Protein AF-A0AAI8VQI5-F1 (afdb_monomer_lite)

Structure (mmCIF, N/CA/C/O backbone):
data_AF-A0AAI8VQI5-F1
#
_entry.id   AF-A0AAI8VQI5-F1
#
loop_
_atom_site.group_PDB
_atom_site.id
_atom_site.type_symbol
_atom_site.label_atom_id
_atom_site.label_alt_id
_atom_site.label_comp_id
_atom_site.label_asym_id
_atom_site.label_entity_id
_atom_site.label_seq_id
_atom_site.pdbx_PDB_ins_code
_atom_site.Cartn_x
_atom_site.Cartn_y
_atom_site.Cartn_z
_atom_site.occupancy
_atom_site.B_iso_or_equiv
_atom_site.auth_seq_id
_atom_site.auth_comp_id
_atom_site.auth_asym_id
_atom_site.auth_atom_id
_atom_site.pdbx_PDB_model_num
ATOM 1 N N . MET A 1 1 ? 70.914 23.899 -26.658 1.00 50.72 1 MET A N 1
ATOM 2 C CA . MET A 1 1 ? 71.013 22.546 -26.078 1.00 50.72 1 MET A CA 1
ATOM 3 C C . MET A 1 1 ? 69.863 22.313 -25.091 1.00 50.72 1 MET A C 1
ATOM 5 O O . MET A 1 1 ? 70.090 22.417 -23.893 1.00 50.72 1 MET A O 1
ATOM 9 N N . PRO A 1 2 ? 68.628 22.050 -25.552 1.00 54.97 2 PRO A N 1
ATOM 10 C CA . PRO A 1 2 ? 67.559 21.502 -24.722 1.00 54.97 2 PRO A CA 1
ATOM 11 C C . PRO A 1 2 ? 67.350 20.029 -25.106 1.00 54.97 2 PRO A C 1
ATOM 13 O O . PRO A 1 2 ? 66.537 19.732 -25.972 1.00 54.97 2 PRO A O 1
ATOM 16 N N . SER A 1 3 ? 68.174 19.109 -24.593 1.00 70.25 3 SER A N 1
ATOM 17 C CA . SER A 1 3 ? 68.098 17.706 -25.052 1.00 70.25 3 SER A CA 1
ATOM 18 C C . SER A 1 3 ? 68.218 16.632 -23.977 1.00 70.25 3 SER A C 1
ATOM 20 O O . SER A 1 3 ? 68.005 15.476 -24.297 1.00 70.25 3 SER A O 1
ATOM 22 N N . GLN A 1 4 ? 68.512 16.969 -22.718 1.00 82.75 4 GLN A N 1
ATOM 23 C CA . GLN A 1 4 ? 68.511 15.983 -21.623 1.00 82.75 4 GLN A CA 1
ATOM 24 C C . GLN A 1 4 ? 67.344 16.181 -20.659 1.00 82.75 4 GLN A C 1
ATOM 26 O O . GLN A 1 4 ? 66.671 15.216 -20.317 1.00 82.75 4 GLN A O 1
ATOM 31 N N . LEU A 1 5 ? 67.043 17.427 -20.283 1.00 83.94 5 LEU A N 1
ATOM 32 C CA . LEU A 1 5 ? 65.959 17.709 -19.340 1.00 83.94 5 LEU A CA 1
ATOM 33 C C . LEU A 1 5 ? 64.580 17.336 -19.907 1.00 83.94 5 LEU A C 1
ATOM 35 O O . LEU A 1 5 ? 63.755 16.772 -19.195 1.00 83.94 5 LEU A O 1
ATOM 39 N N . ASP A 1 6 ? 64.348 17.589 -21.197 1.00 90.06 6 ASP A N 1
ATOM 40 C CA . ASP A 1 6 ? 63.090 17.227 -21.861 1.00 90.06 6 ASP A CA 1
ATOM 41 C C . ASP A 1 6 ? 62.935 15.705 -22.007 1.00 90.06 6 ASP A C 1
ATOM 43 O O . ASP A 1 6 ? 61.828 15.177 -21.888 1.00 90.06 6 ASP A O 1
ATOM 47 N N . GLU A 1 7 ? 64.046 14.987 -22.194 1.00 92.25 7 GLU A N 1
ATOM 48 C CA . GLU A 1 7 ? 64.057 13.525 -22.265 1.00 92.25 7 GLU A CA 1
ATOM 49 C C . GLU A 1 7 ? 63.791 12.898 -20.886 1.00 92.25 7 GLU A C 1
ATOM 51 O O . GLU A 1 7 ? 63.014 11.950 -20.770 1.00 92.25 7 GLU A O 1
ATOM 56 N N . GLU A 1 8 ? 64.364 13.458 -19.818 1.00 92.56 8 GLU A N 1
ATOM 57 C CA . GLU A 1 8 ? 64.083 13.025 -18.445 1.00 92.56 8 GLU A CA 1
ATOM 58 C C . GLU A 1 8 ? 62.646 13.348 -18.018 1.00 92.56 8 GLU A C 1
ATOM 60 O O . GLU A 1 8 ? 61.982 12.508 -17.409 1.00 92.56 8 GLU A O 1
ATOM 65 N N . MET A 1 9 ? 62.110 14.511 -18.404 1.00 89.81 9 MET A N 1
ATOM 66 C CA . MET A 1 9 ? 60.705 14.850 -18.158 1.00 89.81 9 MET A CA 1
ATOM 67 C C . MET A 1 9 ? 59.737 13.928 -18.909 1.00 89.81 9 MET A C 1
ATOM 69 O O . MET A 1 9 ? 58.671 13.605 -18.381 1.00 89.81 9 MET A O 1
ATOM 73 N N . ALA A 1 10 ? 60.080 13.503 -20.128 1.00 92.56 10 ALA A N 1
ATOM 74 C CA . ALA A 1 10 ? 59.280 12.541 -20.879 1.00 92.56 10 ALA A CA 1
ATOM 75 C C . ALA A 1 10 ? 59.272 11.167 -20.190 1.00 92.56 10 ALA A C 1
ATOM 77 O O . ALA A 1 10 ? 58.196 10.613 -19.956 1.00 92.56 10 ALA A O 1
ATOM 78 N N . LYS A 1 11 ? 60.444 10.675 -19.764 1.00 93.44 11 LYS A N 1
ATOM 79 C CA . LYS A 1 11 ? 60.578 9.412 -19.014 1.00 93.44 11 LYS A CA 1
ATOM 80 C C . LYS A 1 11 ? 59.826 9.448 -17.684 1.00 93.44 11 LYS A C 1
ATOM 82 O O . LYS A 1 11 ? 59.170 8.474 -17.320 1.00 93.44 11 LYS A O 1
ATOM 87 N N . PHE A 1 12 ? 59.860 10.578 -16.978 1.00 91.88 12 PHE A N 1
ATOM 88 C CA . PHE A 1 12 ? 59.118 10.745 -15.728 1.00 91.88 12 PHE A CA 1
ATOM 89 C C . PHE A 1 12 ? 57.597 10.702 -15.946 1.00 91.88 12 PHE A C 1
ATOM 91 O O . PHE A 1 12 ? 56.888 10.000 -15.226 1.00 91.88 12 PHE A O 1
ATOM 98 N N . LYS A 1 13 ? 57.086 11.383 -16.980 1.00 90.38 13 LYS A N 1
ATOM 99 C CA . LYS A 1 13 ? 55.653 11.352 -17.324 1.00 90.38 13 LYS A CA 1
ATOM 100 C C . LYS A 1 13 ? 55.179 9.961 -17.742 1.00 90.38 13 LYS A C 1
ATOM 102 O O . LYS A 1 13 ? 54.068 9.566 -17.394 1.00 90.38 13 LYS A O 1
ATOM 107 N N . GLU A 1 14 ? 56.006 9.217 -18.470 1.00 93.88 14 GLU A N 1
ATOM 108 C CA . GLU A 1 14 ? 55.712 7.834 -18.855 1.00 93.88 14 GLU A CA 1
ATOM 109 C C . GLU A 1 14 ? 55.684 6.899 -17.634 1.00 93.88 14 GLU A C 1
ATOM 111 O O . GLU A 1 14 ? 54.768 6.084 -17.489 1.00 93.88 14 GLU A O 1
ATOM 116 N N . TYR A 1 15 ? 56.617 7.079 -16.696 1.00 93.56 15 TYR A N 1
ATOM 117 C CA . TYR A 1 15 ? 56.634 6.353 -15.426 1.00 93.56 15 TYR A CA 1
ATOM 118 C C . TYR A 1 15 ? 55.389 6.641 -14.568 1.00 93.56 15 TYR A C 1
ATOM 120 O O . TYR A 1 15 ? 54.745 5.709 -14.075 1.00 93.56 15 TYR A O 1
ATOM 128 N N . GLU A 1 16 ? 54.990 7.910 -14.430 1.00 89.81 16 GLU A N 1
ATOM 129 C CA . GLU A 1 16 ? 53.764 8.284 -13.711 1.00 89.81 16 GLU A CA 1
ATOM 130 C C . GLU A 1 16 ? 52.508 7.705 -14.374 1.00 89.81 16 GLU A C 1
ATOM 132 O O . GLU A 1 16 ? 51.620 7.192 -13.685 1.00 89.81 16 GLU A O 1
ATOM 137 N N . ALA A 1 17 ? 52.430 7.747 -15.708 1.00 89.06 17 ALA A N 1
ATOM 138 C CA . ALA A 1 17 ? 51.305 7.193 -16.455 1.00 89.06 17 ALA A CA 1
ATOM 139 C C . ALA A 1 17 ? 51.178 5.675 -16.248 1.00 89.06 17 ALA A C 1
ATOM 141 O O . ALA A 1 17 ? 50.077 5.178 -15.994 1.00 89.06 17 ALA A O 1
ATOM 142 N N . THR A 1 18 ? 52.302 4.958 -16.286 1.00 91.88 18 THR A N 1
ATOM 143 C CA . THR A 1 18 ? 52.352 3.502 -16.090 1.00 91.88 18 THR A CA 1
ATOM 144 C C . THR A 1 18 ? 51.959 3.127 -14.660 1.00 91.88 18 THR A C 1
ATOM 146 O O . THR A 1 18 ? 51.054 2.317 -14.456 1.00 91.88 18 THR A O 1
ATOM 149 N N . THR A 1 19 ? 52.522 3.814 -13.663 1.00 86.81 19 THR A N 1
ATOM 150 C CA . THR A 1 19 ? 52.197 3.607 -12.240 1.00 86.81 19 THR A CA 1
ATOM 151 C C . THR A 1 19 ? 50.710 3.854 -11.959 1.00 86.81 19 THR A C 1
ATOM 153 O O . THR A 1 19 ? 50.049 3.092 -11.247 1.00 86.81 19 THR A O 1
ATOM 156 N N . ARG A 1 20 ? 50.136 4.905 -12.556 1.00 85.94 20 ARG A N 1
ATOM 157 C CA . ARG A 1 20 ? 48.712 5.229 -12.409 1.00 85.94 20 ARG A CA 1
ATOM 158 C C . ARG A 1 20 ? 47.809 4.200 -13.093 1.00 85.94 20 ARG A C 1
ATOM 160 O O . ARG A 1 20 ? 46.728 3.902 -12.579 1.00 85.94 20 ARG A O 1
ATOM 167 N N . ALA A 1 21 ? 48.226 3.652 -14.234 1.00 89.31 21 ALA A N 1
ATOM 168 C CA . ALA A 1 21 ? 47.503 2.585 -14.919 1.00 89.31 21 ALA A CA 1
ATOM 169 C C . ALA A 1 21 ? 47.481 1.292 -14.085 1.00 89.31 21 ALA A C 1
ATOM 171 O O . ALA A 1 21 ? 46.415 0.697 -13.918 1.00 89.31 21 ALA A O 1
ATOM 172 N N . GLU A 1 22 ? 48.612 0.914 -13.485 1.00 92.62 22 GLU A N 1
ATOM 173 C CA . GLU A 1 22 ? 48.716 -0.255 -12.605 1.00 92.62 22 GLU A CA 1
ATOM 174 C C . GLU A 1 22 ? 47.846 -0.119 -11.350 1.00 92.62 22 GLU A C 1
ATOM 176 O O . GLU A 1 22 ? 47.087 -1.034 -11.021 1.00 92.62 22 GLU A O 1
ATOM 181 N N . GLN A 1 23 ? 47.867 1.040 -10.684 1.00 85.50 23 GLN A N 1
ATOM 182 C CA . GLN A 1 23 ? 46.999 1.294 -9.527 1.00 85.50 23 GLN A CA 1
ATOM 183 C C . GLN A 1 23 ? 45.511 1.202 -9.890 1.00 85.50 23 GLN A C 1
ATOM 185 O O . GLN A 1 23 ? 44.723 0.583 -9.169 1.00 85.50 23 GLN A O 1
ATOM 190 N N . ASN A 1 24 ? 45.111 1.766 -11.031 1.00 80.19 24 ASN A N 1
ATOM 191 C CA . ASN A 1 24 ? 43.730 1.679 -11.504 1.00 80.19 24 ASN A CA 1
ATOM 192 C C . ASN A 1 24 ? 43.322 0.238 -11.843 1.00 80.19 24 ASN A C 1
ATOM 194 O O . ASN A 1 24 ? 42.183 -0.156 -11.576 1.00 80.19 24 ASN A O 1
ATOM 198 N N . GLN A 1 25 ? 44.235 -0.560 -12.397 1.00 89.50 25 GLN A N 1
ATOM 199 C CA . GLN A 1 25 ? 43.993 -1.971 -12.686 1.00 89.50 25 GLN A CA 1
ATOM 200 C C . GLN A 1 25 ? 43.818 -2.784 -11.393 1.00 89.50 25 GLN A C 1
ATOM 202 O O . GLN A 1 25 ? 42.840 -3.521 -11.264 1.00 89.50 25 GLN A O 1
ATOM 207 N N . GLN A 1 26 ? 44.665 -2.561 -10.384 1.00 85.62 26 GLN A N 1
ATOM 208 C CA . GLN A 1 26 ? 44.526 -3.194 -9.066 1.00 85.62 26 GLN A CA 1
ATOM 209 C C . GLN A 1 26 ? 43.192 -2.849 -8.385 1.00 85.62 26 GLN A C 1
ATOM 211 O O . GLN A 1 26 ? 42.550 -3.721 -7.792 1.00 85.62 26 GLN A O 1
ATOM 216 N N . LEU A 1 27 ? 42.728 -1.598 -8.497 1.00 77.81 27 LEU A N 1
ATOM 217 C CA . LEU A 1 27 ? 41.421 -1.184 -7.974 1.00 77.81 27 LEU A CA 1
ATOM 218 C C . LEU A 1 27 ? 40.261 -1.890 -8.690 1.00 77.81 27 LEU A C 1
ATOM 220 O O . LEU A 1 27 ? 39.317 -2.338 -8.034 1.00 77.81 27 LEU A O 1
ATOM 224 N N . ARG A 1 28 ? 40.338 -2.043 -10.019 1.00 77.62 28 ARG A N 1
ATOM 225 C CA . ARG A 1 28 ? 39.340 -2.784 -10.810 1.00 77.62 28 ARG A CA 1
ATOM 226 C C . ARG A 1 28 ? 39.301 -4.262 -10.437 1.00 77.62 28 ARG A C 1
ATOM 228 O O . ARG A 1 28 ? 38.215 -4.819 -10.278 1.00 77.62 28 ARG A O 1
ATOM 235 N N . ASP A 1 29 ? 40.457 -4.886 -10.249 1.00 81.38 29 ASP A N 1
ATOM 236 C CA . ASP A 1 29 ? 40.540 -6.301 -9.887 1.00 81.38 29 ASP A CA 1
ATOM 237 C C . ASP A 1 29 ? 40.050 -6.551 -8.453 1.00 81.38 29 ASP A C 1
ATOM 239 O O . ASP A 1 29 ? 39.347 -7.533 -8.200 1.00 81.38 29 ASP A O 1
ATOM 243 N N . ARG A 1 30 ? 40.304 -5.620 -7.523 1.00 73.38 30 ARG A N 1
ATOM 244 C CA . ARG A 1 30 ? 39.734 -5.658 -6.167 1.00 73.38 30 ARG A CA 1
ATOM 245 C C . ARG A 1 30 ? 38.209 -5.527 -6.180 1.00 73.38 30 ARG A C 1
ATOM 247 O O . ARG A 1 30 ? 37.536 -6.290 -5.488 1.00 73.38 30 ARG A O 1
ATOM 254 N N . ALA A 1 31 ? 37.665 -4.621 -6.993 1.00 56.31 31 ALA A N 1
ATOM 255 C CA . ALA A 1 31 ? 36.221 -4.462 -7.156 1.00 56.31 31 ALA A CA 1
ATOM 256 C C . ALA A 1 31 ? 35.569 -5.718 -7.764 1.00 56.31 31 ALA A C 1
ATOM 258 O O . ALA A 1 31 ? 34.530 -6.169 -7.282 1.00 56.31 31 ALA A O 1
ATOM 259 N N . LYS A 1 32 ? 36.205 -6.344 -8.766 1.00 65.81 32 LYS A N 1
ATOM 260 C CA . LYS A 1 32 ? 35.734 -7.615 -9.345 1.00 65.81 32 LYS A CA 1
ATOM 261 C C . LYS A 1 32 ? 35.702 -8.741 -8.312 1.00 65.81 32 LYS A C 1
ATOM 263 O O . LYS A 1 32 ? 34.684 -9.418 -8.209 1.00 65.81 32 LYS A O 1
ATOM 268 N N . ARG A 1 33 ? 36.758 -8.906 -7.503 1.00 62.53 33 ARG A N 1
ATOM 269 C CA . ARG A 1 33 ? 36.794 -9.923 -6.432 1.00 62.53 33 ARG A CA 1
ATOM 270 C C . ARG A 1 33 ? 35.686 -9.708 -5.394 1.00 62.53 33 ARG A C 1
ATOM 272 O O . ARG A 1 33 ? 34.962 -10.645 -5.089 1.00 62.53 33 ARG A O 1
ATOM 279 N N . GLN A 1 34 ? 35.466 -8.466 -4.953 1.00 53.59 34 GLN A N 1
ATOM 280 C CA . GLN A 1 34 ? 34.366 -8.123 -4.034 1.00 53.59 34 GLN A CA 1
ATOM 281 C C . GLN A 1 34 ? 32.969 -8.374 -4.636 1.00 53.59 34 GLN A C 1
ATOM 283 O O . GLN A 1 34 ? 32.020 -8.698 -3.921 1.00 53.59 34 GLN A O 1
ATOM 288 N N . THR A 1 35 ? 32.829 -8.258 -5.958 1.00 42.19 35 THR A N 1
ATOM 289 C CA . THR A 1 35 ? 31.559 -8.518 -6.656 1.00 42.19 35 THR A CA 1
ATOM 290 C C . THR A 1 35 ? 31.284 -10.024 -6.781 1.00 42.19 35 THR A C 1
ATOM 292 O O . THR A 1 35 ? 30.147 -10.463 -6.617 1.00 42.19 35 THR A O 1
ATOM 295 N N . ILE A 1 36 ? 32.322 -10.835 -7.008 1.00 44.97 36 ILE A N 1
ATOM 296 C CA . ILE A 1 36 ? 32.213 -12.301 -7.084 1.00 44.97 36 ILE A CA 1
ATOM 297 C C . ILE A 1 36 ? 31.883 -12.893 -5.703 1.00 44.97 36 ILE A C 1
ATOM 299 O O . ILE A 1 36 ? 30.938 -13.676 -5.601 1.00 44.97 36 ILE A O 1
ATOM 303 N N . ASP A 1 37 ? 32.563 -12.439 -4.641 1.00 47.03 37 ASP A N 1
ATOM 304 C CA . ASP A 1 37 ? 32.281 -12.869 -3.258 1.00 47.03 37 ASP A CA 1
ATOM 305 C C . ASP A 1 37 ? 30.865 -12.494 -2.811 1.00 47.03 37 ASP A C 1
ATOM 307 O O . ASP A 1 37 ? 30.172 -13.293 -2.183 1.00 47.03 37 ASP A O 1
ATOM 311 N N . SER A 1 38 ? 30.387 -11.297 -3.169 1.00 37.16 38 SER A N 1
ATOM 312 C CA . SER A 1 38 ? 29.027 -10.892 -2.803 1.00 37.16 38 SER A CA 1
ATOM 313 C C . SER A 1 38 ? 27.965 -11.728 -3.523 1.00 37.16 38 SER A C 1
ATOM 315 O O . SER A 1 38 ? 26.986 -12.112 -2.894 1.00 37.16 38 SER A O 1
ATOM 317 N N . THR A 1 39 ? 28.174 -12.099 -4.790 1.00 38.78 39 THR A N 1
ATOM 318 C CA . THR A 1 39 ? 27.209 -12.905 -5.562 1.00 38.78 39 THR A CA 1
ATOM 319 C C . THR A 1 39 ? 27.075 -14.332 -5.015 1.00 38.78 39 THR A C 1
ATOM 321 O O . THR A 1 39 ? 25.956 -14.798 -4.805 1.00 38.78 39 THR A O 1
ATOM 324 N N . GLN A 1 40 ? 28.193 -15.004 -4.708 1.00 42.78 40 GLN A N 1
ATOM 325 C CA . GLN A 1 40 ? 28.172 -16.343 -4.093 1.00 42.78 40 GLN A CA 1
ATOM 326 C C . GLN A 1 40 ? 27.589 -16.316 -2.669 1.00 42.78 40 GLN A C 1
ATOM 328 O O . GLN A 1 40 ? 26.889 -17.241 -2.255 1.00 42.78 40 GLN A O 1
ATOM 333 N N . PHE A 1 41 ? 27.816 -15.225 -1.933 1.00 42.84 41 PHE A N 1
ATOM 334 C CA . PHE A 1 41 ? 27.251 -15.018 -0.603 1.00 42.84 41 PHE A CA 1
ATOM 335 C C . PHE A 1 41 ? 25.736 -14.754 -0.629 1.00 42.84 41 PHE A C 1
ATOM 337 O O . PHE A 1 41 ? 25.014 -15.315 0.195 1.00 42.84 41 PHE A O 1
ATOM 344 N N . PHE A 1 42 ? 25.231 -13.955 -1.578 1.00 39.66 42 PHE A N 1
ATOM 345 C CA . PHE A 1 42 ? 23.790 -13.728 -1.747 1.00 39.66 42 PHE A CA 1
ATOM 346 C C . PHE A 1 42 ? 23.056 -15.029 -2.081 1.00 39.66 42 PHE A C 1
ATOM 348 O O . PHE A 1 42 ? 22.015 -15.295 -1.491 1.00 39.66 42 PHE A O 1
ATOM 355 N N . GLU A 1 43 ? 23.627 -15.890 -2.925 1.00 44.22 43 GLU A N 1
ATOM 356 C CA . GLU A 1 43 ? 23.032 -17.195 -3.235 1.00 44.22 43 GLU A CA 1
ATOM 357 C C . GLU A 1 43 ? 22.972 -18.122 -2.001 1.00 44.22 43 GLU A C 1
ATOM 359 O O . GLU A 1 43 ? 21.985 -18.830 -1.789 1.00 44.22 43 GLU A O 1
ATOM 364 N N . GLY A 1 44 ? 23.994 -18.079 -1.137 1.00 42.19 44 GLY A N 1
ATOM 365 C CA . GLY A 1 44 ? 24.002 -18.796 0.142 1.00 42.19 44 GLY A CA 1
ATOM 366 C C . GLY A 1 44 ? 23.013 -18.230 1.170 1.00 42.19 44 GLY A C 1
ATOM 367 O O . GLY A 1 44 ? 22.349 -18.993 1.874 1.00 42.19 44 GLY A O 1
ATOM 368 N N . ALA A 1 45 ? 22.879 -16.902 1.243 1.00 40.97 45 ALA A N 1
ATOM 369 C CA . ALA A 1 45 ? 21.945 -16.222 2.138 1.00 40.97 45 ALA A CA 1
ATOM 370 C C . ALA A 1 45 ? 20.484 -16.454 1.727 1.00 40.97 45 ALA A C 1
ATOM 372 O O . ALA A 1 45 ? 19.658 -16.727 2.595 1.00 40.97 45 ALA A O 1
ATOM 373 N N . THR A 1 46 ? 20.181 -16.434 0.426 1.00 43.00 46 THR A N 1
ATOM 374 C CA . THR A 1 46 ? 18.852 -16.759 -0.111 1.00 43.00 46 THR A CA 1
ATOM 375 C C . THR A 1 46 ? 18.481 -18.213 0.181 1.00 43.00 46 THR A C 1
ATOM 377 O O . THR A 1 46 ? 17.428 -18.450 0.761 1.00 43.00 46 THR A O 1
ATOM 380 N N . LYS A 1 47 ? 19.380 -19.183 -0.055 1.00 48.28 47 LYS A N 1
ATOM 381 C CA . LYS A 1 47 ? 19.139 -20.602 0.294 1.00 48.28 47 LYS A CA 1
ATOM 382 C C . LYS A 1 47 ? 18.946 -20.830 1.798 1.00 48.28 47 LYS A C 1
ATOM 384 O O . LYS A 1 47 ? 18.201 -21.722 2.206 1.00 48.28 47 LYS A O 1
ATOM 389 N N . ALA A 1 48 ? 19.618 -20.046 2.644 1.00 42.19 48 ALA A N 1
ATOM 390 C CA . ALA A 1 48 ? 19.412 -20.090 4.089 1.00 42.19 48 ALA A CA 1
ATOM 391 C C . ALA A 1 48 ? 18.046 -19.503 4.485 1.00 42.19 48 ALA A C 1
ATOM 393 O O . ALA A 1 48 ? 17.348 -20.110 5.294 1.00 42.19 48 ALA A O 1
ATOM 394 N N . LEU A 1 49 ? 17.643 -18.375 3.888 1.00 44.81 49 LEU A N 1
ATOM 395 C CA . LEU A 1 49 ? 16.333 -17.750 4.106 1.00 44.81 49 LEU A CA 1
ATOM 396 C C . LEU A 1 49 ? 15.181 -18.657 3.638 1.00 44.81 49 LEU A C 1
ATOM 398 O O . LEU A 1 49 ? 14.205 -18.830 4.361 1.00 44.81 49 LEU A O 1
ATOM 402 N N . GLU A 1 50 ? 15.328 -19.295 2.475 1.00 49.50 50 GLU A N 1
ATOM 403 C CA . GLU A 1 50 ? 14.390 -20.288 1.934 1.00 49.50 50 GLU A CA 1
ATOM 404 C C . GLU A 1 50 ? 14.254 -21.496 2.868 1.00 49.50 50 GLU A C 1
ATOM 406 O O . GLU A 1 50 ? 13.140 -21.940 3.149 1.00 49.50 50 GLU A O 1
ATOM 411 N N . ARG A 1 51 ? 15.370 -21.985 3.433 1.00 45.47 51 ARG A N 1
ATOM 412 C CA . ARG A 1 51 ? 15.339 -23.037 4.461 1.00 45.47 51 ARG A CA 1
ATOM 413 C C . ARG A 1 51 ? 14.613 -22.576 5.722 1.00 45.47 51 ARG A C 1
ATOM 415 O O . ARG A 1 51 ? 13.760 -23.312 6.202 1.00 45.47 51 ARG A O 1
ATOM 422 N N . PHE A 1 52 ? 14.881 -21.373 6.231 1.00 43.94 52 PHE A N 1
ATOM 423 C CA . PHE A 1 52 ? 14.171 -20.831 7.399 1.00 43.94 52 PHE A CA 1
ATOM 424 C C . PHE A 1 52 ? 12.658 -20.702 7.160 1.00 43.94 52 PHE A C 1
ATOM 426 O O . PHE A 1 52 ? 11.873 -21.122 8.010 1.00 43.94 52 PHE A O 1
ATOM 433 N N . ASN A 1 53 ? 12.249 -20.221 5.983 1.00 44.62 53 ASN A N 1
ATOM 434 C CA . ASN A 1 53 ? 10.840 -20.116 5.596 1.00 44.62 53 ASN A CA 1
ATOM 435 C C . ASN A 1 53 ? 10.173 -21.491 5.410 1.00 44.62 53 ASN A C 1
ATOM 437 O O . ASN A 1 53 ? 9.002 -21.653 5.754 1.00 44.62 53 ASN A O 1
ATOM 441 N N . SER A 1 54 ? 10.911 -22.504 4.937 1.00 43.97 54 SER A N 1
ATOM 442 C CA . SER A 1 54 ? 10.398 -23.877 4.785 1.00 43.97 54 SER A CA 1
ATOM 443 C C . SER A 1 54 ? 10.066 -24.572 6.115 1.00 43.97 54 SER A C 1
ATOM 445 O O . SER A 1 54 ? 9.286 -25.522 6.124 1.00 43.97 54 SER A O 1
ATOM 447 N N . TYR A 1 55 ? 10.584 -24.070 7.244 1.00 40.44 55 TYR A N 1
ATOM 448 C CA . TYR A 1 55 ? 10.268 -24.577 8.585 1.00 40.44 55 TYR A CA 1
ATOM 449 C C . TYR A 1 55 ? 9.044 -23.910 9.235 1.00 40.44 55 TYR A C 1
ATOM 451 O O . TYR A 1 55 ? 8.733 -24.212 10.384 1.00 40.44 55 TYR A O 1
ATOM 459 N N . GLY A 1 56 ? 8.348 -22.992 8.549 1.00 31.12 56 GLY A N 1
ATOM 460 C CA . GLY A 1 56 ? 7.158 -22.321 9.098 1.00 31.12 56 GLY A CA 1
ATOM 461 C C . GLY A 1 56 ? 7.438 -21.427 10.314 1.00 31.12 56 GLY A C 1
ATOM 462 O O . GLY A 1 56 ? 6.510 -21.003 11.003 1.00 31.12 56 GLY A O 1
ATOM 463 N N . LEU A 1 57 ? 8.711 -21.127 10.584 1.00 39.41 57 LEU A N 1
ATOM 464 C CA . LEU A 1 57 ? 9.131 -20.245 11.662 1.00 39.41 57 LEU A CA 1
ATOM 465 C C . LEU A 1 57 ? 8.948 -18.798 11.198 1.00 39.41 57 LEU A C 1
ATOM 467 O O . LEU A 1 57 ? 9.751 -18.271 10.431 1.00 39.41 57 LEU A O 1
ATOM 471 N N . VAL A 1 58 ? 7.888 -18.147 11.682 1.00 45.78 58 VAL A N 1
ATOM 472 C CA . VAL A 1 58 ? 7.799 -16.679 11.713 1.00 45.78 58 VAL A CA 1
ATOM 473 C C . VAL A 1 58 ? 9.129 -16.163 12.266 1.00 45.78 58 VAL A C 1
ATOM 475 O O . VAL A 1 58 ? 9.572 -16.667 13.299 1.00 45.78 58 VAL A O 1
ATOM 478 N N . LEU A 1 59 ? 9.782 -15.216 11.575 1.00 52.84 59 LEU A N 1
ATOM 479 C CA . LEU A 1 59 ? 11.018 -14.573 12.038 1.00 52.84 59 LEU A CA 1
ATOM 480 C C . LEU A 1 59 ? 10.886 -14.257 13.534 1.00 52.84 59 LEU A C 1
ATOM 482 O O . LEU A 1 59 ? 10.118 -13.378 13.918 1.00 52.84 59 LEU A O 1
ATOM 486 N N . ASN A 1 60 ? 11.586 -15.021 14.376 1.00 63.88 60 ASN A N 1
ATOM 487 C CA . ASN A 1 60 ? 11.523 -14.852 15.822 1.00 63.88 60 ASN A CA 1
ATOM 488 C C . ASN A 1 60 ? 11.951 -13.410 16.150 1.00 63.88 60 ASN A C 1
ATOM 490 O O . ASN A 1 60 ? 12.914 -12.907 15.566 1.00 63.88 60 ASN A O 1
ATOM 494 N N . ASP A 1 61 ? 11.249 -12.755 17.074 1.00 59.28 61 ASP A N 1
ATOM 495 C CA . ASP A 1 61 ? 11.494 -11.380 17.533 1.00 59.28 61 ASP A CA 1
ATOM 496 C C . ASP A 1 61 ? 12.985 -11.119 17.849 1.00 59.28 61 ASP A C 1
ATOM 498 O O . ASP A 1 61 ? 13.511 -10.037 17.596 1.00 59.28 61 ASP A O 1
ATOM 502 N N . ALA A 1 62 ? 13.728 -12.143 18.289 1.00 64.44 62 ALA A N 1
ATOM 503 C CA . ALA A 1 62 ? 15.183 -12.085 18.449 1.00 64.44 62 ALA A CA 1
ATOM 504 C C . ALA A 1 62 ? 15.957 -11.778 17.147 1.00 64.44 62 ALA A C 1
ATOM 506 O O . ALA A 1 62 ? 16.859 -10.941 17.156 1.00 64.44 62 ALA A O 1
ATOM 507 N N . VAL A 1 63 ? 15.601 -12.410 16.024 1.00 68.50 63 VAL A N 1
ATOM 508 C CA . VAL A 1 63 ? 16.245 -12.198 14.714 1.00 68.50 63 VAL A CA 1
ATOM 509 C C . VAL A 1 63 ? 15.924 -10.805 14.181 1.00 68.50 63 VAL A C 1
ATOM 511 O O . VAL A 1 63 ? 16.808 -10.109 13.681 1.00 68.50 63 VAL A O 1
ATOM 514 N N . GLN A 1 64 ? 14.672 -10.369 14.330 1.00 62.09 64 GLN A N 1
ATOM 515 C CA . GLN A 1 64 ? 14.256 -9.041 13.891 1.00 62.09 64 GLN A CA 1
ATOM 516 C C . GLN A 1 64 ? 14.940 -7.940 14.716 1.00 62.09 64 GLN A C 1
ATOM 518 O O . GLN A 1 64 ? 15.435 -6.972 14.139 1.00 62.09 64 GLN A O 1
ATOM 523 N N . ARG A 1 65 ? 15.050 -8.112 16.043 1.00 67.94 65 ARG A N 1
ATOM 524 C CA . ARG A 1 65 ? 15.838 -7.219 16.909 1.00 67.94 65 ARG A CA 1
ATOM 525 C C . ARG A 1 65 ? 17.300 -7.162 16.480 1.00 67.94 65 ARG A C 1
ATOM 527 O O . ARG A 1 65 ? 17.820 -6.070 16.286 1.00 67.94 65 ARG A O 1
ATOM 534 N N . ALA A 1 66 ? 17.934 -8.313 16.259 1.00 69.38 66 ALA A N 1
ATOM 535 C CA . ALA A 1 66 ? 19.336 -8.377 15.856 1.00 69.38 66 ALA A CA 1
ATOM 536 C C . ALA A 1 66 ? 19.602 -7.651 14.524 1.00 69.38 66 ALA A C 1
ATOM 538 O O . ALA A 1 66 ? 20.580 -6.911 14.413 1.00 69.38 66 ALA A O 1
ATOM 539 N N . LEU A 1 67 ? 18.712 -7.806 13.534 1.00 67.19 67 LEU A N 1
ATOM 540 C CA . LEU A 1 67 ? 18.789 -7.078 12.263 1.00 67.19 67 LEU A CA 1
ATOM 541 C C . LEU A 1 67 ? 18.673 -5.567 12.477 1.00 67.19 67 LEU A C 1
ATOM 543 O O . LEU A 1 67 ? 19.541 -4.814 12.035 1.00 67.19 67 LEU A O 1
ATOM 547 N N . VAL A 1 68 ? 17.649 -5.107 13.195 1.00 70.62 68 VAL A N 1
ATOM 548 C CA . VAL A 1 68 ? 17.456 -3.670 13.450 1.00 70.62 68 VAL A CA 1
ATOM 549 C C . VAL A 1 68 ? 18.653 -3.069 14.198 1.00 70.62 68 VAL A C 1
ATOM 551 O O . VAL A 1 68 ? 19.197 -2.061 13.747 1.00 70.62 68 VAL A O 1
ATOM 554 N N . THR A 1 69 ? 19.136 -3.720 15.260 1.00 72.00 69 THR A N 1
ATOM 555 C CA . THR A 1 69 ? 20.305 -3.270 16.035 1.00 72.00 69 THR A CA 1
ATOM 556 C C . THR A 1 69 ? 21.570 -3.171 15.179 1.00 72.00 69 THR A C 1
ATOM 558 O O . THR A 1 69 ? 22.329 -2.204 15.296 1.00 72.00 69 THR A O 1
ATOM 561 N N . ALA A 1 70 ? 21.802 -4.134 14.286 1.00 70.06 70 ALA A N 1
ATOM 562 C CA . ALA A 1 70 ? 22.942 -4.111 13.375 1.00 70.06 70 ALA A CA 1
ATOM 563 C C . ALA A 1 70 ? 22.906 -2.902 12.424 1.00 70.06 70 ALA A C 1
ATOM 565 O O . ALA A 1 70 ? 23.904 -2.187 12.281 1.00 70.06 70 ALA A O 1
ATOM 566 N N . ARG A 1 71 ? 21.737 -2.622 11.835 1.00 73.94 71 ARG A N 1
ATOM 567 C CA . ARG A 1 71 ? 21.534 -1.465 10.953 1.00 73.94 71 ARG A CA 1
ATOM 568 C C . ARG A 1 71 ? 21.727 -0.143 11.686 1.00 73.94 71 ARG A C 1
ATOM 570 O O . ARG A 1 71 ? 22.419 0.732 11.169 1.00 73.94 71 ARG A O 1
ATOM 577 N N . GLU A 1 72 ? 21.147 0.006 12.875 1.00 73.62 72 GLU A N 1
ATOM 578 C CA . GLU A 1 72 ? 21.280 1.221 13.692 1.00 73.62 72 GLU A CA 1
ATOM 579 C C . GLU A 1 72 ? 22.752 1.476 14.064 1.00 73.62 72 GLU A C 1
ATOM 581 O O . GLU A 1 72 ? 23.259 2.584 13.880 1.00 73.62 72 GLU A O 1
ATOM 586 N N . THR A 1 73 ? 23.485 0.434 14.469 1.00 72.06 73 THR A N 1
ATOM 587 C CA . THR A 1 73 ? 24.925 0.510 14.790 1.00 72.06 73 THR A CA 1
ATOM 588 C C . THR A 1 73 ? 25.752 0.987 13.591 1.00 72.06 73 THR A C 1
ATOM 590 O O . THR A 1 73 ? 26.636 1.847 13.711 1.00 72.06 73 THR A O 1
ATOM 593 N N . ARG A 1 74 ? 25.449 0.480 12.392 1.00 80.12 74 ARG A N 1
ATOM 594 C CA . ARG A 1 74 ? 26.091 0.943 11.158 1.00 80.12 74 ARG A CA 1
ATOM 595 C C . ARG A 1 74 ? 25.732 2.394 10.842 1.00 80.12 74 ARG A C 1
ATOM 597 O O . ARG A 1 74 ? 26.607 3.181 10.484 1.00 80.12 74 ARG A O 1
ATOM 604 N N . GLN A 1 75 ? 24.460 2.765 10.956 1.00 70.00 75 GLN A N 1
ATOM 605 C CA . GLN A 1 75 ? 24.020 4.134 10.685 1.00 70.00 75 GLN A CA 1
ATOM 606 C C . GLN A 1 75 ? 24.727 5.134 11.608 1.00 70.00 75 GLN A C 1
ATOM 608 O O . GLN A 1 75 ? 25.276 6.120 11.112 1.00 70.00 75 GLN A O 1
ATOM 613 N N . LEU A 1 76 ? 24.826 4.824 12.904 1.00 71.44 76 LEU A N 1
ATOM 614 C CA . LEU A 1 76 ? 25.526 5.639 13.902 1.00 71.44 76 LEU A CA 1
ATOM 615 C C . LEU A 1 76 ? 27.030 5.774 13.615 1.00 71.44 76 LEU A C 1
ATOM 617 O O . LEU A 1 76 ? 27.591 6.861 13.741 1.00 71.44 76 LEU A O 1
ATOM 621 N N . SER A 1 77 ? 27.688 4.700 13.172 1.00 71.94 77 SER A N 1
ATOM 622 C CA . SER A 1 77 ? 29.125 4.724 12.848 1.00 71.94 77 SER A CA 1
ATOM 623 C C . SER A 1 77 ? 29.456 5.429 11.524 1.00 71.94 77 SER A C 1
ATOM 625 O O . SER A 1 77 ? 30.587 5.871 11.321 1.00 71.94 77 SER A O 1
ATOM 627 N N . SER A 1 78 ? 28.479 5.603 10.629 1.00 68.12 78 SER A N 1
ATOM 628 C CA . SER A 1 78 ? 28.705 6.083 9.257 1.00 68.12 78 SER A CA 1
ATOM 629 C C . SER A 1 78 ? 28.818 7.608 9.058 1.00 68.12 78 SER A C 1
ATOM 631 O O . SER A 1 78 ? 28.870 8.059 7.912 1.00 68.12 78 SER A O 1
ATOM 633 N N . LYS A 1 79 ? 28.875 8.422 10.127 1.00 58.56 79 LYS A N 1
ATOM 634 C CA . LYS A 1 79 ? 29.007 9.904 10.076 1.00 58.56 79 LYS A CA 1
ATOM 635 C C . LYS A 1 79 ? 28.150 10.579 8.977 1.00 58.56 79 LYS A C 1
ATOM 637 O O . LYS A 1 79 ? 28.613 11.477 8.275 1.00 58.56 79 LYS A O 1
ATOM 642 N N . GLY A 1 80 ? 26.900 10.138 8.816 1.00 47.47 80 GLY A N 1
ATOM 643 C CA . GLY A 1 80 ? 25.883 10.836 8.017 1.00 47.47 80 GLY A CA 1
ATOM 644 C C . GLY A 1 80 ? 25.932 10.655 6.493 1.00 47.47 80 GLY A C 1
ATOM 645 O O . GLY A 1 80 ? 25.259 11.406 5.794 1.00 47.47 80 GLY A O 1
ATOM 646 N N . LYS A 1 81 ? 26.684 9.688 5.944 1.00 48.41 81 LYS A N 1
ATOM 647 C CA . LYS A 1 81 ? 26.786 9.490 4.479 1.00 48.41 81 LYS A CA 1
ATOM 648 C C . LYS A 1 81 ? 26.383 8.094 3.993 1.00 48.41 81 LYS A C 1
ATOM 650 O O . LYS A 1 81 ? 27.123 7.509 3.214 1.00 48.41 81 LYS A O 1
ATOM 655 N N . LEU A 1 82 ? 25.237 7.527 4.383 1.00 53.91 82 LEU A N 1
ATOM 656 C CA . LEU A 1 82 ? 24.776 6.270 3.763 1.00 53.91 82 LEU A CA 1
ATOM 657 C C . LEU A 1 82 ? 23.253 6.170 3.592 1.00 53.91 82 LEU A C 1
ATOM 659 O O . LEU A 1 82 ? 22.476 6.656 4.408 1.00 53.91 82 LEU A O 1
ATOM 663 N N . ARG A 1 83 ? 22.856 5.514 2.488 1.00 52.38 83 ARG A N 1
ATOM 664 C CA . ARG A 1 83 ? 21.470 5.251 2.068 1.00 52.38 83 ARG A CA 1
ATOM 665 C C . ARG A 1 83 ? 20.748 4.313 3.043 1.00 52.38 83 ARG A C 1
ATOM 667 O O . ARG A 1 83 ? 21.365 3.450 3.665 1.00 52.38 83 ARG A O 1
ATOM 674 N N . ALA A 1 84 ? 19.424 4.453 3.102 1.00 49.56 84 ALA A N 1
ATOM 675 C CA . ALA A 1 84 ? 18.514 3.761 4.018 1.00 49.56 84 ALA A CA 1
ATOM 676 C C . ALA A 1 84 ? 18.369 2.237 3.801 1.00 49.56 84 ALA A C 1
ATOM 678 O O . ALA A 1 84 ? 17.554 1.613 4.477 1.00 49.56 84 ALA A O 1
ATOM 679 N N . THR A 1 85 ? 19.133 1.617 2.903 1.00 59.66 85 THR A N 1
ATOM 680 C CA . THR A 1 85 ? 18.996 0.196 2.554 1.00 59.66 85 THR A CA 1
ATOM 681 C C . THR A 1 85 ? 19.798 -0.714 3.486 1.00 59.66 85 THR A C 1
ATOM 683 O O . THR A 1 85 ? 20.855 -0.328 3.998 1.00 59.66 85 THR A O 1
ATOM 686 N N . TRP A 1 86 ? 19.310 -1.941 3.670 1.00 60.03 86 TRP A N 1
ATOM 687 C CA . TRP A 1 86 ? 20.048 -3.040 4.293 1.00 60.03 86 TRP A CA 1
ATOM 688 C C . TRP A 1 86 ? 21.289 -3.378 3.472 1.00 60.03 86 TRP A C 1
ATOM 690 O O . TRP A 1 86 ? 21.234 -3.402 2.242 1.00 60.03 86 TRP A O 1
ATOM 700 N N . VAL A 1 87 ? 22.411 -3.623 4.143 1.00 71.44 87 VAL A N 1
ATOM 701 C CA . VAL A 1 87 ? 23.649 -4.069 3.491 1.00 71.44 87 VAL A CA 1
ATOM 702 C C . VAL A 1 87 ? 24.087 -5.421 4.056 1.00 71.44 87 VAL A C 1
ATOM 704 O O . VAL A 1 87 ? 23.741 -5.734 5.193 1.00 71.44 87 VAL A O 1
ATOM 707 N N . PRO A 1 88 ? 24.888 -6.216 3.322 1.00 66.62 88 PRO A N 1
ATOM 708 C CA . PRO A 1 88 ? 25.390 -7.508 3.806 1.00 66.62 88 PRO A CA 1
ATOM 709 C C . PRO A 1 88 ? 26.029 -7.461 5.204 1.00 66.62 88 PRO A C 1
ATOM 711 O O . PRO A 1 88 ? 25.869 -8.392 5.988 1.00 66.62 88 PRO A O 1
ATOM 714 N N . ALA A 1 89 ? 26.684 -6.348 5.554 1.00 68.19 89 ALA A N 1
ATOM 715 C CA . ALA A 1 89 ? 27.261 -6.143 6.882 1.00 68.19 89 ALA A CA 1
ATOM 716 C C . ALA A 1 89 ? 26.213 -6.106 8.014 1.00 68.19 89 ALA A C 1
ATOM 718 O O . ALA A 1 89 ? 26.518 -6.546 9.119 1.00 68.19 89 ALA A O 1
ATOM 719 N N . ASP A 1 90 ? 24.986 -5.637 7.748 1.00 66.19 90 ASP A N 1
ATOM 720 C CA . ASP A 1 90 ? 23.899 -5.624 8.739 1.00 66.19 90 ASP A CA 1
ATOM 721 C C . ASP A 1 90 ? 23.453 -7.058 9.070 1.00 66.19 90 ASP A C 1
ATOM 723 O O . ASP A 1 90 ? 23.186 -7.387 10.222 1.00 66.19 90 ASP A O 1
ATOM 727 N N . ILE A 1 91 ? 23.425 -7.940 8.067 1.00 69.31 91 ILE A N 1
ATOM 728 C CA . ILE A 1 91 ? 23.025 -9.344 8.229 1.00 69.31 91 ILE A CA 1
ATOM 729 C C . ILE A 1 91 ? 24.088 -10.121 9.016 1.00 69.31 91 ILE A C 1
ATOM 731 O O . ILE A 1 91 ? 23.751 -10.878 9.923 1.00 69.31 91 ILE A O 1
ATOM 735 N N . GLU A 1 92 ? 25.372 -9.922 8.713 1.00 73.06 92 GLU A N 1
ATOM 736 C CA . GLU A 1 92 ? 26.466 -10.568 9.453 1.00 73.06 92 GLU A CA 1
ATOM 737 C C . GLU A 1 92 ? 26.555 -10.079 10.905 1.00 73.06 92 GLU A C 1
ATOM 739 O O . GLU A 1 92 ? 26.712 -10.883 11.828 1.00 73.06 92 GLU A O 1
ATOM 744 N N . ALA A 1 93 ? 26.366 -8.778 11.138 1.00 71.44 93 ALA A N 1
ATOM 745 C CA . ALA A 1 93 ? 26.276 -8.237 12.490 1.00 71.44 93 ALA A CA 1
ATOM 746 C C . ALA A 1 93 ? 25.057 -8.794 13.252 1.00 71.44 93 ALA A C 1
ATOM 748 O O . ALA A 1 93 ? 25.186 -9.153 14.421 1.00 71.44 93 ALA A O 1
ATOM 749 N N . ALA A 1 94 ? 23.907 -8.966 12.594 1.00 71.88 94 ALA A N 1
ATOM 750 C CA . ALA A 1 94 ? 22.731 -9.587 13.200 1.00 71.88 94 ALA A CA 1
ATOM 751 C C . ALA A 1 94 ? 22.958 -11.063 13.566 1.00 71.88 94 ALA A C 1
ATOM 753 O O . ALA A 1 94 ? 22.600 -11.488 14.663 1.00 71.88 94 ALA A O 1
ATOM 754 N N . LYS A 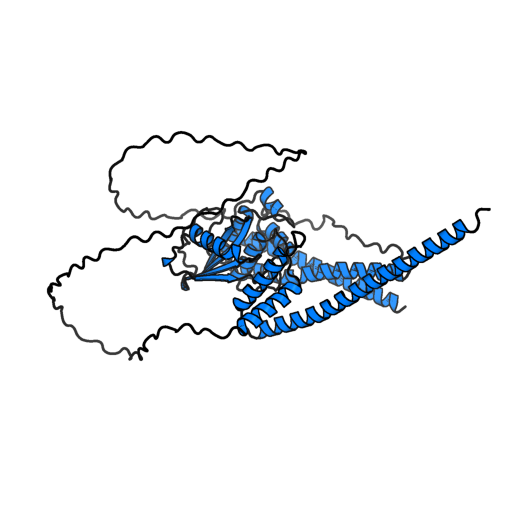1 95 ? 23.605 -11.846 12.690 1.00 74.81 95 LYS A N 1
ATOM 755 C CA . LYS A 1 95 ? 23.997 -13.234 12.996 1.00 74.81 95 LYS A CA 1
ATOM 756 C C . LYS A 1 95 ? 24.916 -13.299 14.211 1.00 74.81 95 LYS A C 1
ATOM 758 O O . LYS A 1 95 ? 24.745 -14.169 15.062 1.00 74.81 95 LYS A O 1
ATOM 763 N N . LYS A 1 96 ? 25.879 -12.377 14.306 1.00 79.38 96 LYS A N 1
ATOM 764 C CA . LYS A 1 96 ? 26.783 -12.281 15.456 1.00 79.38 96 LYS A CA 1
ATOM 765 C C . LYS A 1 96 ? 26.010 -12.005 16.749 1.00 79.38 96 LYS A C 1
ATOM 767 O O . LYS A 1 96 ? 26.178 -12.763 17.697 1.00 79.38 96 LYS A O 1
ATOM 772 N N . LEU A 1 97 ? 25.118 -11.011 16.750 1.00 73.12 97 LEU A N 1
ATOM 773 C CA . LEU A 1 97 ? 24.266 -10.681 17.901 1.00 73.12 97 LEU A CA 1
ATOM 774 C C . LEU A 1 97 ? 23.376 -11.858 18.324 1.00 73.12 97 LEU A C 1
ATOM 776 O O . LEU A 1 97 ? 23.239 -12.133 19.512 1.00 73.12 97 LEU A O 1
ATOM 780 N N . LEU A 1 98 ? 22.804 -12.587 17.362 1.00 76.88 98 LEU A N 1
ATOM 781 C CA . LEU A 1 98 ? 21.976 -13.762 17.641 1.00 76.88 98 LEU A CA 1
ATOM 782 C C . LEU A 1 98 ? 22.797 -14.899 18.270 1.00 76.88 98 LEU A C 1
ATOM 784 O O . LEU A 1 98 ? 22.374 -15.491 19.259 1.00 76.88 98 LEU A O 1
ATOM 788 N N . ASN A 1 99 ? 23.987 -15.169 17.731 1.00 76.25 99 ASN A N 1
ATOM 789 C CA . ASN A 1 99 ? 24.901 -16.177 18.267 1.00 76.25 99 ASN A CA 1
ATOM 790 C C . ASN A 1 99 ? 25.427 -15.798 19.660 1.00 76.25 99 ASN A C 1
ATOM 792 O O . ASN A 1 99 ? 25.644 -16.675 20.489 1.00 76.25 99 ASN A O 1
ATOM 796 N N . GLU A 1 100 ? 25.656 -14.511 19.925 1.00 76.19 100 GLU A N 1
ATOM 797 C CA . GLU A 1 100 ? 26.047 -14.006 21.247 1.00 76.19 100 GLU A CA 1
ATOM 798 C C . GLU A 1 100 ? 24.903 -14.149 22.256 1.00 76.19 100 GLU A C 1
ATOM 800 O O . GLU A 1 100 ? 25.125 -14.662 23.350 1.00 76.19 100 GLU A O 1
ATOM 805 N N . ALA A 1 101 ? 23.672 -13.809 21.864 1.00 70.62 101 ALA A N 1
ATOM 806 C CA . ALA A 1 101 ? 22.484 -13.988 22.697 1.00 70.62 101 ALA A CA 1
ATOM 807 C C . ALA A 1 101 ? 22.211 -15.466 23.033 1.00 70.62 101 ALA A C 1
ATOM 809 O O . ALA A 1 101 ? 21.791 -15.775 24.141 1.00 70.62 101 ALA A O 1
ATOM 810 N N . GLN A 1 102 ? 22.493 -16.387 22.106 1.00 78.62 102 GLN A N 1
ATOM 811 C CA . GLN A 1 102 ? 22.379 -17.835 22.335 1.00 78.62 102 GLN A CA 1
ATOM 812 C C . GLN A 1 102 ? 23.501 -18.411 23.212 1.00 78.62 102 GLN A C 1
ATOM 814 O O . GLN A 1 102 ? 23.331 -19.476 23.799 1.00 78.62 102 GLN A O 1
ATOM 819 N N . LYS A 1 103 ? 24.656 -17.737 23.280 1.00 75.19 103 LYS A N 1
ATOM 820 C CA . LYS A 1 103 ? 25.812 -18.146 24.095 1.00 75.19 103 LYS A CA 1
ATOM 821 C C . LYS A 1 103 ? 25.789 -17.574 25.508 1.00 75.19 103 LYS A C 1
ATOM 823 O O . LYS A 1 103 ? 26.575 -18.033 26.335 1.00 75.19 103 LYS A O 1
ATOM 828 N N . ALA A 1 104 ? 24.945 -16.580 25.783 1.00 67.06 104 ALA A N 1
ATOM 829 C CA . ALA A 1 104 ? 24.787 -16.045 27.125 1.00 67.06 104 ALA A CA 1
ATOM 830 C C . ALA A 1 104 ? 24.257 -17.167 28.047 1.00 67.06 104 ALA A C 1
ATOM 832 O O . ALA A 1 104 ? 23.183 -17.708 27.775 1.00 67.06 104 ALA A O 1
ATOM 833 N N . PRO A 1 105 ? 25.009 -17.578 29.087 1.00 49.31 105 PRO A N 1
ATOM 834 C CA . PRO A 1 105 ? 24.568 -18.627 29.997 1.00 49.31 105 PRO A CA 1
ATOM 835 C C . PRO A 1 105 ? 23.274 -18.180 30.674 1.00 49.31 105 PRO A C 1
ATOM 837 O O . PRO A 1 105 ? 23.197 -17.071 31.197 1.00 49.31 105 PRO A O 1
ATOM 840 N N . GLY A 1 106 ? 22.250 -19.032 30.609 1.00 49.38 106 GLY A N 1
ATOM 841 C CA . GLY A 1 106 ? 20.922 -18.733 31.123 1.00 49.38 106 GLY A CA 1
ATOM 842 C C . GLY A 1 106 ? 20.951 -18.393 32.610 1.00 49.38 106 GLY A C 1
ATOM 843 O O . GLY A 1 106 ? 21.045 -19.284 33.450 1.00 49.38 106 GLY A O 1
ATOM 844 N N . GLU A 1 107 ? 20.802 -17.112 32.934 1.00 39.38 107 GLU A N 1
ATOM 845 C CA . GLU A 1 107 ? 20.232 -16.705 34.212 1.00 39.38 107 GLU A CA 1
ATOM 846 C C . GLU A 1 107 ? 18.743 -17.054 34.168 1.00 39.38 107 GLU A C 1
ATOM 848 O O . GLU A 1 107 ? 17.896 -16.308 33.676 1.00 39.38 107 GLU A O 1
ATOM 853 N N . SER A 1 108 ? 18.434 -18.262 34.632 1.00 40.44 108 SER A N 1
ATOM 854 C CA . SER A 1 108 ? 17.080 -18.682 34.952 1.00 40.44 108 SER A CA 1
ATOM 855 C C . SER A 1 108 ? 16.533 -17.786 36.067 1.00 40.44 108 SER A C 1
ATOM 857 O O . SER A 1 108 ? 16.864 -17.969 37.239 1.00 40.44 108 SER A O 1
ATOM 859 N N . SER A 1 109 ? 15.685 -16.825 35.707 1.00 33.31 109 SER A N 1
ATOM 860 C CA . SER A 1 109 ? 14.715 -16.254 36.643 1.00 33.31 109 SER A CA 1
ATOM 861 C C . SER A 1 109 ? 13.759 -17.374 37.082 1.00 33.31 109 SER A C 1
ATOM 863 O O . SER A 1 109 ? 13.314 -18.136 36.222 1.00 33.31 109 SER A O 1
ATOM 865 N N . PRO A 1 110 ? 13.440 -17.522 38.379 1.00 41.25 110 PRO A N 1
ATOM 866 C CA . PRO A 1 110 ? 12.531 -18.564 38.833 1.00 41.25 110 PRO A CA 1
ATOM 867 C C . PRO A 1 110 ? 11.103 -18.229 38.387 1.00 41.25 110 PRO A C 1
ATOM 869 O O . PRO A 1 110 ? 10.553 -17.195 38.772 1.00 41.25 110 PRO A O 1
ATOM 872 N N . ASP A 1 111 ? 10.503 -19.106 37.584 1.00 34.78 111 ASP A N 1
ATOM 873 C CA . ASP A 1 111 ? 9.069 -19.065 37.310 1.00 34.78 111 ASP A CA 1
ATOM 874 C C . ASP A 1 111 ? 8.279 -19.266 38.618 1.00 34.78 111 ASP A C 1
ATOM 876 O O . ASP A 1 111 ? 8.645 -20.110 39.447 1.00 34.78 111 ASP A O 1
ATOM 880 N N . PRO A 1 112 ? 7.177 -18.525 38.834 1.00 38.34 112 PRO A N 1
ATOM 881 C CA . PRO A 1 112 ? 6.298 -18.767 39.962 1.00 38.34 112 PRO A CA 1
ATOM 882 C C . PRO A 1 112 ? 5.526 -20.071 39.734 1.00 38.34 112 PRO A C 1
ATOM 884 O O . PRO A 1 112 ? 4.798 -20.236 38.756 1.00 38.34 112 PRO A O 1
ATOM 887 N N . VAL A 1 113 ? 5.674 -20.994 40.682 1.00 35.50 113 VAL A N 1
ATOM 888 C CA . VAL A 1 113 ? 4.900 -22.234 40.779 1.00 35.50 113 VAL A CA 1
ATOM 889 C C . VAL A 1 113 ? 3.405 -21.898 40.850 1.00 35.50 113 VAL A C 1
ATOM 891 O O . VAL A 1 113 ? 2.923 -21.393 41.863 1.00 35.50 113 VAL A O 1
ATOM 894 N N . LEU A 1 114 ? 2.665 -22.201 39.783 1.00 33.69 114 LEU A N 1
ATOM 895 C CA . LEU A 1 114 ? 1.204 -22.284 39.801 1.00 33.69 114 LEU A CA 1
ATOM 896 C C . LEU A 1 114 ? 0.786 -23.718 40.171 1.00 33.69 114 LEU A C 1
ATOM 898 O O . LEU A 1 114 ? 1.318 -24.670 39.594 1.00 33.69 114 LEU A O 1
ATOM 902 N N . PRO A 1 115 ? -0.153 -23.908 41.114 1.00 32.03 115 PRO A N 1
ATOM 903 C CA . PRO A 1 115 ? -0.610 -25.233 41.494 1.00 32.03 115 PRO A CA 1
ATOM 904 C C . PRO A 1 115 ? -1.527 -25.831 40.422 1.00 32.03 115 PRO A C 1
ATOM 906 O O . PRO A 1 115 ? -2.452 -25.195 39.918 1.00 32.03 115 PRO A O 1
ATOM 909 N N . CYS A 1 116 ? -1.254 -27.096 40.121 1.00 31.08 116 CYS A N 1
ATOM 910 C CA . CYS A 1 116 ? -2.054 -27.981 39.292 1.00 31.08 116 CYS A CA 1
ATOM 911 C C . CYS A 1 116 ? -3.438 -28.189 39.937 1.00 31.08 116 CYS A C 1
ATOM 913 O O . CYS A 1 116 ? -3.523 -28.735 41.038 1.00 31.08 116 CYS A O 1
ATOM 915 N N . ILE A 1 117 ? -4.511 -27.760 39.266 1.00 31.86 117 ILE A N 1
ATOM 916 C CA . ILE A 1 117 ? -5.885 -28.159 39.593 1.00 31.86 117 ILE A CA 1
ATOM 917 C C . ILE A 1 117 ? -6.315 -29.192 38.556 1.00 31.86 117 ILE A C 1
ATOM 919 O O . ILE A 1 117 ? -6.293 -28.958 37.349 1.00 31.86 117 ILE A O 1
ATOM 923 N N . THR A 1 118 ? -6.657 -30.359 39.080 1.00 31.88 118 THR A N 1
ATOM 924 C CA . THR A 1 118 ? -7.127 -31.558 38.397 1.00 31.88 118 THR A CA 1
ATOM 925 C C . THR A 1 118 ? -8.524 -31.408 37.795 1.00 31.88 118 THR A C 1
ATOM 927 O O . THR A 1 118 ? -9.369 -30.698 38.330 1.00 31.88 118 THR A O 1
ATOM 930 N N . ALA A 1 119 ? -8.707 -32.155 36.705 1.00 33.91 119 ALA A N 1
ATOM 931 C CA . ALA A 1 119 ? -9.907 -32.583 35.985 1.00 33.91 119 ALA A CA 1
ATOM 932 C C . ALA A 1 119 ? -11.307 -32.213 36.525 1.00 33.91 119 ALA A C 1
ATOM 934 O O . ALA A 1 119 ? -11.660 -32.462 37.676 1.00 33.91 119 ALA A O 1
ATOM 935 N N . ALA A 1 120 ? -12.134 -31.739 35.591 1.00 33.75 120 ALA A N 1
ATOM 936 C CA . ALA A 1 120 ? -13.588 -31.670 35.678 1.00 33.75 120 ALA A CA 1
ATOM 937 C C . ALA A 1 120 ? -14.237 -33.072 35.671 1.00 33.75 120 ALA A C 1
ATOM 939 O O . ALA A 1 120 ? -13.719 -33.960 34.988 1.00 33.75 120 ALA A O 1
ATOM 940 N N . PRO A 1 121 ? -15.391 -33.260 36.338 1.00 44.25 121 PRO A N 1
ATOM 941 C CA . PRO A 1 121 ? -16.329 -34.327 36.021 1.00 44.25 121 PRO A CA 1
ATOM 942 C C . PRO A 1 121 ? -17.549 -33.815 35.228 1.00 44.25 121 PRO A C 1
ATOM 944 O O . PRO A 1 121 ? -17.887 -32.629 35.264 1.00 44.25 121 PRO A O 1
ATOM 947 N N . ASP A 1 122 ? -18.167 -34.756 34.515 1.00 42.12 122 ASP A N 1
ATOM 948 C CA . ASP A 1 122 ? -19.322 -34.635 33.617 1.00 42.12 122 ASP A CA 1
ATOM 949 C C . ASP A 1 122 ? -20.573 -33.951 34.212 1.00 42.12 122 ASP A C 1
ATOM 951 O O . ASP A 1 122 ? -20.788 -33.989 35.428 1.00 42.12 122 ASP A O 1
ATOM 955 N N . PRO A 1 123 ? -21.451 -33.378 33.359 1.00 46.53 123 PRO A N 1
ATOM 956 C CA . PRO A 1 123 ? -22.712 -32.786 33.772 1.00 46.53 123 PRO A CA 1
ATOM 957 C C . PRO A 1 123 ? -23.864 -33.791 33.627 1.00 46.53 123 PRO A C 1
ATOM 959 O O . PRO A 1 123 ? -24.380 -33.986 32.534 1.00 46.53 123 PRO A O 1
ATOM 962 N N . ASP A 1 124 ? -24.301 -34.380 34.735 1.00 46.91 124 ASP A N 1
ATOM 963 C CA . ASP A 1 124 ? -25.646 -34.952 34.865 1.00 46.91 124 ASP A CA 1
ATOM 964 C C . ASP A 1 124 ? -25.960 -35.122 36.356 1.00 46.91 124 ASP A C 1
ATOM 966 O O . ASP A 1 124 ? -25.472 -36.055 36.983 1.00 46.91 124 ASP A O 1
ATOM 970 N N . ASP A 1 125 ? -26.713 -34.186 36.944 1.00 39.81 125 ASP A N 1
ATOM 971 C CA . ASP A 1 125 ? -27.838 -34.519 37.834 1.00 39.81 125 ASP A CA 1
ATOM 972 C C . ASP A 1 125 ? -28.619 -33.249 38.209 1.00 39.81 125 ASP A C 1
ATOM 974 O O . ASP A 1 125 ? -28.217 -32.405 39.018 1.00 39.81 125 ASP A O 1
ATOM 978 N N . SER A 1 126 ? -29.778 -33.106 37.584 1.00 37.84 126 SER A N 1
ATOM 979 C CA . SER A 1 126 ? -30.804 -32.142 37.935 1.00 37.84 126 SER A CA 1
ATOM 980 C C . SER A 1 126 ? -31.662 -32.686 39.078 1.00 37.84 126 SER A C 1
ATOM 982 O O . SER A 1 126 ? -32.554 -33.490 38.835 1.00 37.84 126 SER A O 1
ATOM 984 N N . SER A 1 127 ? -31.459 -32.197 40.306 1.00 37.44 127 SER A N 1
ATOM 985 C CA . SER A 1 127 ? -32.530 -31.820 41.253 1.00 37.44 127 SER A CA 1
ATOM 986 C C . SER A 1 127 ? -32.003 -31.639 42.683 1.00 37.44 127 SER A C 1
ATOM 988 O O . SER A 1 127 ? -31.597 -32.593 43.334 1.00 37.44 127 SER A O 1
ATOM 990 N N . ARG A 1 128 ? -32.111 -30.419 43.231 1.00 35.47 128 ARG A N 1
ATOM 991 C CA . ARG A 1 128 ? -32.671 -30.182 44.578 1.00 35.47 128 ARG A CA 1
ATOM 992 C C . ARG A 1 128 ? -32.728 -28.699 44.932 1.00 35.47 128 ARG A C 1
ATOM 994 O O . ARG A 1 128 ? -31.728 -28.006 45.069 1.00 35.47 128 ARG A O 1
ATOM 1001 N N . VAL A 1 129 ? -33.967 -28.270 45.127 1.00 41.09 129 VAL A N 1
ATOM 1002 C CA . VAL A 1 129 ? -34.419 -27.090 45.863 1.00 41.09 129 VAL A CA 1
ATOM 1003 C C . VAL A 1 129 ? -33.915 -27.157 47.305 1.00 41.09 129 VAL A C 1
ATOM 1005 O O . VAL A 1 129 ? -34.155 -28.180 47.931 1.00 41.09 129 VAL A O 1
ATOM 1008 N N . LEU A 1 130 ? -33.322 -26.082 47.844 1.00 36.94 130 LEU A N 1
ATOM 1009 C CA . LEU A 1 130 ? -33.550 -25.587 49.215 1.00 36.94 130 LEU A CA 1
ATOM 1010 C C . LEU A 1 130 ? -33.083 -24.119 49.366 1.00 36.94 130 LEU A C 1
ATOM 1012 O O . LEU A 1 130 ? -32.093 -23.683 48.788 1.00 36.94 130 LEU A O 1
ATOM 1016 N N . SER A 1 131 ? -33.881 -23.374 50.131 1.00 37.66 131 SER A N 1
ATOM 1017 C CA . SER A 1 131 ? -33.938 -21.920 50.344 1.00 37.66 131 SER A CA 1
ATOM 1018 C C . SER A 1 131 ? -32.796 -21.333 51.218 1.00 37.66 131 SER A C 1
ATOM 1020 O O . SER A 1 131 ? -31.991 -22.085 51.765 1.00 37.66 131 SER A O 1
ATOM 1022 N N . PRO A 1 132 ? -32.704 -19.990 51.375 1.00 43.03 132 PRO A N 1
ATOM 1023 C CA . PRO A 1 132 ? -31.474 -19.302 51.765 1.00 43.03 132 PRO A CA 1
ATOM 1024 C C . PRO A 1 132 ? -31.308 -19.158 53.284 1.00 43.03 132 PRO A C 1
ATOM 1026 O O . PRO A 1 132 ? -32.232 -18.741 53.986 1.00 43.03 132 PRO A O 1
ATOM 1029 N N . GLN A 1 133 ? -30.092 -19.404 53.786 1.00 34.22 133 GLN A N 1
ATOM 1030 C CA . GLN A 1 133 ? -29.700 -19.010 55.138 1.00 34.22 133 GLN A CA 1
ATOM 1031 C C . GLN A 1 133 ? -28.837 -17.746 55.150 1.00 34.22 133 GLN A C 1
ATOM 1033 O O . GLN A 1 133 ? -27.760 -17.647 54.570 1.00 34.22 133 GLN A O 1
ATOM 1038 N N . ARG A 1 134 ? -29.388 -16.787 55.886 1.00 35.66 134 ARG A N 1
ATOM 1039 C CA . ARG A 1 134 ? -28.865 -15.511 56.357 1.00 35.66 134 ARG A CA 1
ATOM 1040 C C . ARG A 1 134 ? -27.740 -15.756 57.370 1.00 35.66 134 ARG A C 1
ATOM 1042 O O . ARG A 1 134 ? -28.019 -16.266 58.452 1.00 35.66 134 ARG A O 1
ATOM 1049 N N . ILE A 1 135 ? -26.508 -15.345 57.068 1.00 35.91 135 ILE A N 1
ATOM 1050 C CA . ILE A 1 135 ? -25.418 -15.291 58.057 1.00 35.91 135 ILE A CA 1
ATOM 1051 C C . ILE A 1 135 ? -25.134 -13.833 58.416 1.00 35.91 135 ILE A C 1
ATOM 1053 O O . ILE A 1 135 ? -24.968 -12.970 57.558 1.00 35.91 135 ILE A O 1
ATOM 1057 N N . LYS A 1 136 ? -25.166 -13.586 59.726 1.00 34.53 136 LYS A N 1
ATOM 1058 C CA . LYS A 1 136 ? -24.938 -12.310 60.397 1.00 34.53 136 LYS A CA 1
ATOM 1059 C C . LYS A 1 136 ? -23.443 -11.995 60.509 1.00 34.53 136 LYS A C 1
ATOM 1061 O O . LYS A 1 136 ? -22.623 -12.888 60.689 1.00 34.53 136 LYS A O 1
ATOM 1066 N N . SER A 1 137 ? -23.183 -10.692 60.460 1.00 36.38 137 SER A N 1
ATOM 1067 C CA . SER A 1 137 ? -22.086 -9.919 61.054 1.00 36.38 137 SER A CA 1
ATOM 1068 C C . SER A 1 137 ? -21.203 -10.628 62.090 1.00 36.38 137 SER A C 1
ATOM 1070 O O . SER A 1 137 ? -21.706 -11.136 63.093 1.00 36.38 137 SER A O 1
ATOM 1072 N N . GLY A 1 138 ? -19.888 -10.506 61.906 1.00 31.69 138 GLY A N 1
ATOM 1073 C CA . GLY A 1 138 ? -18.883 -10.729 62.939 1.00 31.69 138 GLY A CA 1
ATOM 1074 C C . GLY A 1 138 ? -17.773 -9.688 62.821 1.00 31.69 138 GLY A C 1
ATOM 1075 O O . GLY A 1 138 ? -17.107 -9.614 61.790 1.00 31.69 138 GLY A O 1
ATOM 1076 N N . ASP A 1 139 ? -17.640 -8.887 63.876 1.00 38.53 139 ASP A N 1
ATOM 1077 C CA . ASP A 1 139 ? -16.591 -7.907 64.146 1.00 38.53 139 ASP A CA 1
ATOM 1078 C C . ASP A 1 139 ? -15.183 -8.403 63.807 1.00 38.53 139 ASP A C 1
ATOM 1080 O O . ASP A 1 139 ? -14.787 -9.511 64.181 1.00 38.53 139 ASP A O 1
ATOM 1084 N N . ARG A 1 140 ? -14.373 -7.522 63.212 1.00 35.06 140 ARG A N 1
ATOM 1085 C CA . ARG A 1 140 ? -12.918 -7.604 63.338 1.00 35.06 140 ARG A CA 1
ATOM 1086 C C . ARG A 1 140 ? -12.326 -6.228 63.599 1.00 35.06 140 ARG A C 1
ATOM 1088 O O . ARG A 1 140 ? -12.331 -5.342 62.753 1.00 35.06 140 ARG A O 1
ATOM 1095 N N . THR A 1 141 ? -11.835 -6.125 64.820 1.00 36.59 141 THR A N 1
ATOM 1096 C CA . THR A 1 141 ? -11.005 -5.090 65.410 1.00 36.59 141 THR A CA 1
ATOM 1097 C C . THR A 1 141 ? -9.702 -4.881 64.636 1.00 36.59 141 THR A C 1
ATOM 1099 O O . THR A 1 141 ? -9.007 -5.830 64.269 1.00 36.59 141 THR A O 1
ATOM 1102 N N . GLU A 1 142 ? -9.371 -3.608 64.427 1.00 39.50 142 GLU A N 1
ATOM 1103 C CA . GLU A 1 142 ? -8.053 -3.128 64.014 1.00 39.50 142 GLU A CA 1
ATOM 1104 C C . GLU A 1 142 ? -6.988 -3.411 65.086 1.00 39.50 142 GLU A C 1
ATOM 1106 O O . GLU A 1 142 ? -7.290 -3.416 66.284 1.00 39.50 142 GLU A O 1
ATOM 1111 N N . PRO A 1 143 ? -5.712 -3.493 64.679 1.00 47.47 143 PRO A N 1
ATOM 1112 C CA . PRO A 1 143 ? -4.659 -2.914 65.493 1.00 47.47 143 PRO A CA 1
ATOM 1113 C C . PRO A 1 143 ? -3.887 -1.839 64.723 1.00 47.47 143 PRO A C 1
ATOM 1115 O O . PRO A 1 143 ? -3.313 -2.069 63.657 1.00 47.47 143 PRO A O 1
ATOM 1118 N N . ALA A 1 144 ? -3.843 -0.661 65.340 1.00 38.69 144 ALA A N 1
ATOM 1119 C CA . ALA A 1 144 ? -2.963 0.439 65.002 1.00 38.69 144 ALA A CA 1
ATOM 1120 C C . ALA A 1 144 ? -1.488 0.024 65.140 1.00 38.69 144 ALA A C 1
ATOM 1122 O O . ALA A 1 144 ? -1.052 -0.422 66.201 1.00 38.69 144 ALA A O 1
ATOM 1123 N N . LEU A 1 145 ? -0.701 0.245 64.086 1.00 38.28 145 LEU A N 1
ATOM 1124 C CA . LEU A 1 145 ? 0.758 0.252 64.149 1.00 38.28 145 LEU A CA 1
ATOM 1125 C C . LEU A 1 145 ? 1.275 1.600 63.649 1.00 38.28 145 LEU A C 1
ATOM 1127 O O . LEU A 1 145 ? 1.383 1.872 62.456 1.00 38.28 145 LEU A O 1
ATOM 1131 N N . THR A 1 146 ? 1.602 2.451 64.615 1.00 41.19 146 THR A N 1
ATOM 1132 C CA . THR A 1 146 ? 2.390 3.668 64.445 1.00 41.19 146 THR A CA 1
ATOM 1133 C C . THR A 1 146 ? 3.847 3.296 64.172 1.00 41.19 146 THR A C 1
ATOM 1135 O O . THR A 1 146 ? 4.556 2.856 65.075 1.00 41.19 146 THR A O 1
ATOM 1138 N N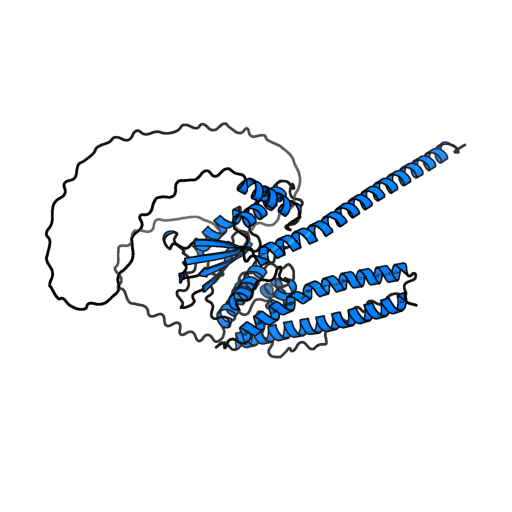 . GLY A 1 147 ? 4.310 3.499 62.939 1.00 34.94 147 GLY A N 1
ATOM 1139 C CA . GLY A 1 147 ? 5.711 3.335 62.550 1.00 34.94 147 GLY A CA 1
ATOM 1140 C C . GLY A 1 147 ? 6.212 4.567 61.804 1.00 34.94 147 GLY A C 1
ATOM 1141 O O . GLY A 1 147 ? 5.877 4.774 60.641 1.00 34.94 147 GLY A O 1
ATOM 1142 N N . LYS A 1 148 ? 7.005 5.398 62.490 1.00 36.84 148 LYS A N 1
ATOM 1143 C CA . LYS A 1 148 ? 7.709 6.564 61.936 1.00 36.84 148 LYS A CA 1
ATOM 1144 C C . LYS A 1 148 ? 8.612 6.137 60.771 1.00 36.84 148 LYS A C 1
ATOM 1146 O O . LYS A 1 148 ? 9.461 5.267 60.937 1.00 36.84 148 LYS A O 1
ATOM 1151 N N . ARG A 1 149 ? 8.459 6.789 59.617 1.00 33.44 149 ARG A N 1
ATOM 1152 C CA . ARG A 1 149 ? 9.314 6.623 58.432 1.00 33.44 149 ARG A CA 1
ATOM 1153 C C . ARG A 1 149 ? 10.427 7.684 58.465 1.00 33.44 149 ARG A C 1
ATOM 1155 O O . ARG A 1 149 ? 10.087 8.863 58.562 1.00 33.44 149 ARG A O 1
ATOM 1162 N N . PRO A 1 150 ? 11.723 7.328 58.393 1.00 40.12 150 PRO A N 1
ATOM 1163 C CA . PRO A 1 150 ? 12.783 8.312 58.215 1.00 40.12 150 PRO A CA 1
ATOM 1164 C C . PRO A 1 150 ? 12.814 8.802 56.765 1.00 40.12 150 PRO A C 1
ATOM 1166 O O . PRO A 1 150 ? 12.763 8.009 55.825 1.00 40.12 150 PRO A O 1
ATOM 1169 N N . SER A 1 151 ? 12.907 10.120 56.622 1.00 36.88 151 SER A N 1
ATOM 1170 C CA . SER A 1 151 ? 13.313 10.818 55.405 1.00 36.88 151 SER A CA 1
ATOM 1171 C C . SER A 1 151 ? 14.739 10.405 55.025 1.00 36.88 151 SER A C 1
ATOM 1173 O O . SER A 1 151 ? 15.646 10.494 55.852 1.00 36.88 151 SER A O 1
ATOM 1175 N N . LEU A 1 152 ? 14.926 9.947 53.787 1.00 36.88 152 LEU A N 1
ATOM 1176 C CA . LEU A 1 152 ? 16.229 9.782 53.149 1.00 36.88 152 LEU A CA 1
ATOM 1177 C C . LEU A 1 152 ? 16.191 10.553 51.827 1.00 36.88 152 LEU A C 1
ATOM 1179 O O . LEU A 1 152 ? 15.684 10.062 50.820 1.00 36.88 152 LEU A O 1
ATOM 1183 N N . GLU A 1 153 ? 16.704 11.779 51.861 1.00 40.03 153 GLU A N 1
ATOM 1184 C CA . GLU A 1 153 ? 17.171 12.491 50.674 1.00 40.03 153 GLU A CA 1
ATOM 1185 C C . GLU A 1 153 ? 18.497 11.872 50.201 1.00 40.03 153 GLU A C 1
ATOM 1187 O O . GLU A 1 153 ? 19.369 11.606 51.033 1.00 40.03 153 GLU A O 1
ATOM 1192 N N . PRO A 1 154 ? 18.710 11.673 48.890 1.00 45.72 154 PRO A N 1
ATOM 1193 C CA . PRO A 1 154 ? 20.044 11.477 48.347 1.00 45.72 154 PRO A CA 1
ATOM 1194 C C . PRO A 1 154 ? 20.636 12.805 47.830 1.00 45.72 154 PRO A C 1
ATOM 1196 O O . PRO A 1 154 ? 19.979 13.511 47.061 1.00 45.72 154 PRO A O 1
ATOM 1199 N N . PRO A 1 155 ? 21.896 13.126 48.181 1.00 43.53 155 PRO A N 1
ATOM 1200 C CA . PRO A 1 155 ? 22.613 14.277 47.657 1.00 43.53 155 PRO A CA 1
ATOM 1201 C C . PRO A 1 155 ? 23.344 13.883 46.371 1.00 43.53 155 PRO A C 1
ATOM 1203 O O . PRO A 1 155 ? 24.205 13.008 46.395 1.00 43.53 155 PRO A O 1
ATOM 1206 N N . TRP A 1 156 ? 23.059 14.557 45.258 1.00 40.50 156 TRP A N 1
ATOM 1207 C CA . TRP A 1 156 ? 23.975 14.574 44.117 1.00 40.50 156 TRP A CA 1
ATOM 1208 C C . TRP A 1 156 ? 24.106 15.994 43.579 1.00 40.50 156 TRP A C 1
ATOM 1210 O O . TRP A 1 156 ? 23.169 16.595 43.063 1.00 40.50 156 TRP A O 1
ATOM 1220 N N . THR A 1 157 ? 25.309 16.517 43.772 1.00 35.78 157 THR A N 1
ATOM 1221 C CA . THR A 1 157 ? 25.859 17.753 43.235 1.00 35.78 157 THR A CA 1
ATOM 1222 C C . THR A 1 157 ? 26.217 17.577 41.758 1.00 35.78 157 THR A C 1
ATOM 1224 O O . THR A 1 157 ? 26.890 16.621 41.374 1.00 35.78 157 THR A O 1
ATOM 1227 N N . GLU A 1 158 ? 25.792 18.524 40.923 1.00 37.31 158 GLU A N 1
ATOM 1228 C CA . GLU A 1 158 ? 26.221 18.648 39.527 1.00 37.31 158 GLU A CA 1
ATOM 1229 C C . GLU A 1 158 ? 27.686 19.126 39.436 1.00 37.31 158 GLU A C 1
ATOM 1231 O O . GLU A 1 158 ? 28.059 20.082 40.125 1.00 37.31 158 GLU A O 1
ATOM 1236 N N . PRO A 1 159 ? 28.527 18.566 38.545 1.00 40.31 159 PRO A N 1
ATOM 1237 C CA . PRO A 1 159 ? 29.761 19.214 38.127 1.00 40.31 159 PRO A CA 1
ATOM 1238 C C . PRO A 1 159 ? 29.509 20.095 36.897 1.00 40.31 159 PRO A C 1
ATOM 1240 O O . PRO A 1 159 ? 29.066 19.636 35.844 1.00 40.31 159 PRO A O 1
ATOM 1243 N N . GLY A 1 160 ? 29.838 21.378 37.045 1.00 35.50 160 GLY A N 1
ATOM 1244 C CA . GLY A 1 160 ? 29.624 22.418 36.048 1.00 35.50 160 GLY A CA 1
ATOM 1245 C C . GLY A 1 160 ? 30.327 22.194 34.706 1.00 35.50 160 GLY A C 1
ATOM 1246 O O . GLY A 1 160 ? 31.516 21.881 34.628 1.00 35.50 160 GLY A O 1
ATOM 1247 N N . ALA A 1 161 ? 29.589 22.474 33.632 1.00 33.78 161 ALA A N 1
ATOM 1248 C CA . ALA A 1 161 ? 30.124 22.598 32.286 1.00 33.78 161 ALA A CA 1
ATOM 1249 C C . ALA A 1 161 ? 30.490 24.063 31.990 1.00 33.78 161 ALA A C 1
ATOM 1251 O O . ALA A 1 161 ? 29.651 24.965 31.974 1.00 33.78 161 ALA A O 1
ATOM 1252 N N . LYS A 1 162 ? 31.786 24.286 31.752 1.00 36.53 162 LYS A N 1
ATOM 1253 C CA . LYS A 1 162 ? 32.376 25.557 31.321 1.00 36.53 162 LYS A CA 1
ATOM 1254 C C . LYS A 1 162 ? 31.831 25.964 29.946 1.00 36.53 162 LYS A C 1
ATOM 1256 O O . LYS A 1 162 ? 31.961 25.223 28.976 1.00 36.53 162 LYS A O 1
ATOM 1261 N N . ARG A 1 163 ? 31.299 27.187 29.850 1.00 32.53 163 ARG A N 1
ATOM 1262 C CA . ARG A 1 163 ? 31.043 27.885 28.580 1.00 32.53 163 ARG A CA 1
ATOM 1263 C C . ARG A 1 163 ? 32.375 28.190 27.886 1.00 32.53 163 ARG A C 1
ATOM 1265 O O . ARG A 1 163 ? 33.113 29.055 28.352 1.00 32.53 163 ARG A O 1
ATOM 1272 N N . MET A 1 164 ? 32.654 27.540 26.758 1.00 32.34 164 MET A N 1
ATOM 1273 C CA . MET A 1 164 ? 33.582 28.078 25.758 1.00 32.34 164 MET A CA 1
ATOM 1274 C C . MET A 1 164 ? 32.798 28.972 24.796 1.00 32.34 164 MET A C 1
ATOM 1276 O O . MET A 1 164 ? 31.878 28.515 24.122 1.00 32.34 164 MET A O 1
ATOM 1280 N N . ARG A 1 165 ? 33.163 30.258 24.764 1.00 33.56 165 ARG A N 1
ATOM 1281 C CA . ARG A 1 165 ? 32.841 31.173 23.664 1.00 33.56 165 ARG A CA 1
ATOM 1282 C C . ARG A 1 165 ? 33.664 30.763 22.447 1.00 33.56 165 ARG A C 1
ATOM 1284 O O . ARG A 1 165 ? 34.872 30.580 22.571 1.00 33.56 165 ARG A O 1
ATOM 1291 N N . VAL A 1 166 ? 33.016 30.681 21.293 1.00 40.00 166 VAL A N 1
ATOM 1292 C CA . VAL A 1 166 ? 33.676 30.724 19.989 1.00 40.00 166 VAL A CA 1
ATOM 1293 C C . VAL A 1 166 ? 32.998 31.843 19.210 1.00 40.00 166 VAL A C 1
ATOM 1295 O O . VAL A 1 166 ? 31.814 31.753 18.893 1.00 40.00 166 VAL A O 1
ATOM 1298 N N . ASP A 1 167 ? 33.753 32.912 18.977 1.00 39.09 167 ASP A N 1
ATOM 1299 C CA . ASP A 1 167 ? 33.436 33.956 18.010 1.00 39.09 167 ASP A CA 1
ATOM 1300 C C . ASP A 1 167 ? 33.756 33.431 16.601 1.00 39.09 167 ASP A C 1
ATOM 1302 O O . ASP A 1 167 ? 34.783 32.779 16.405 1.00 39.09 167 ASP A O 1
ATOM 1306 N N . GLY A 1 168 ? 32.899 33.702 15.613 1.00 33.50 168 GLY A N 1
ATOM 1307 C CA . GLY A 1 168 ? 33.158 33.261 14.238 1.00 33.50 168 GLY A CA 1
ATOM 1308 C C . GLY A 1 168 ? 32.029 33.503 13.238 1.00 33.50 168 GLY A C 1
ATOM 1309 O O . GLY A 1 168 ? 31.298 32.587 12.895 1.00 33.50 168 GLY A O 1
ATOM 1310 N N . LEU A 1 169 ? 31.924 34.760 12.805 1.00 35.59 169 LEU A N 1
ATOM 1311 C CA . LEU A 1 169 ? 31.491 35.292 11.500 1.00 35.59 169 LEU A CA 1
ATOM 1312 C C . LEU A 1 169 ? 31.061 34.306 10.385 1.00 35.59 169 LEU A C 1
ATOM 1314 O O . LEU A 1 169 ? 31.838 33.445 9.983 1.00 35.59 169 LEU A O 1
ATOM 1318 N N . GLY A 1 170 ? 29.927 34.614 9.734 1.00 31.16 170 GLY A N 1
ATOM 1319 C CA . GLY A 1 170 ? 29.786 34.451 8.275 1.00 31.16 170 GLY A CA 1
ATOM 1320 C C . GLY A 1 170 ? 28.452 33.902 7.746 1.00 31.16 170 GLY A C 1
ATOM 1321 O O . GLY A 1 170 ? 28.231 32.704 7.824 1.00 31.16 170 GLY A O 1
ATOM 1322 N N . SER A 1 171 ? 27.640 34.800 7.156 1.00 35.91 171 SER A N 1
ATOM 1323 C CA . SER A 1 171 ? 26.678 34.637 6.029 1.00 35.91 171 SER A CA 1
ATOM 1324 C C . SER A 1 171 ? 25.803 33.367 5.963 1.00 35.91 171 SER A C 1
ATOM 1326 O O . SER A 1 171 ? 26.316 32.269 5.817 1.00 35.91 171 SER A O 1
ATOM 1328 N N . GLY A 1 172 ? 24.471 33.400 5.956 1.00 34.31 172 GLY A N 1
ATOM 1329 C CA . GLY A 1 172 ? 23.565 34.376 5.354 1.00 34.31 172 GLY A CA 1
ATOM 1330 C C . GLY A 1 172 ? 22.691 33.638 4.334 1.00 34.31 172 GLY A C 1
ATOM 1331 O O . GLY A 1 172 ? 23.207 33.266 3.295 1.00 34.31 172 GLY A O 1
ATOM 1332 N N . GLU A 1 173 ? 21.421 33.391 4.670 1.00 34.84 173 GLU A N 1
ATOM 1333 C CA . GLU A 1 173 ? 20.252 33.348 3.767 1.00 34.84 173 GLU A CA 1
ATOM 1334 C C . GLU A 1 173 ? 19.003 33.003 4.599 1.00 34.84 173 GLU A C 1
ATOM 1336 O O . GLU A 1 173 ? 18.863 31.912 5.153 1.00 34.84 173 GLU A O 1
ATOM 1341 N N . SER A 1 174 ? 18.126 33.997 4.772 1.00 32.00 174 SER A N 1
ATOM 1342 C CA . SER A 1 174 ? 16.917 33.919 5.593 1.00 32.00 174 SER A CA 1
ATOM 1343 C C . SER A 1 174 ? 15.713 33.440 4.781 1.00 32.00 174 SER A C 1
ATOM 1345 O O . SER A 1 174 ? 15.348 34.064 3.786 1.00 32.00 174 SER A O 1
ATOM 1347 N N . MET A 1 175 ? 15.035 32.403 5.272 1.00 40.66 175 MET A N 1
ATOM 1348 C CA . MET A 1 175 ? 13.638 32.096 4.942 1.00 40.66 175 MET A CA 1
ATOM 1349 C C . MET A 1 175 ? 12.682 33.013 5.737 1.00 40.66 175 MET A C 1
ATOM 1351 O O . MET A 1 175 ? 13.017 33.400 6.861 1.00 40.66 175 MET A O 1
ATOM 1355 N N . PRO A 1 176 ? 11.497 33.358 5.195 1.00 45.62 176 PRO A N 1
ATOM 1356 C CA . PRO A 1 176 ? 10.563 34.285 5.832 1.00 45.62 176 PRO A CA 1
ATOM 1357 C C . PRO A 1 176 ? 9.832 33.657 7.038 1.00 45.62 176 PRO A C 1
ATOM 1359 O O . PRO A 1 176 ? 9.561 32.453 7.038 1.00 45.62 176 PRO A O 1
ATOM 1362 N N . PRO A 1 177 ? 9.482 34.452 8.068 1.00 39.28 177 PRO A N 1
ATOM 1363 C CA . PRO A 1 177 ? 8.837 33.953 9.278 1.00 39.28 177 PRO A CA 1
ATOM 1364 C C . PRO A 1 177 ? 7.330 33.733 9.079 1.00 39.28 177 PRO A C 1
ATOM 1366 O O . PRO A 1 177 ? 6.631 34.574 8.515 1.00 39.28 177 PRO A O 1
ATOM 1369 N N . GLN A 1 178 ? 6.814 32.622 9.612 1.00 40.16 178 GLN A N 1
ATOM 1370 C CA . GLN A 1 178 ? 5.377 32.432 9.823 1.00 40.16 178 GLN A CA 1
ATOM 1371 C C . GLN A 1 178 ? 4.887 33.228 11.051 1.00 40.16 178 GLN A C 1
ATOM 1373 O O . GLN A 1 178 ? 5.624 33.351 12.037 1.00 40.16 178 GLN A O 1
ATOM 1378 N N . PRO A 1 179 ? 3.650 33.758 11.026 1.00 40.78 179 PRO A N 1
ATOM 1379 C CA . PRO A 1 179 ? 3.127 34.605 12.091 1.00 40.78 179 PRO A CA 1
ATOM 1380 C C . PRO A 1 179 ? 2.771 33.801 13.351 1.00 40.78 179 PRO A C 1
ATOM 1382 O O . PRO A 1 179 ? 1.976 32.863 13.320 1.00 40.78 179 PRO A O 1
ATOM 1385 N N . ARG A 1 180 ? 3.338 34.226 14.488 1.00 33.22 180 ARG A N 1
ATOM 1386 C CA . ARG A 1 180 ? 2.901 33.847 15.838 1.00 33.22 180 ARG A CA 1
ATOM 1387 C C . ARG A 1 180 ? 1.661 34.663 16.204 1.00 33.22 180 ARG A C 1
ATOM 1389 O O . ARG A 1 180 ? 1.748 35.884 16.308 1.00 33.22 180 ARG A O 1
ATOM 1396 N N . ALA A 1 181 ? 0.538 33.990 16.429 1.00 35.94 181 ALA A N 1
ATOM 1397 C CA . ALA A 1 181 ? -0.635 34.589 17.053 1.00 35.94 181 ALA A CA 1
ATOM 1398 C C . ALA A 1 181 ? -0.443 34.686 18.576 1.00 35.94 181 ALA A C 1
ATOM 1400 O O . ALA A 1 181 ? 0.120 33.790 19.212 1.00 35.94 181 ALA A O 1
ATOM 1401 N N . LEU A 1 182 ? -0.894 35.817 19.116 1.00 33.69 182 LEU A N 1
ATOM 1402 C CA . LEU A 1 182 ? -0.795 36.244 20.503 1.00 33.69 182 LEU A CA 1
ATOM 1403 C C . LEU A 1 182 ? -1.452 35.252 21.474 1.00 33.69 182 LEU A C 1
ATOM 1405 O O . LEU A 1 182 ? -2.608 34.870 21.310 1.00 33.69 182 LEU A O 1
ATOM 1409 N N . ARG A 1 183 ? -0.724 34.919 22.542 1.00 34.28 183 ARG A N 1
ATOM 1410 C CA . ARG A 1 183 ? -1.302 34.563 23.841 1.00 34.28 183 ARG A CA 1
ATOM 1411 C C . ARG A 1 183 ? -1.340 35.837 24.672 1.00 34.28 183 ARG A C 1
ATOM 1413 O O . ARG A 1 183 ? -0.283 36.431 24.830 1.00 34.28 183 ARG A O 1
ATOM 1420 N N . ASP A 1 184 ? -2.505 36.201 25.201 1.00 31.19 184 ASP A N 1
ATOM 1421 C CA . ASP A 1 184 ? -2.617 36.785 26.539 1.00 31.19 184 ASP A CA 1
ATOM 1422 C C . ASP A 1 184 ? -4.062 36.769 27.067 1.00 31.19 184 ASP A C 1
ATOM 1424 O O . ASP A 1 184 ? -5.038 36.825 26.322 1.00 31.19 184 ASP A O 1
ATOM 1428 N N . SER A 1 185 ? -4.134 36.717 28.398 1.00 29.69 185 SER A N 1
ATOM 1429 C CA . SER A 1 185 ? -5.287 36.824 29.302 1.00 29.69 185 SER A CA 1
ATOM 1430 C C . SER A 1 185 ? -6.175 35.580 29.493 1.00 29.69 185 SER A C 1
ATOM 1432 O O . SER A 1 185 ? -7.165 35.351 28.806 1.00 29.69 185 SER A O 1
ATOM 1434 N N . CYS A 1 186 ? -5.846 34.807 30.532 1.00 28.41 186 CYS A N 1
ATOM 1435 C CA . CYS A 1 186 ? -6.835 34.057 31.301 1.00 28.41 186 CYS A CA 1
ATOM 1436 C C . CYS A 1 186 ? -7.374 34.979 32.404 1.00 28.41 186 CYS A C 1
ATOM 1438 O O . CYS A 1 186 ? -6.601 35.445 33.242 1.00 28.41 186 CYS A O 1
ATOM 1440 N N . GLN A 1 187 ? -8.685 35.214 32.419 1.00 35.19 187 GLN A N 1
ATOM 1441 C CA . GLN A 1 187 ? -9.419 35.644 33.611 1.00 35.19 187 GLN A CA 1
ATOM 1442 C C . GLN A 1 187 ? -10.138 34.436 34.237 1.00 35.19 187 GLN A C 1
ATOM 1444 O O . GLN A 1 187 ? -10.438 33.477 33.521 1.00 35.19 187 GLN A O 1
ATOM 1449 N N . PRO A 1 188 ? -10.374 34.439 35.561 1.00 33.12 188 PRO A N 1
ATOM 1450 C CA . PRO A 1 188 ? -10.974 33.313 36.262 1.00 33.12 188 PRO A CA 1
ATOM 1451 C C . PRO A 1 188 ? -12.485 33.273 36.004 1.00 33.12 188 PRO A C 1
ATOM 1453 O O . PRO A 1 188 ? -13.175 34.267 36.207 1.00 33.12 188 PRO A O 1
ATOM 1456 N N . VAL A 1 189 ? -12.992 32.120 35.562 1.00 34.66 189 VAL A N 1
ATOM 1457 C CA . VAL A 1 189 ? -14.434 31.865 35.456 1.00 34.66 189 VAL A CA 1
ATOM 1458 C C . VAL A 1 189 ? -14.907 31.224 36.753 1.00 34.66 189 VAL A C 1
ATOM 1460 O O . VAL A 1 189 ? -14.340 30.236 37.222 1.00 34.66 189 VAL A O 1
ATOM 1463 N N . GLU A 1 190 ? -15.931 31.847 37.321 1.00 31.84 190 GLU A N 1
ATOM 1464 C CA . GLU A 1 190 ? -16.644 31.445 38.520 1.00 31.84 190 GLU A CA 1
ATOM 1465 C C . GLU A 1 190 ? -17.257 30.045 38.388 1.00 31.84 190 GLU A C 1
ATOM 1467 O O . GLU A 1 190 ? -17.724 29.609 37.336 1.00 31.84 190 GLU A O 1
ATOM 1472 N N . SER A 1 191 ? -17.237 29.348 39.516 1.00 36.59 191 SER A N 1
ATOM 1473 C CA . SER A 1 191 ? -17.895 28.080 39.798 1.00 36.59 191 SER A CA 1
ATOM 1474 C C . SER A 1 191 ? -19.389 28.115 39.467 1.00 36.59 191 SER A C 1
ATOM 1476 O O . SER A 1 191 ? -20.139 28.854 40.101 1.00 36.59 191 SER A O 1
ATOM 1478 N N . ILE A 1 192 ? -19.819 27.261 38.533 1.00 35.19 192 ILE A N 1
ATOM 1479 C CA . ILE A 1 192 ? -21.232 26.937 38.309 1.00 35.19 192 ILE A CA 1
ATOM 1480 C C . ILE A 1 192 ? -21.514 25.546 38.874 1.00 35.19 192 ILE A C 1
ATOM 1482 O O . ILE A 1 192 ? -20.812 24.572 38.599 1.00 35.19 192 ILE A O 1
ATOM 1486 N N . GLU A 1 193 ? -22.540 25.528 39.713 1.00 32.78 193 GLU A N 1
ATOM 1487 C CA . GLU A 1 193 ? -23.051 24.423 40.502 1.00 32.78 193 GLU A CA 1
ATOM 1488 C C . GLU A 1 193 ? -23.611 23.269 39.661 1.00 32.78 193 GLU A C 1
ATOM 1490 O O . GLU A 1 193 ? -24.088 23.424 38.537 1.00 32.78 193 GLU A O 1
ATOM 1495 N N . ASN A 1 194 ? -23.564 22.092 40.286 1.00 37.97 194 ASN A N 1
ATOM 1496 C CA . ASN A 1 194 ? -24.144 20.832 39.848 1.00 37.97 194 ASN A CA 1
ATOM 1497 C C . ASN A 1 194 ? -25.605 20.986 39.394 1.00 37.97 194 ASN A C 1
ATOM 1499 O O . ASN A 1 194 ? -26.478 21.299 40.202 1.00 37.97 194 ASN A O 1
ATOM 1503 N N . SER A 1 195 ? -25.883 20.639 38.138 1.00 33.53 195 SER A N 1
ATOM 1504 C CA . SER A 1 195 ? -27.238 20.374 37.654 1.00 33.53 195 SER A CA 1
ATOM 1505 C C . SER A 1 195 ? -27.290 18.970 37.060 1.00 33.53 195 SER A C 1
ATOM 1507 O O . SER A 1 195 ? -26.577 18.646 36.109 1.00 33.53 195 SER A O 1
ATOM 1509 N N . ALA A 1 196 ? -28.097 18.124 37.694 1.00 42.94 196 ALA A N 1
ATOM 1510 C CA . ALA A 1 196 ? -28.401 16.769 37.277 1.00 42.94 196 ALA A CA 1
ATOM 1511 C C . ALA A 1 196 ? -29.196 16.785 35.962 1.00 42.94 196 ALA A C 1
ATOM 1513 O O . ALA A 1 196 ? -30.254 17.408 35.893 1.00 42.94 196 ALA A O 1
ATOM 1514 N N . TYR A 1 197 ? -28.714 16.062 34.950 1.00 31.77 197 TYR A N 1
ATOM 1515 C CA . TYR A 1 197 ? -29.480 15.752 33.742 1.00 31.77 197 TYR A CA 1
ATOM 1516 C C . TYR A 1 197 ? -29.809 14.252 33.694 1.00 31.77 197 TYR A C 1
ATOM 1518 O O . TYR A 1 197 ? -28.968 13.440 34.090 1.00 31.77 197 TYR A O 1
ATOM 1526 N N . PRO A 1 198 ? -31.020 13.881 33.242 1.00 43.25 198 PRO A N 1
ATOM 1527 C CA . PRO A 1 198 ? -31.467 12.497 33.187 1.00 43.25 198 PRO A CA 1
ATOM 1528 C C . PRO A 1 198 ? -30.845 11.750 31.997 1.00 43.25 198 PRO A C 1
ATOM 1530 O O . PRO A 1 198 ? -30.588 12.327 30.941 1.00 43.25 198 PRO A O 1
ATOM 1533 N N . GLU A 1 199 ? -30.620 10.449 32.182 1.00 41.62 199 GLU A N 1
ATOM 1534 C CA . GLU A 1 199 ? -30.272 9.495 31.127 1.00 41.62 199 GLU A CA 1
ATOM 1535 C C . GLU A 1 199 ? -31.445 9.342 30.147 1.00 41.62 199 GLU A C 1
ATOM 1537 O O . GLU A 1 199 ? -32.337 8.520 30.350 1.00 41.62 199 GLU A O 1
ATOM 1542 N N . GLU A 1 200 ? -31.443 10.109 29.059 1.00 33.12 200 GLU A N 1
ATOM 1543 C CA . GLU A 1 200 ? -32.204 9.757 27.861 1.00 33.12 200 GLU A CA 1
ATOM 1544 C C . GLU A 1 200 ? -31.256 9.107 26.850 1.00 33.12 200 GLU A C 1
ATOM 1546 O O . GLU A 1 200 ? -30.310 9.718 26.346 1.00 33.12 200 GLU A O 1
ATOM 1551 N N . ALA A 1 201 ? -31.491 7.821 26.590 1.00 38.88 201 ALA A N 1
ATOM 1552 C CA . ALA A 1 201 ? -30.793 7.052 25.575 1.00 38.88 201 ALA A CA 1
ATOM 1553 C C . ALA A 1 201 ? -31.095 7.641 24.189 1.00 38.88 201 ALA A C 1
ATOM 1555 O O . ALA A 1 201 ? -32.142 7.386 23.597 1.00 38.88 201 ALA A O 1
ATOM 1556 N N . VAL A 1 202 ? -30.156 8.428 23.667 1.00 28.17 202 VAL A N 1
ATOM 1557 C CA . VAL A 1 202 ? -30.164 8.876 22.275 1.00 28.17 202 VAL A CA 1
ATOM 1558 C C . VAL A 1 202 ? -29.904 7.656 21.393 1.00 28.17 202 VAL A C 1
ATOM 1560 O O . VAL A 1 202 ? -28.767 7.206 21.245 1.00 28.17 202 VAL A O 1
ATOM 1563 N N . VAL A 1 203 ? -30.967 7.105 20.811 1.00 37.44 203 VAL A N 1
ATOM 1564 C CA . VAL A 1 203 ? -30.864 6.190 19.672 1.00 37.44 203 VAL A CA 1
ATOM 1565 C C . VAL A 1 203 ? -30.405 7.030 18.483 1.00 37.44 203 VAL A C 1
ATOM 1567 O O . VAL A 1 203 ? -31.193 7.726 17.847 1.00 37.44 203 VAL A O 1
ATOM 1570 N N . VAL A 1 204 ? -29.097 7.022 18.227 1.00 28.86 204 VAL A N 1
ATOM 1571 C CA . VAL A 1 204 ? -28.513 7.601 17.016 1.00 28.86 204 VAL A CA 1
ATOM 1572 C C . VAL A 1 204 ? -28.898 6.684 15.857 1.00 28.86 204 VAL A C 1
ATOM 1574 O O . VAL A 1 204 ? -28.304 5.627 15.669 1.00 28.86 204 VAL A O 1
ATOM 1577 N N . HIS A 1 205 ? -29.939 7.055 15.116 1.00 34.22 205 HIS A N 1
ATOM 1578 C CA . HIS A 1 205 ? -30.216 6.457 13.816 1.00 34.22 205 HIS A CA 1
ATOM 1579 C C . HIS A 1 205 ? -29.222 7.041 12.802 1.00 34.22 205 HIS A C 1
ATOM 1581 O O . HIS A 1 205 ? -29.379 8.177 12.358 1.00 34.22 205 HIS A O 1
ATOM 1587 N N . ASP A 1 206 ? -28.196 6.262 12.449 1.00 38.00 206 ASP A N 1
ATOM 1588 C CA . ASP A 1 206 ? -27.239 6.525 11.359 1.00 38.00 206 ASP A CA 1
ATOM 1589 C C . ASP A 1 206 ? -27.898 6.363 9.964 1.00 38.00 206 ASP A C 1
ATOM 1591 O O . ASP A 1 206 ? -27.348 5.736 9.062 1.00 38.00 206 ASP A O 1
ATOM 1595 N N . ASP A 1 207 ? -29.090 6.933 9.756 1.00 36.03 207 ASP A N 1
ATOM 1596 C CA . ASP A 1 207 ? -29.840 6.880 8.486 1.00 36.03 207 ASP A CA 1
ATOM 1597 C C . ASP A 1 207 ? -29.350 7.946 7.482 1.00 36.03 207 ASP A C 1
ATOM 1599 O O . ASP A 1 207 ? -30.116 8.688 6.865 1.00 36.03 207 ASP A O 1
ATOM 1603 N N . VAL A 1 208 ? -28.031 8.037 7.299 1.00 43.38 208 VAL A N 1
ATOM 1604 C CA . VAL A 1 208 ? -27.448 8.754 6.160 1.00 43.38 208 VAL A CA 1
ATOM 1605 C C . VAL A 1 208 ? -27.291 7.746 5.032 1.00 43.38 208 VAL A C 1
ATOM 1607 O O . VAL A 1 208 ? -26.395 6.905 5.060 1.00 43.38 208 VAL A O 1
ATOM 1610 N N . THR A 1 209 ? -28.162 7.832 4.024 1.00 42.88 209 THR A N 1
ATOM 1611 C CA . THR A 1 209 ? -28.047 7.043 2.790 1.00 42.88 209 THR A CA 1
ATOM 1612 C C . THR A 1 209 ? -26.622 7.158 2.226 1.00 42.88 209 THR A C 1
ATOM 1614 O O . THR A 1 209 ? -26.196 8.266 1.879 1.00 42.88 209 THR A O 1
ATOM 1617 N N . PRO A 1 210 ? -25.867 6.050 2.133 1.00 48.44 210 PRO A N 1
ATOM 1618 C CA . PRO A 1 210 ? -24.426 6.062 1.903 1.00 48.44 210 PRO A CA 1
ATOM 1619 C C . PRO A 1 210 ? -24.086 6.124 0.405 1.00 48.44 210 PRO A C 1
ATOM 1621 O O . PRO A 1 210 ? -23.279 5.349 -0.096 1.00 48.44 210 PRO A O 1
ATOM 1624 N N . THR A 1 211 ? -24.722 7.016 -0.355 1.00 49.16 211 THR A N 1
ATOM 1625 C CA . THR A 1 211 ? -24.649 6.972 -1.827 1.00 49.16 211 THR A CA 1
ATOM 1626 C C . THR A 1 211 ? -23.477 7.746 -2.428 1.00 49.16 211 THR A C 1
ATOM 1628 O O . THR A 1 211 ? -23.162 7.537 -3.592 1.00 49.16 211 THR A O 1
ATOM 1631 N N . LYS A 1 212 ? -22.796 8.616 -1.669 1.00 59.09 212 LYS A N 1
ATOM 1632 C CA . LYS A 1 212 ? -21.603 9.341 -2.149 1.00 59.09 212 LYS A CA 1
ATOM 1633 C C . LYS A 1 212 ? -20.449 9.178 -1.161 1.00 59.09 212 LYS A C 1
ATOM 1635 O O . LYS A 1 212 ? -20.081 10.099 -0.438 1.00 59.09 212 LYS A O 1
ATOM 1640 N N . LEU A 1 213 ? -19.977 7.940 -1.048 1.00 57.38 213 LEU A N 1
ATOM 1641 C CA . LEU A 1 213 ? -19.093 7.497 0.031 1.00 57.38 213 LEU A CA 1
ATOM 1642 C C . LEU A 1 213 ? -17.606 7.746 -0.224 1.00 57.38 213 LEU A C 1
ATOM 1644 O O . LEU A 1 213 ? -16.822 7.766 0.727 1.00 57.38 213 LEU A O 1
ATOM 1648 N N . LEU A 1 214 ? -17.201 7.937 -1.477 1.00 64.62 214 LEU A N 1
ATOM 1649 C CA . LEU A 1 214 ? -15.807 8.186 -1.806 1.00 64.62 214 LEU A CA 1
ATOM 1650 C C . LEU A 1 214 ? -15.572 9.678 -1.993 1.00 64.62 214 LEU A C 1
ATOM 1652 O O . LEU A 1 214 ? -16.030 10.320 -2.934 1.00 64.62 214 LEU A O 1
ATOM 1656 N N . PHE A 1 215 ? -14.846 10.216 -1.021 1.00 73.31 215 PHE A N 1
ATOM 1657 C CA . PHE A 1 215 ? -14.271 11.547 -1.039 1.00 73.31 215 PHE A CA 1
ATOM 1658 C C . PHE A 1 215 ? -13.562 11.793 -2.380 1.00 73.31 215 PHE A C 1
ATOM 1660 O O . PHE A 1 215 ? -12.602 11.094 -2.713 1.00 73.31 215 PHE A O 1
ATOM 1667 N N . GLU A 1 216 ? -14.031 12.779 -3.150 1.00 82.25 216 GLU A N 1
ATOM 1668 C CA . GLU A 1 216 ? -13.322 13.240 -4.344 1.00 82.25 216 GLU A CA 1
ATOM 1669 C C . GLU A 1 216 ? -11.966 13.797 -3.903 1.00 82.25 216 GLU A C 1
ATOM 1671 O O . GLU A 1 216 ? -11.876 14.802 -3.193 1.00 82.25 216 GLU A O 1
ATOM 1676 N N . MET A 1 217 ? -10.892 13.107 -4.282 1.00 90.00 217 MET A N 1
ATOM 1677 C CA . MET A 1 217 ? -9.550 13.545 -3.935 1.00 90.00 217 MET A CA 1
ATOM 1678 C C . MET A 1 217 ? -9.189 14.827 -4.676 1.00 90.00 217 MET A C 1
ATOM 1680 O O . MET A 1 217 ? -9.415 14.962 -5.878 1.00 90.00 217 MET A O 1
ATOM 1684 N N . SER A 1 218 ? -8.542 15.750 -3.963 1.00 92.75 218 SER A N 1
ATOM 1685 C CA . SER A 1 218 ? -7.985 16.944 -4.588 1.00 92.75 218 SER A CA 1
ATOM 1686 C C . SER A 1 218 ? -6.928 16.571 -5.634 1.00 92.75 218 SER A C 1
ATOM 1688 O O . SER A 1 218 ? -6.192 15.591 -5.481 1.00 92.75 218 SER A O 1
ATOM 1690 N N . GLU A 1 219 ? -6.775 17.402 -6.667 1.00 93.56 219 GLU A N 1
ATOM 1691 C CA . GLU A 1 219 ? -5.717 17.227 -7.671 1.00 93.56 219 GLU A CA 1
ATOM 1692 C C . GLU A 1 219 ? -4.317 17.197 -7.024 1.00 93.56 219 GLU A C 1
ATOM 1694 O O . GLU A 1 219 ? -3.430 16.464 -7.462 1.00 93.56 219 GLU A O 1
ATOM 1699 N N . ALA A 1 220 ? -4.116 17.954 -5.939 1.00 95.38 220 ALA A N 1
ATOM 1700 C CA . ALA A 1 220 ? -2.866 17.960 -5.184 1.00 95.38 220 ALA A CA 1
ATOM 1701 C C . ALA A 1 220 ? -2.582 16.601 -4.520 1.00 95.38 220 ALA A C 1
ATOM 1703 O O . ALA A 1 220 ? -1.444 16.128 -4.558 1.00 95.38 220 ALA A O 1
ATOM 1704 N N . SER A 1 221 ? -3.606 15.956 -3.961 1.00 94.62 221 SER A N 1
ATOM 1705 C CA . SER A 1 221 ? -3.493 14.622 -3.365 1.00 94.62 221 SER A CA 1
ATOM 1706 C C . SER A 1 221 ? -3.257 13.553 -4.434 1.00 94.62 221 SER A C 1
ATOM 1708 O O . SER A 1 221 ? -2.397 12.691 -4.263 1.00 94.62 221 SER A O 1
ATOM 1710 N N . LEU A 1 222 ? -3.923 13.652 -5.591 1.00 94.12 222 LEU A N 1
ATOM 1711 C CA . LEU A 1 222 ? -3.670 12.762 -6.731 1.00 94.12 222 LEU A CA 1
ATOM 1712 C C . LEU A 1 222 ? -2.238 12.908 -7.270 1.00 94.12 222 LEU A C 1
ATOM 1714 O O . LEU A 1 222 ? -1.581 11.910 -7.564 1.00 94.12 222 LEU A O 1
ATOM 1718 N N . LYS A 1 223 ? -1.688 14.129 -7.322 1.00 95.88 223 LYS A N 1
ATOM 1719 C CA . LYS A 1 223 ? -0.280 14.360 -7.701 1.00 95.88 223 LYS A CA 1
ATOM 1720 C C . LYS A 1 223 ? 0.713 13.678 -6.757 1.00 95.88 223 LYS A C 1
ATOM 1722 O O . LYS A 1 223 ? 1.793 13.293 -7.200 1.00 95.88 223 LYS A O 1
ATOM 1727 N N . ARG A 1 224 ? 0.367 13.466 -5.482 1.00 96.31 224 ARG A N 1
ATOM 1728 C CA . ARG A 1 224 ? 1.225 12.746 -4.518 1.00 96.31 224 ARG A CA 1
ATOM 1729 C C . ARG A 1 224 ? 1.314 11.242 -4.783 1.00 96.31 224 ARG A C 1
ATOM 1731 O O . ARG A 1 224 ? 2.242 10.602 -4.286 1.00 96.31 224 ARG A O 1
ATOM 1738 N N . LEU A 1 225 ? 0.414 10.680 -5.596 1.00 95.81 225 LEU A N 1
ATOM 1739 C CA . LEU A 1 225 ? 0.498 9.284 -6.033 1.00 95.81 225 LEU A CA 1
ATOM 1740 C C . LEU A 1 225 ? 1.645 9.058 -7.028 1.00 95.81 225 LEU A C 1
ATOM 1742 O O . LEU A 1 225 ? 2.098 7.925 -7.166 1.00 95.81 225 LEU A O 1
ATOM 1746 N N . GLN A 1 226 ? 2.199 10.109 -7.641 1.00 95.12 226 GLN A N 1
ATOM 1747 C CA . GLN A 1 226 ? 3.348 9.997 -8.543 1.00 95.12 226 GLN A CA 1
ATOM 1748 C C . GLN A 1 226 ? 4.596 9.411 -7.848 1.00 95.12 226 GLN A C 1
ATOM 1750 O O . GLN A 1 226 ? 4.749 9.548 -6.629 1.00 95.12 226 GLN A O 1
ATOM 1755 N N . PRO A 1 227 ? 5.510 8.754 -8.591 1.00 94.56 227 PRO A N 1
ATOM 1756 C CA . PRO A 1 227 ? 6.726 8.174 -8.022 1.00 94.56 227 PRO A CA 1
ATOM 1757 C C . PRO A 1 227 ? 7.517 9.169 -7.160 1.00 94.56 227 PRO A C 1
ATOM 1759 O O . PRO A 1 227 ? 7.817 10.281 -7.588 1.00 94.56 227 PRO A O 1
ATOM 1762 N N . GLY A 1 228 ? 7.858 8.761 -5.934 1.00 94.06 228 GLY A N 1
ATOM 1763 C CA . GLY A 1 228 ? 8.591 9.589 -4.967 1.00 94.06 228 GLY A CA 1
ATOM 1764 C C . GLY A 1 228 ? 7.742 10.591 -4.169 1.00 94.06 228 GLY A C 1
ATOM 1765 O O . GLY A 1 228 ? 8.266 11.210 -3.243 1.00 94.06 228 GLY A O 1
ATOM 1766 N N . GLY A 1 229 ? 6.450 10.741 -4.475 1.00 96.25 229 GLY A N 1
ATOM 1767 C CA . GLY A 1 229 ? 5.535 11.598 -3.718 1.00 96.25 229 GLY A CA 1
ATOM 1768 C C . GLY A 1 229 ? 5.137 10.989 -2.371 1.00 96.25 229 GLY A C 1
ATOM 1769 O O . GLY A 1 229 ? 4.810 9.808 -2.291 1.00 96.25 229 GLY A O 1
ATOM 1770 N N . TRP A 1 230 ? 5.136 11.784 -1.300 1.00 97.50 230 TRP A N 1
ATOM 1771 C CA . TRP A 1 230 ? 4.656 11.335 0.012 1.00 97.50 230 TRP A CA 1
ATOM 1772 C C . TRP A 1 230 ? 3.131 11.387 0.034 1.00 97.50 230 TRP A C 1
ATOM 1774 O O . TRP A 1 230 ? 2.558 12.453 -0.206 1.00 97.50 230 TRP A O 1
ATOM 1784 N N . LEU A 1 231 ? 2.484 10.257 0.325 1.00 97.25 231 LEU A N 1
ATOM 1785 C CA . LEU A 1 231 ? 1.024 10.200 0.419 1.00 97.25 231 LEU A CA 1
ATOM 1786 C C . LEU A 1 231 ? 0.535 11.072 1.580 1.00 97.25 231 LEU A C 1
ATOM 1788 O O . LEU A 1 231 ? 1.116 11.042 2.666 1.00 97.25 231 LEU A O 1
ATOM 1792 N N . ASP A 1 232 ? -0.505 11.865 1.328 1.00 95.75 232 ASP A N 1
ATOM 1793 C CA . ASP A 1 232 ? -1.207 12.603 2.378 1.00 95.75 232 ASP A CA 1
ATOM 1794 C C . ASP A 1 232 ? -2.280 11.740 3.048 1.00 95.75 232 ASP A C 1
ATOM 1796 O O . ASP A 1 232 ? -2.612 10.643 2.590 1.00 95.75 232 ASP A O 1
ATOM 1800 N N . ASP A 1 233 ? -2.834 12.259 4.140 1.00 94.56 233 ASP A N 1
ATOM 1801 C CA . ASP A 1 233 ? -3.883 11.587 4.898 1.00 94.56 233 ASP A CA 1
ATOM 1802 C C . ASP A 1 233 ? -5.140 11.339 4.061 1.00 94.56 233 ASP A C 1
ATOM 1804 O O . ASP A 1 233 ? -5.817 10.336 4.265 1.00 94.56 233 ASP A O 1
ATOM 1808 N N . CYS A 1 234 ? -5.434 12.208 3.087 1.00 93.50 234 CYS A N 1
ATOM 1809 C CA . CYS A 1 234 ? -6.579 12.053 2.189 1.00 93.50 234 CYS A CA 1
ATOM 1810 C C . CYS A 1 234 ? -6.428 10.814 1.299 1.00 93.50 234 CYS A C 1
ATOM 1812 O O . CYS A 1 234 ? -7.356 10.012 1.211 1.00 93.50 234 CYS A O 1
ATOM 1814 N N . ALA A 1 235 ? -5.260 10.627 0.676 1.00 95.38 235 ALA A N 1
ATOM 1815 C CA . ALA A 1 235 ? -4.977 9.463 -0.160 1.00 95.38 235 ALA A CA 1
ATOM 1816 C C . ALA A 1 235 ? -5.024 8.158 0.643 1.00 95.38 235 ALA A C 1
ATOM 1818 O O . ALA A 1 235 ? -5.607 7.170 0.193 1.00 95.38 235 ALA A O 1
ATOM 1819 N N . VAL A 1 236 ? -4.429 8.161 1.842 1.00 96.81 236 VAL A N 1
ATOM 1820 C CA . VAL A 1 236 ? -4.437 6.992 2.728 1.00 96.81 236 VAL A CA 1
ATOM 1821 C C . VAL A 1 236 ? -5.861 6.686 3.180 1.00 96.81 236 VAL A C 1
ATOM 1823 O O . VAL A 1 236 ? -6.339 5.576 2.961 1.00 96.81 236 VAL A O 1
ATOM 1826 N N . TYR A 1 237 ? -6.581 7.665 3.724 1.00 94.62 237 TYR A N 1
ATOM 1827 C CA . TYR A 1 237 ? -7.951 7.472 4.188 1.00 94.62 237 TYR A CA 1
ATOM 1828 C C . TYR A 1 237 ? -8.876 6.964 3.073 1.00 94.62 237 TYR A C 1
ATOM 1830 O O . TYR A 1 237 ? -9.588 5.980 3.275 1.00 94.62 237 TYR A O 1
ATOM 1838 N N . ALA A 1 238 ? -8.822 7.565 1.879 1.00 94.19 238 ALA A N 1
ATOM 1839 C CA . ALA A 1 238 ? -9.643 7.154 0.742 1.00 94.19 238 ALA A CA 1
ATOM 1840 C C . ALA A 1 238 ? -9.360 5.704 0.311 1.00 94.19 238 ALA A C 1
ATOM 1842 O O . ALA A 1 238 ? -10.295 4.933 0.090 1.00 94.19 238 ALA A O 1
ATOM 1843 N N . ALA A 1 239 ? -8.088 5.290 0.272 1.00 96.19 239 ALA A N 1
ATOM 1844 C CA . ALA A 1 239 ? -7.727 3.903 -0.022 1.00 96.19 239 ALA A CA 1
ATOM 1845 C C . ALA A 1 239 ? -8.287 2.925 1.022 1.00 96.19 239 ALA A C 1
ATOM 1847 O O . ALA A 1 239 ? -8.805 1.866 0.668 1.00 96.19 239 ALA A O 1
ATOM 1848 N N . PHE A 1 240 ? -8.245 3.282 2.307 1.00 96.31 240 PHE A N 1
ATOM 1849 C CA . PHE A 1 240 ? -8.825 2.444 3.353 1.00 96.31 240 PHE A CA 1
ATOM 1850 C C . PHE A 1 240 ? -10.361 2.429 3.324 1.00 96.31 240 PHE A C 1
ATOM 1852 O O . PHE A 1 240 ? -10.942 1.400 3.654 1.00 96.31 240 PHE A O 1
ATOM 1859 N N . GLN A 1 241 ? -11.038 3.490 2.869 1.00 94.00 241 GLN A N 1
ATOM 1860 C CA . GLN A 1 241 ? -12.488 3.432 2.633 1.00 94.00 241 GLN A CA 1
ATOM 1861 C C . GLN A 1 241 ? -12.841 2.409 1.547 1.00 94.00 241 GLN A C 1
ATOM 1863 O O . GLN A 1 241 ? -13.772 1.631 1.736 1.00 94.00 241 GLN A O 1
ATOM 1868 N N . ILE A 1 242 ? -12.060 2.327 0.462 1.00 94.25 242 ILE A N 1
ATOM 1869 C CA . ILE A 1 242 ? -12.235 1.265 -0.545 1.00 94.25 242 ILE A CA 1
ATOM 1870 C C . ILE A 1 242 ? -12.119 -0.112 0.115 1.00 94.25 242 ILE A C 1
ATOM 1872 O O . ILE A 1 242 ? -12.989 -0.952 -0.087 1.00 94.25 242 ILE A O 1
ATOM 1876 N N . ILE A 1 243 ? -11.099 -0.337 0.952 1.00 95.25 243 ILE A N 1
ATOM 1877 C CA . ILE A 1 243 ? -10.926 -1.609 1.675 1.00 95.25 243 ILE A CA 1
ATOM 1878 C C . ILE A 1 243 ? -12.102 -1.879 2.617 1.00 95.25 243 ILE A C 1
ATOM 1880 O O . ILE A 1 243 ? -12.568 -3.014 2.683 1.00 95.25 243 ILE A O 1
ATOM 1884 N N . LYS A 1 244 ? -12.603 -0.860 3.324 1.00 93.75 244 LYS A N 1
ATOM 1885 C CA . LYS A 1 244 ? -13.739 -0.995 4.241 1.00 93.75 244 LYS A CA 1
ATOM 1886 C C . LYS A 1 244 ? -14.958 -1.562 3.528 1.00 93.75 244 LYS A C 1
ATOM 1888 O O . LYS A 1 244 ? -15.512 -2.565 3.973 1.00 93.75 244 LYS A O 1
ATOM 1893 N N . TYR A 1 245 ? -15.344 -0.943 2.416 1.00 92.31 245 TYR A N 1
ATOM 1894 C CA . TYR A 1 245 ? -16.512 -1.369 1.649 1.00 92.31 245 TYR A CA 1
ATOM 1895 C C . TYR A 1 245 ? -16.256 -2.667 0.887 1.00 92.31 245 TYR A C 1
ATOM 1897 O O . TYR A 1 245 ? -17.130 -3.525 0.853 1.00 92.31 245 TYR A O 1
ATOM 1905 N N . ALA A 1 246 ? -15.053 -2.849 0.338 1.00 93.00 246 ALA A N 1
ATOM 1906 C CA . ALA A 1 246 ? -14.745 -4.027 -0.458 1.00 93.00 246 ALA A CA 1
ATOM 1907 C C . ALA A 1 246 ? -14.553 -5.301 0.389 1.00 93.00 246 ALA A C 1
ATOM 1909 O O . ALA A 1 246 ? -14.885 -6.413 -0.007 1.00 93.00 246 ALA A O 1
ATOM 1910 N N . ALA A 1 247 ? -13.983 -5.178 1.580 1.00 93.31 247 ALA A N 1
ATOM 1911 C CA . ALA A 1 247 ? -13.645 -6.338 2.396 1.00 93.31 247 ALA A CA 1
ATOM 1912 C C . ALA A 1 247 ? -14.540 -6.513 3.625 1.00 93.31 247 ALA A C 1
ATOM 1914 O O . ALA A 1 247 ? -14.322 -7.469 4.368 1.00 93.31 247 ALA A O 1
ATOM 1915 N N . SER A 1 248 ? -15.501 -5.609 3.845 1.00 91.44 248 SER A N 1
ATOM 1916 C CA . SER A 1 248 ? -16.308 -5.539 5.071 1.00 91.44 248 SER A CA 1
ATOM 1917 C C . SER A 1 248 ? -15.433 -5.488 6.333 1.00 91.44 248 SER A C 1
ATOM 1919 O O . SER A 1 248 ? -15.702 -6.153 7.333 1.00 91.44 248 SER A O 1
ATOM 1921 N N . ILE A 1 249 ? -14.339 -4.722 6.266 1.00 93.12 249 ILE A N 1
ATOM 1922 C CA . ILE A 1 249 ? -13.382 -4.535 7.364 1.00 93.12 249 ILE A CA 1
ATOM 1923 C C . ILE A 1 249 ? -13.575 -3.151 7.952 1.00 93.12 249 ILE A C 1
ATOM 1925 O O . ILE A 1 249 ? -13.566 -2.160 7.231 1.00 93.12 249 ILE A O 1
ATOM 1929 N N . ASP A 1 250 ? -13.675 -3.053 9.271 1.00 94.19 250 ASP A N 1
ATOM 1930 C CA . ASP A 1 250 ? -13.741 -1.743 9.897 1.00 94.19 250 ASP A CA 1
ATOM 1931 C C . ASP A 1 250 ? -12.414 -1.011 9.844 1.00 94.19 250 ASP A C 1
ATOM 1933 O O . ASP A 1 250 ? -11.341 -1.573 10.066 1.00 94.19 250 ASP A O 1
ATOM 1937 N N . VAL A 1 251 ? -12.518 0.283 9.575 1.00 94.12 251 VAL A N 1
ATOM 1938 C CA . VAL A 1 251 ? -11.385 1.176 9.396 1.00 94.12 251 VAL A CA 1
ATOM 1939 C C . VAL A 1 251 ? -11.525 2.343 10.356 1.00 94.12 251 VAL A C 1
ATOM 1941 O O . VAL A 1 251 ? -12.569 2.995 10.412 1.00 94.12 251 VAL A O 1
ATOM 1944 N N . VAL A 1 252 ? -10.455 2.620 11.092 1.00 93.50 252 VAL A N 1
ATOM 1945 C CA . VAL A 1 252 ? -10.323 3.839 11.886 1.00 93.50 252 VAL A CA 1
ATOM 1946 C C . VAL A 1 252 ? -9.963 4.997 10.968 1.00 93.50 252 VAL A C 1
ATOM 1948 O O . VAL A 1 252 ? -9.102 4.887 10.098 1.00 93.50 252 VAL A O 1
ATOM 1951 N N . ASP A 1 253 ? -10.634 6.118 11.187 1.00 89.75 253 ASP A N 1
ATOM 1952 C CA . ASP A 1 253 ? -10.395 7.353 10.461 1.00 89.75 253 ASP A CA 1
ATOM 1953 C C . ASP A 1 253 ? -9.060 7.987 10.879 1.00 89.75 253 ASP A C 1
ATOM 1955 O O . ASP A 1 253 ? -8.935 8.512 11.989 1.00 89.75 253 ASP A O 1
ATOM 1959 N N . SER A 1 254 ? -8.074 7.941 9.978 1.00 85.38 254 SER A N 1
ATOM 1960 C CA . SER A 1 254 ? -6.752 8.547 10.176 1.00 85.38 254 SER A CA 1
ATOM 1961 C C . SER A 1 254 ? -6.784 10.071 10.250 1.00 85.38 254 SER A C 1
ATOM 1963 O O . SER A 1 254 ? -5.828 10.662 10.741 1.00 85.38 254 SER A O 1
ATOM 1965 N N . LEU A 1 255 ? -7.856 10.721 9.784 1.00 83.50 255 LEU A N 1
ATOM 1966 C CA . LEU A 1 255 ? -7.999 12.179 9.823 1.00 83.50 255 LEU A CA 1
ATOM 1967 C C . LEU A 1 255 ? -8.400 12.685 11.213 1.00 83.50 255 LEU A C 1
ATOM 1969 O O . LEU A 1 255 ? -8.287 13.876 11.506 1.00 83.50 255 LEU A O 1
ATOM 1973 N N . LYS A 1 256 ? -8.880 11.796 12.088 1.00 85.81 256 LYS A N 1
ATOM 1974 C CA . LYS A 1 256 ? -9.275 12.145 13.454 1.00 85.81 256 LYS A CA 1
ATOM 1975 C C . LYS A 1 256 ? -8.084 12.042 14.392 1.00 85.81 256 LYS A C 1
ATOM 1977 O O . LYS A 1 256 ? -7.318 11.098 14.344 1.00 85.81 256 LYS A O 1
ATOM 1982 N N . THR A 1 257 ? -7.939 12.976 15.324 1.00 74.62 257 THR A N 1
ATOM 1983 C CA . THR A 1 257 ? -6.845 12.928 16.314 1.00 74.62 257 THR A CA 1
ATOM 1984 C C . THR A 1 257 ? -7.016 11.794 17.324 1.00 74.62 257 THR A C 1
ATOM 1986 O O . THR A 1 257 ? -6.034 11.198 17.769 1.00 74.62 257 THR A O 1
ATOM 1989 N N . THR A 1 258 ? -8.265 11.478 17.668 1.00 77.00 258 THR A N 1
ATOM 1990 C CA . THR A 1 258 ? -8.638 10.328 18.492 1.00 77.00 258 THR A CA 1
ATOM 1991 C C . THR A 1 258 ? -9.948 9.744 17.989 1.00 77.00 258 THR A C 1
ATOM 1993 O O . THR A 1 258 ? -10.853 10.484 17.603 1.00 77.00 258 THR A O 1
ATOM 1996 N N . THR A 1 259 ? -10.064 8.425 18.049 1.00 82.88 259 THR A N 1
ATOM 1997 C CA . THR A 1 259 ? -11.248 7.691 17.618 1.00 82.88 259 THR A CA 1
ATOM 1998 C C . THR A 1 259 ? -11.470 6.541 18.588 1.00 82.88 259 THR A C 1
ATOM 2000 O O . THR A 1 259 ? -10.555 5.771 18.877 1.00 82.88 259 THR A O 1
ATOM 2003 N N . LYS A 1 260 ? -12.691 6.411 19.114 1.00 83.31 260 LYS A N 1
ATOM 2004 C CA . LYS A 1 260 ? -13.064 5.189 19.834 1.00 83.31 260 LYS A CA 1
ATOM 2005 C C . LYS A 1 260 ? -13.034 4.035 18.844 1.00 83.31 260 LYS A C 1
ATOM 2007 O O . LYS A 1 260 ? -13.536 4.181 17.732 1.00 83.31 260 LYS A O 1
ATOM 2012 N N . LEU A 1 261 ? -12.462 2.904 19.254 1.00 82.00 261 LEU A N 1
ATOM 2013 C CA . LEU A 1 261 ? -12.456 1.707 18.421 1.00 82.00 261 LEU A CA 1
ATOM 2014 C C . LEU A 1 261 ? -13.899 1.404 17.967 1.00 82.00 261 LEU A C 1
ATOM 2016 O O . LEU A 1 261 ? -14.786 1.367 18.826 1.00 82.00 261 LEU A O 1
ATOM 2020 N N . PRO A 1 262 ? -14.164 1.215 16.663 1.00 80.69 262 PRO A N 1
ATOM 2021 C CA . PRO A 1 262 ? -15.494 0.837 16.214 1.00 80.69 262 PRO A CA 1
ATOM 2022 C C . PRO A 1 262 ? -15.865 -0.518 16.829 1.00 80.69 262 PRO A C 1
ATOM 2024 O O . PRO A 1 262 ? -15.181 -1.520 16.617 1.00 80.69 262 PRO A O 1
ATOM 2027 N N . TRP A 1 263 ? -16.954 -0.551 17.600 1.00 73.12 263 TRP A N 1
ATOM 2028 C CA . TRP A 1 263 ? -17.506 -1.763 18.228 1.00 73.12 263 TRP A CA 1
ATOM 2029 C C . TRP A 1 263 ? -18.434 -2.539 17.288 1.00 73.12 263 TRP A C 1
ATOM 2031 O O . TRP A 1 263 ? -19.382 -3.190 17.712 1.00 73.12 263 TRP A O 1
ATOM 2041 N N . SER A 1 264 ? -18.155 -2.460 15.996 1.00 80.75 264 SER A N 1
ATOM 2042 C CA . SER A 1 264 ? -18.798 -3.260 14.962 1.00 80.75 264 SER A CA 1
ATOM 2043 C C . SER A 1 264 ? -18.594 -4.767 15.179 1.00 80.75 264 SER A C 1
ATOM 2045 O O . SER A 1 264 ? -17.744 -5.196 15.968 1.00 80.75 264 SER A O 1
ATOM 2047 N N . SER A 1 265 ? -19.325 -5.575 14.410 1.00 80.44 265 SER A N 1
ATOM 2048 C CA . SER A 1 265 ? -19.213 -7.039 14.395 1.00 80.44 265 SER A CA 1
ATOM 2049 C C . SER A 1 265 ? -17.907 -7.570 13.794 1.00 80.44 265 SER A C 1
ATOM 2051 O O . SER A 1 265 ? -17.632 -8.763 13.926 1.00 80.44 265 SER A O 1
ATOM 2053 N N . SER A 1 266 ? -17.082 -6.734 13.151 1.00 87.62 266 SER A N 1
ATOM 2054 C CA . SER A 1 266 ? -15.819 -7.202 12.581 1.00 87.62 266 SER A CA 1
ATOM 2055 C C . SER A 1 266 ? -14.862 -7.680 13.676 1.00 87.62 266 SER A C 1
ATOM 2057 O O . SER A 1 266 ? -14.627 -6.990 14.670 1.00 87.62 266 SER A O 1
ATOM 2059 N N . GLU A 1 267 ? -14.239 -8.840 13.473 1.00 91.56 267 GLU A N 1
ATOM 2060 C CA . GLU A 1 267 ? -13.183 -9.321 14.374 1.00 91.56 267 GLU A CA 1
ATOM 2061 C C . GLU A 1 267 ? -11.900 -8.483 14.249 1.00 91.56 267 GLU A C 1
ATOM 2063 O O . GLU A 1 267 ? -11.109 -8.382 15.191 1.00 91.56 267 GLU A O 1
ATOM 2068 N N . GLN A 1 268 ? -11.693 -7.873 13.079 1.00 94.81 268 GLN A N 1
ATOM 2069 C CA . GLN A 1 268 ? -10.504 -7.094 12.759 1.00 94.81 268 GLN A CA 1
ATOM 2070 C C . GLN A 1 268 ? -10.860 -5.647 12.436 1.00 94.81 268 GLN A C 1
ATOM 2072 O O . GLN A 1 268 ? -11.813 -5.372 11.704 1.00 94.81 268 GLN A O 1
ATOM 2077 N N . VAL A 1 269 ? -10.055 -4.731 12.967 1.00 96.31 269 VAL A N 1
ATOM 2078 C CA . VAL A 1 269 ? -10.117 -3.300 12.658 1.00 96.31 269 VAL A CA 1
ATOM 2079 C C . VAL A 1 269 ? -8.762 -2.864 12.133 1.00 96.31 269 VAL A C 1
ATOM 2081 O O . VAL A 1 269 ? -7.733 -3.147 12.748 1.00 96.31 269 VAL A O 1
ATOM 2084 N N . PHE A 1 270 ? -8.757 -2.169 11.005 1.00 97.56 270 PHE A N 1
ATOM 2085 C CA . PHE A 1 270 ? -7.566 -1.555 10.441 1.00 97.56 270 PHE A CA 1
ATOM 2086 C C . PHE A 1 270 ? -7.482 -0.098 10.882 1.00 97.56 270 PHE A C 1
ATOM 2088 O O . PHE A 1 270 ? -8.439 0.660 10.768 1.00 97.56 270 PHE A O 1
ATOM 2095 N N . ALA A 1 271 ? -6.323 0.305 11.380 1.00 97.12 271 ALA A N 1
ATOM 2096 C CA . ALA A 1 271 ? -6.051 1.668 11.797 1.00 97.12 271 ALA A CA 1
ATOM 2097 C C . ALA A 1 271 ? -4.761 2.151 11.123 1.00 97.12 271 ALA A C 1
ATOM 2099 O O . ALA A 1 271 ? -3.668 1.827 11.601 1.00 97.12 271 ALA A O 1
ATOM 2100 N N . PRO A 1 272 ? -4.854 2.882 9.999 1.00 97.44 272 PRO A N 1
ATOM 2101 C CA . PRO A 1 272 ? -3.711 3.613 9.470 1.00 97.44 272 PRO A CA 1
ATOM 2102 C C . PRO A 1 272 ? -3.338 4.738 10.442 1.00 97.44 272 PRO A C 1
ATOM 2104 O O . PRO A 1 272 ? -4.173 5.569 10.790 1.00 97.44 272 PRO A O 1
ATOM 2107 N N . ILE A 1 273 ? -2.084 4.762 10.893 1.00 96.12 273 ILE A N 1
ATOM 2108 C CA . ILE A 1 273 ? -1.586 5.739 11.866 1.00 96.12 273 ILE A CA 1
ATOM 2109 C C . ILE A 1 273 ? -0.483 6.567 11.220 1.00 96.12 273 ILE A C 1
ATOM 2111 O O . ILE A 1 273 ? 0.569 6.035 10.852 1.00 96.12 273 ILE A O 1
ATOM 2115 N N . HIS A 1 274 ? -0.715 7.876 11.121 1.00 95.44 274 HIS A N 1
ATOM 2116 C CA . HIS A 1 274 ? 0.316 8.843 10.761 1.00 95.44 274 HIS A CA 1
ATOM 2117 C C . HIS A 1 274 ? 1.085 9.248 12.009 1.00 95.44 274 HIS A C 1
ATOM 2119 O O . HIS A 1 274 ? 0.531 9.833 12.935 1.00 95.44 274 HIS A O 1
ATOM 2125 N N . THR A 1 275 ? 2.357 8.884 12.070 1.00 93.06 275 THR A N 1
ATOM 2126 C CA . THR A 1 275 ? 3.204 9.153 13.232 1.00 93.06 275 THR A CA 1
ATOM 2127 C C . THR A 1 275 ? 3.811 10.550 13.176 1.00 93.06 275 THR A C 1
ATOM 2129 O O . THR A 1 275 ? 4.052 11.085 12.093 1.00 93.06 275 THR A O 1
ATOM 2132 N N . ASP A 1 276 ? 4.170 11.105 14.338 1.00 87.44 276 ASP A N 1
ATOM 2133 C CA . ASP A 1 276 ? 4.809 12.431 14.447 1.00 87.44 276 ASP A CA 1
ATOM 2134 C C . ASP A 1 276 ? 6.116 12.555 13.624 1.00 87.44 276 ASP A C 1
ATOM 2136 O O . ASP A 1 276 ? 6.571 13.654 13.314 1.00 87.44 276 ASP A O 1
ATOM 2140 N N . GLY A 1 277 ? 6.727 11.428 13.236 1.00 84.56 277 GLY A N 1
ATOM 2141 C CA . GLY A 1 277 ? 7.900 11.363 12.358 1.00 84.56 277 GLY A CA 1
ATOM 2142 C C . GLY A 1 277 ? 7.591 11.455 10.859 1.00 84.56 277 GLY A C 1
ATOM 2143 O O . GLY A 1 277 ? 8.451 11.100 10.054 1.00 84.56 277 GLY A O 1
ATOM 2144 N N . ASN A 1 278 ? 6.379 11.880 10.482 1.00 92.12 278 ASN A N 1
ATOM 2145 C CA . ASN A 1 278 ? 5.852 11.845 9.114 1.00 92.12 278 ASN A CA 1
ATOM 2146 C C . ASN A 1 278 ? 5.839 10.427 8.510 1.00 92.12 278 ASN A C 1
ATOM 2148 O O . ASN A 1 278 ? 5.984 10.242 7.309 1.00 92.12 278 ASN A O 1
ATOM 2152 N N . HIS A 1 279 ? 5.702 9.398 9.341 1.00 95.50 279 HIS A N 1
ATOM 2153 C CA . HIS A 1 279 ? 5.776 8.003 8.909 1.00 95.50 279 HIS A CA 1
ATOM 2154 C C . HIS A 1 279 ? 4.428 7.316 9.087 1.00 95.50 279 HIS A C 1
ATOM 2156 O O . HIS A 1 279 ? 3.790 7.487 10.122 1.00 95.50 279 HIS A O 1
ATOM 2162 N N . TRP A 1 280 ? 3.999 6.544 8.094 1.00 97.50 280 TRP A N 1
ATOM 2163 C CA . TRP A 1 280 ? 2.760 5.775 8.154 1.00 97.50 280 TRP A CA 1
ATOM 2164 C C . TRP A 1 280 ? 3.026 4.346 8.606 1.00 97.50 280 TRP A C 1
ATOM 2166 O O . TRP A 1 280 ? 3.901 3.669 8.066 1.00 97.50 280 TRP A O 1
ATOM 2176 N N . VAL A 1 281 ? 2.212 3.873 9.545 1.00 97.69 281 VAL A N 1
ATOM 2177 C CA . VAL A 1 281 ? 2.142 2.462 9.939 1.00 97.69 281 VAL A CA 1
ATOM 2178 C C . VAL A 1 281 ? 0.699 1.980 9.880 1.00 97.69 281 VAL A C 1
ATOM 2180 O O . VAL A 1 281 ? -0.237 2.776 9.963 1.00 97.69 281 VAL A O 1
ATOM 2183 N N . LEU A 1 282 ? 0.509 0.669 9.765 1.00 98.19 282 LEU A N 1
ATOM 2184 C CA . LEU A 1 282 ? -0.809 0.053 9.874 1.00 98.19 282 LEU A CA 1
ATOM 2185 C C .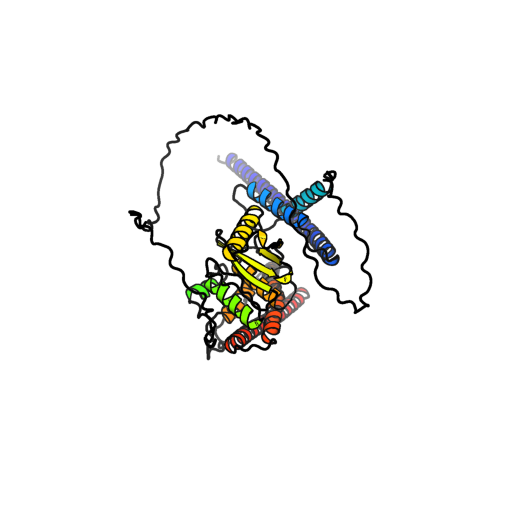 LEU A 1 282 ? -0.900 -0.734 11.179 1.00 98.19 282 LEU A C 1
ATOM 2187 O O . LEU A 1 282 ? -0.183 -1.715 11.362 1.00 98.19 282 LEU A O 1
ATOM 2191 N N . ALA A 1 283 ? -1.813 -0.346 12.065 1.00 97.94 283 ALA A N 1
ATOM 2192 C CA . ALA A 1 283 ? -2.203 -1.160 13.207 1.00 97.94 283 ALA A CA 1
ATOM 2193 C C . ALA A 1 283 ? -3.428 -2.014 12.849 1.00 97.94 283 ALA A C 1
ATOM 2195 O O . ALA A 1 283 ? -4.436 -1.503 12.366 1.00 97.94 283 ALA A O 1
ATOM 2196 N N . VAL A 1 284 ? -3.349 -3.317 13.103 1.00 97.88 284 VAL A N 1
ATOM 2197 C CA . VAL A 1 284 ? -4.450 -4.270 12.928 1.00 97.88 284 VAL A CA 1
ATOM 2198 C C . VAL A 1 284 ? -4.865 -4.780 14.295 1.00 97.88 284 VAL A C 1
ATOM 2200 O O . VAL A 1 284 ? -4.106 -5.482 14.965 1.00 97.88 284 VAL A O 1
ATOM 2203 N N . ILE A 1 285 ? -6.072 -4.416 14.707 1.00 97.19 285 ILE A N 1
ATOM 2204 C CA . ILE A 1 285 ? -6.627 -4.742 16.014 1.00 97.19 285 ILE A CA 1
ATOM 2205 C C . ILE A 1 285 ? -7.498 -5.986 15.873 1.00 97.19 285 ILE A C 1
ATOM 2207 O O . ILE A 1 285 ? -8.477 -5.968 15.131 1.00 97.19 285 ILE A O 1
ATOM 2211 N N . LYS A 1 286 ? -7.155 -7.051 16.600 1.00 96.12 286 LYS A N 1
ATOM 2212 C CA . LYS A 1 286 ? -7.940 -8.287 16.709 1.00 96.12 286 LYS A CA 1
ATOM 2213 C C . LYS A 1 286 ? -8.741 -8.244 18.004 1.00 96.12 286 LYS A C 1
ATOM 2215 O O . LYS A 1 286 ? -8.165 -8.421 19.081 1.00 96.12 286 LYS A O 1
ATOM 2220 N N . LYS A 1 287 ? -10.042 -7.963 17.911 1.00 92.75 287 LYS A N 1
ATOM 2221 C CA . LYS A 1 287 ? -10.889 -7.651 19.075 1.00 92.75 287 LYS A CA 1
ATOM 2222 C C . LYS A 1 287 ? -10.968 -8.811 20.069 1.00 92.75 287 LYS A C 1
ATOM 2224 O O . LYS A 1 287 ? -10.765 -8.587 21.261 1.00 92.75 287 LYS A O 1
ATOM 2229 N N . THR A 1 288 ? -11.196 -10.041 19.600 1.00 92.62 288 THR A N 1
ATOM 2230 C CA . THR A 1 288 ? -11.370 -11.208 20.482 1.00 92.62 288 THR A CA 1
ATOM 2231 C C . THR A 1 288 ? -10.070 -11.585 21.179 1.00 92.62 288 THR A C 1
ATOM 2233 O O . THR A 1 288 ? -10.061 -11.864 22.376 1.00 92.62 288 THR A O 1
ATOM 2236 N N . ARG A 1 289 ? -8.949 -11.561 20.450 1.00 95.00 289 ARG A N 1
ATOM 2237 C CA . ARG A 1 289 ? -7.632 -11.914 21.013 1.00 95.00 289 ARG A CA 1
ATOM 2238 C C . ARG A 1 289 ? -6.994 -10.799 21.829 1.00 95.00 289 ARG A C 1
ATOM 2240 O O . ARG A 1 289 ? -6.060 -11.065 22.572 1.00 95.00 289 ARG A O 1
ATOM 2247 N N . LYS A 1 290 ? -7.502 -9.572 21.699 1.00 95.12 290 LYS A N 1
ATOM 2248 C CA . LYS A 1 290 ? -6.887 -8.360 22.242 1.00 95.12 290 LYS A CA 1
ATOM 2249 C C . LYS A 1 290 ? -5.433 -8.208 21.789 1.00 95.12 290 LYS A C 1
ATOM 2251 O O . LYS A 1 290 ? -4.559 -7.845 22.565 1.00 95.12 290 LYS A O 1
ATOM 2256 N N . ASP A 1 291 ? -5.186 -8.444 20.508 1.00 96.50 291 ASP A N 1
ATOM 2257 C CA . ASP A 1 291 ? -3.866 -8.247 19.913 1.00 96.50 291 ASP A CA 1
ATOM 2258 C C . ASP A 1 291 ? -3.889 -7.038 18.983 1.00 96.50 291 ASP A C 1
ATOM 2260 O O . ASP A 1 291 ? -4.826 -6.856 18.202 1.00 96.50 291 ASP A O 1
ATOM 2264 N N . VAL A 1 292 ? -2.832 -6.235 19.033 1.00 97.56 292 VAL A N 1
ATOM 2265 C CA . VAL A 1 292 ? -2.543 -5.175 18.069 1.00 97.56 292 VAL A CA 1
ATOM 2266 C C . VAL A 1 292 ? -1.291 -5.568 17.302 1.00 97.56 292 VAL A C 1
ATOM 2268 O O . VAL A 1 292 ? -0.185 -5.557 17.842 1.00 97.56 292 VAL A O 1
ATOM 2271 N N . VAL A 1 293 ? -1.457 -5.914 16.028 1.00 97.88 293 VAL A N 1
ATOM 2272 C CA . VAL A 1 293 ? -0.332 -6.193 15.131 1.00 97.88 293 VAL A CA 1
ATOM 2273 C C . VAL A 1 293 ? 0.000 -4.920 14.366 1.00 97.88 293 VAL A C 1
ATOM 2275 O O . VAL A 1 293 ? -0.824 -4.417 13.607 1.00 97.88 293 VAL A O 1
ATOM 2278 N N . VAL A 1 294 ? 1.199 -4.387 14.574 1.00 98.00 294 VAL A N 1
ATOM 2279 C CA . VAL A 1 294 ? 1.685 -3.170 13.927 1.00 98.00 294 VAL A CA 1
ATOM 2280 C C . VAL A 1 294 ? 2.598 -3.551 12.772 1.00 98.00 294 VAL A C 1
ATOM 2282 O O . VAL A 1 294 ? 3.666 -4.129 12.977 1.00 98.00 294 VAL A O 1
ATOM 2285 N N . TYR A 1 295 ? 2.172 -3.210 11.563 1.00 97.69 295 TYR A N 1
ATOM 2286 C CA . TYR A 1 295 ? 2.935 -3.364 10.335 1.00 97.69 295 TYR A CA 1
ATOM 2287 C C . TYR A 1 295 ? 3.682 -2.065 10.047 1.00 97.69 295 TYR A C 1
ATOM 2289 O O . TYR A 1 295 ? 3.078 -1.042 9.715 1.00 97.69 295 TYR A O 1
ATOM 2297 N N . ASP A 1 296 ? 5.001 -2.130 10.188 1.00 97.31 296 ASP A N 1
ATOM 2298 C CA . ASP A 1 296 ? 5.913 -1.012 9.993 1.00 97.31 296 ASP A CA 1
ATOM 2299 C C . ASP A 1 296 ? 6.934 -1.358 8.901 1.00 97.31 296 ASP A C 1
ATOM 2301 O O . ASP A 1 296 ? 7.713 -2.307 9.029 1.00 97.31 296 ASP A O 1
ATOM 2305 N N . SER A 1 297 ? 6.922 -0.590 7.811 1.00 96.31 297 SER A N 1
ATOM 2306 C CA . SER A 1 297 ? 7.832 -0.756 6.675 1.00 96.31 297 SER A CA 1
ATOM 2307 C C . SER A 1 297 ? 9.224 -0.154 6.906 1.00 96.31 297 SER A C 1
ATOM 2309 O O . SER A 1 297 ? 10.151 -0.471 6.154 1.00 96.31 297 SER A O 1
ATOM 2311 N N . LEU A 1 298 ? 9.401 0.677 7.943 1.00 93.81 298 LEU A N 1
ATOM 2312 C CA . LEU A 1 298 ? 10.678 1.248 8.394 1.00 93.81 298 LEU A CA 1
ATOM 2313 C C . LEU A 1 298 ? 10.897 1.023 9.902 1.00 93.81 298 LEU A C 1
ATOM 2315 O O . LEU A 1 298 ? 11.099 1.987 10.645 1.00 93.81 298 LEU A O 1
ATOM 2319 N N . PRO A 1 299 ? 10.956 -0.236 10.366 1.00 91.31 299 PRO A N 1
ATOM 2320 C CA . PRO A 1 299 ? 11.070 -0.510 11.788 1.00 91.31 299 PRO A CA 1
ATOM 2321 C C . PRO A 1 299 ? 12.387 0.039 12.352 1.00 91.31 299 PRO A C 1
ATOM 2323 O O . PRO A 1 299 ? 13.470 -0.211 11.810 1.00 91.31 299 PRO A O 1
ATOM 2326 N N . SER A 1 300 ? 12.288 0.746 13.477 1.00 86.81 300 SER A N 1
ATOM 2327 C CA . SER A 1 300 ? 13.418 1.120 14.335 1.00 86.81 300 SER A CA 1
ATOM 2328 C C . SER A 1 300 ? 13.059 0.883 15.801 1.00 86.81 300 SER A C 1
ATOM 2330 O O . SER A 1 300 ? 11.889 0.962 16.173 1.00 86.81 300 SER A O 1
ATOM 2332 N N . LEU A 1 301 ? 14.033 0.581 16.662 1.00 78.31 301 LEU A N 1
ATOM 2333 C CA . LEU A 1 301 ? 13.721 0.283 18.069 1.00 78.31 301 LEU A CA 1
ATOM 2334 C C . LEU A 1 301 ? 13.141 1.511 18.779 1.00 78.31 301 LEU A C 1
ATOM 2336 O O . LEU A 1 301 ? 12.135 1.418 19.476 1.00 78.31 301 LEU A O 1
ATOM 2340 N N . SER A 1 302 ? 13.724 2.680 18.510 1.00 79.44 302 SER A N 1
ATOM 2341 C CA . SER A 1 302 ? 13.291 3.959 19.084 1.00 79.44 302 SER A CA 1
ATOM 2342 C C . SER A 1 302 ? 11.912 4.442 18.611 1.00 79.44 302 SER A C 1
ATOM 2344 O O . SER A 1 302 ? 11.329 5.325 19.245 1.00 79.44 302 SER A O 1
ATOM 2346 N N . SER A 1 303 ? 11.383 3.901 17.506 1.00 86.75 303 SER A N 1
ATOM 2347 C CA . SER A 1 303 ? 10.044 4.245 17.016 1.00 86.75 303 SER A CA 1
ATOM 2348 C C . SER A 1 303 ? 8.950 3.361 17.610 1.00 86.75 303 SER A C 1
ATOM 2350 O O . SER A 1 303 ? 7.851 3.869 17.807 1.00 86.75 303 SER A O 1
ATOM 2352 N N . ARG A 1 304 ? 9.231 2.099 17.973 1.00 93.31 304 ARG A N 1
ATOM 2353 C CA . ARG A 1 304 ? 8.213 1.149 18.473 1.00 93.31 304 ARG A CA 1
ATOM 2354 C C . ARG A 1 304 ? 7.438 1.682 19.674 1.00 93.31 304 ARG A C 1
ATOM 2356 O O . ARG A 1 304 ? 6.215 1.743 19.629 1.00 93.31 304 ARG A O 1
ATOM 2363 N N . GLU A 1 305 ? 8.138 2.130 20.713 1.00 92.06 305 GLU A N 1
ATOM 2364 C CA . GLU A 1 305 ? 7.504 2.658 21.930 1.00 92.06 305 GLU A CA 1
ATOM 2365 C C . GLU A 1 305 ? 6.661 3.908 21.642 1.00 92.06 305 GLU A C 1
ATOM 2367 O O . GLU A 1 305 ? 5.562 4.068 22.173 1.00 92.06 305 GLU A O 1
ATOM 2372 N N . LYS A 1 306 ? 7.149 4.782 20.751 1.00 93.62 306 LYS A N 1
ATOM 2373 C CA . LYS A 1 306 ? 6.439 6.002 20.342 1.00 93.62 306 LYS A CA 1
ATOM 2374 C C . LYS A 1 306 ? 5.182 5.670 19.541 1.00 93.62 306 LYS A C 1
ATOM 2376 O O . LYS A 1 306 ? 4.125 6.232 19.817 1.00 93.62 306 LYS A O 1
ATOM 2381 N N . ILE A 1 307 ? 5.292 4.738 18.596 1.00 95.19 307 ILE A N 1
ATOM 2382 C CA . ILE A 1 307 ? 4.183 4.241 17.779 1.00 95.19 307 ILE A CA 1
ATOM 2383 C C . ILE A 1 307 ? 3.135 3.577 18.672 1.00 95.19 307 ILE A C 1
ATOM 2385 O O . ILE A 1 307 ? 1.955 3.892 18.556 1.00 95.19 307 ILE A O 1
ATOM 2389 N N . GLU A 1 308 ? 3.544 2.709 19.599 1.00 95.44 308 GLU A N 1
ATOM 2390 C CA . GLU A 1 308 ? 2.630 2.074 20.550 1.00 95.44 308 GLU A CA 1
ATOM 2391 C C . GLU A 1 308 ? 1.898 3.119 21.399 1.00 95.44 308 GLU A C 1
ATOM 2393 O O . GLU A 1 308 ? 0.669 3.095 21.487 1.00 95.44 308 GLU A O 1
ATOM 2398 N N . ALA A 1 309 ? 2.628 4.069 21.992 1.00 93.69 309 ALA A N 1
ATOM 2399 C CA . ALA A 1 309 ? 2.031 5.135 22.791 1.00 93.69 309 ALA A CA 1
ATOM 2400 C C . ALA A 1 309 ? 1.032 5.971 21.973 1.00 93.69 309 ALA A C 1
ATOM 2402 O O . ALA A 1 309 ? -0.036 6.335 22.475 1.00 93.69 309 ALA A O 1
ATOM 2403 N N . GLN A 1 310 ? 1.352 6.241 20.707 1.00 94.12 310 GLN A N 1
ATOM 2404 C CA . GLN A 1 310 ? 0.480 6.970 19.798 1.00 94.12 310 GLN A CA 1
ATOM 2405 C C . GLN A 1 310 ? -0.770 6.165 19.425 1.00 94.12 310 GLN A C 1
ATOM 2407 O O . GLN A 1 310 ? -1.868 6.711 19.509 1.00 94.12 310 GLN A O 1
ATOM 2412 N N . ILE A 1 311 ? -0.641 4.875 19.098 1.00 94.81 311 ILE A N 1
ATOM 2413 C CA . ILE A 1 311 ? -1.779 3.980 18.836 1.00 94.81 311 ILE A CA 1
ATOM 2414 C C . ILE A 1 311 ? -2.697 3.931 20.056 1.00 94.81 311 ILE A C 1
ATOM 2416 O O . ILE A 1 311 ? -3.907 4.108 19.926 1.00 94.81 311 ILE A O 1
ATOM 2420 N N . ARG A 1 312 ? -2.135 3.743 21.258 1.00 94.81 312 ARG A N 1
ATOM 2421 C CA . ARG A 1 312 ? -2.915 3.706 22.502 1.00 94.81 312 ARG A CA 1
ATOM 2422 C C . ARG A 1 312 ? -3.693 4.997 22.718 1.00 94.81 312 ARG A C 1
ATOM 2424 O O . ARG A 1 312 ? -4.872 4.942 23.057 1.00 94.81 312 ARG A O 1
ATOM 2431 N N . ARG A 1 313 ? -3.056 6.148 22.492 1.00 92.12 313 ARG A N 1
ATOM 2432 C CA . ARG A 1 313 ? -3.704 7.461 22.598 1.00 92.12 313 ARG A CA 1
ATOM 2433 C C . ARG A 1 313 ? -4.811 7.627 21.559 1.00 92.12 313 ARG A C 1
ATOM 2435 O O . ARG A 1 313 ? -5.927 7.986 21.917 1.00 92.12 313 ARG A O 1
ATOM 2442 N N . HIS A 1 314 ? -4.503 7.357 20.295 1.00 90.12 314 HIS A N 1
ATOM 2443 C CA . HIS A 1 314 ? -5.408 7.571 19.172 1.00 90.12 314 HIS A CA 1
ATOM 2444 C C . HIS A 1 314 ? -6.646 6.670 19.262 1.00 90.12 314 HIS A C 1
ATOM 2446 O O . HIS A 1 314 ? -7.761 7.151 19.091 1.00 90.12 314 HIS A O 1
ATOM 2452 N N . LEU A 1 315 ? -6.461 5.397 19.619 1.00 91.12 315 LEU A N 1
ATOM 2453 C CA . LEU A 1 315 ? -7.534 4.403 19.745 1.00 91.12 315 LEU A CA 1
ATOM 2454 C C . LEU A 1 315 ? -8.166 4.338 21.144 1.00 91.12 315 LEU A C 1
ATOM 2456 O O . LEU A 1 315 ? -9.017 3.486 21.399 1.00 91.12 315 LEU A O 1
ATOM 2460 N N . GLN A 1 316 ? -7.732 5.202 22.067 1.00 91.19 316 GLN A N 1
ATOM 2461 C CA . GLN A 1 316 ? -8.167 5.221 23.469 1.00 91.19 316 GLN A CA 1
ATOM 2462 C C . GLN A 1 316 ? -8.006 3.853 24.174 1.00 91.19 316 GLN A C 1
ATOM 2464 O O . GLN A 1 316 ? -8.795 3.477 25.044 1.00 91.19 316 GLN A O 1
ATOM 2469 N N . LEU A 1 317 ? -6.960 3.095 23.819 1.00 89.81 317 LEU A N 1
ATOM 2470 C CA . LEU A 1 317 ? -6.651 1.797 24.424 1.00 89.81 317 LEU A CA 1
ATOM 2471 C C . LEU A 1 317 ? -5.963 2.002 25.776 1.00 89.81 317 LEU A C 1
ATOM 2473 O O . LEU A 1 317 ? -4.753 2.222 25.865 1.00 89.81 317 LEU A O 1
ATOM 2477 N N . ASN A 1 318 ? -6.736 1.896 26.853 1.00 85.25 318 ASN A N 1
ATOM 2478 C CA . ASN A 1 318 ? -6.206 1.948 28.215 1.00 85.25 318 ASN A CA 1
ATOM 2479 C C . ASN A 1 318 ? -5.290 0.730 28.476 1.00 85.25 318 ASN A C 1
ATOM 2481 O O . ASN A 1 318 ? -5.686 -0.376 28.121 1.00 85.25 318 ASN A O 1
ATOM 2485 N N . PRO A 1 319 ? -4.118 0.856 29.129 1.00 82.62 319 PRO A N 1
ATOM 2486 C CA . PRO A 1 319 ? -3.280 -0.292 29.505 1.00 82.62 319 PRO A CA 1
ATOM 2487 C C . PRO A 1 319 ? -4.037 -1.439 30.201 1.00 82.62 319 PRO A C 1
ATOM 2489 O O . PRO A 1 319 ? -3.721 -2.607 30.001 1.00 82.62 319 PRO A O 1
ATOM 2492 N N . ARG A 1 320 ? -5.101 -1.122 30.950 1.00 85.25 320 ARG A N 1
ATOM 2493 C CA . ARG A 1 320 ? -5.971 -2.101 31.626 1.00 85.25 320 ARG A CA 1
ATOM 2494 C C . ARG A 1 320 ? -6.856 -2.925 30.688 1.00 85.25 320 ARG A C 1
ATOM 2496 O O . ARG A 1 320 ? -7.420 -3.922 31.118 1.00 85.25 320 ARG A O 1
ATOM 2503 N N . THR A 1 321 ? -7.000 -2.527 29.425 1.00 83.19 321 THR A N 1
ATOM 2504 C CA . THR A 1 321 ? -7.791 -3.282 28.435 1.00 83.19 321 THR A CA 1
ATOM 2505 C C . THR A 1 321 ? -7.186 -4.655 28.137 1.00 83.19 321 THR A C 1
ATOM 2507 O O . THR A 1 321 ? -7.922 -5.562 27.736 1.00 83.19 321 THR A O 1
ATOM 2510 N N . GLY A 1 322 ? -5.880 -4.820 28.383 1.00 91.19 322 GLY A N 1
ATOM 2511 C CA . GLY A 1 322 ? -5.150 -6.067 28.173 1.00 91.19 322 GLY A CA 1
ATOM 2512 C C . GLY A 1 322 ? -4.706 -6.288 26.729 1.00 91.19 322 GLY A C 1
ATOM 2513 O O . GLY A 1 322 ? -4.413 -7.424 26.380 1.00 91.19 322 GLY A O 1
ATOM 2514 N N . TYR A 1 323 ? -4.679 -5.244 25.890 1.00 95.19 323 TYR A N 1
ATOM 2515 C CA . TYR A 1 323 ? -4.182 -5.390 24.521 1.00 95.19 323 TYR A CA 1
ATOM 2516 C C . TYR A 1 323 ? -2.663 -5.599 24.479 1.00 95.19 323 TYR A C 1
ATOM 2518 O O . TYR A 1 323 ? -1.906 -4.767 24.999 1.00 95.19 323 TYR A O 1
ATOM 2526 N N . SER A 1 324 ? -2.242 -6.680 23.821 1.00 95.56 324 SER A N 1
ATOM 2527 C CA . SER A 1 324 ? -0.845 -6.995 23.518 1.00 95.56 324 SER A CA 1
ATOM 2528 C C . SER A 1 324 ? -0.421 -6.331 22.200 1.00 95.56 324 SER A C 1
ATOM 2530 O O . SER A 1 324 ? -1.245 -6.156 21.303 1.00 95.56 324 SER A O 1
ATOM 2532 N N . PHE A 1 325 ? 0.845 -5.922 22.077 1.00 96.31 325 PHE A N 1
ATOM 2533 C CA . PHE A 1 325 ? 1.376 -5.289 20.865 1.00 96.31 325 PHE A CA 1
ATOM 2534 C C . PHE A 1 325 ? 2.445 -6.172 20.226 1.00 96.31 325 PHE A C 1
ATOM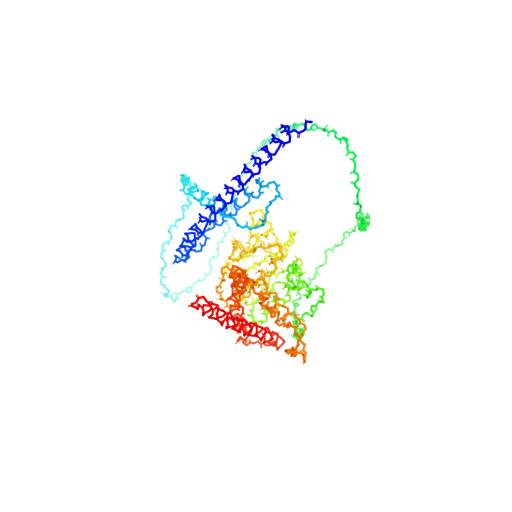 2536 O O . PHE A 1 325 ? 3.380 -6.617 20.889 1.00 96.31 325 PHE A O 1
ATOM 2543 N N . MET A 1 326 ? 2.324 -6.393 18.918 1.00 96.19 326 MET A N 1
ATOM 2544 C CA . MET A 1 326 ? 3.273 -7.158 18.117 1.00 96.19 326 MET A CA 1
ATOM 2545 C C . MET A 1 326 ? 3.711 -6.328 16.917 1.00 96.19 326 MET A C 1
ATOM 2547 O O . MET A 1 326 ? 2.902 -6.004 16.055 1.00 96.19 326 MET A O 1
ATOM 2551 N N . PHE A 1 327 ? 4.999 -6.006 16.839 1.00 95.88 327 PHE A N 1
ATOM 2552 C CA . PHE A 1 327 ? 5.561 -5.247 15.725 1.00 95.88 327 PHE A CA 1
ATOM 2553 C C . PHE A 1 327 ? 6.146 -6.185 14.679 1.00 95.88 327 PHE A C 1
ATOM 2555 O O . PHE A 1 327 ? 6.968 -7.041 14.995 1.00 95.88 327 PHE A O 1
ATOM 2562 N N . THR A 1 328 ? 5.775 -5.984 13.422 1.00 94.69 328 THR A N 1
ATOM 2563 C CA . THR A 1 328 ? 6.264 -6.770 12.294 1.00 94.69 328 THR A CA 1
ATOM 2564 C C . THR A 1 328 ? 6.573 -5.872 11.100 1.00 94.69 328 THR A C 1
ATOM 2566 O O . THR A 1 328 ? 6.012 -4.791 10.948 1.00 94.69 328 THR A O 1
ATOM 2569 N N . GLY A 1 329 ? 7.504 -6.314 10.260 1.00 88.75 329 GLY A N 1
ATOM 2570 C CA . GLY A 1 329 ? 7.898 -5.615 9.038 1.00 88.75 329 GLY A CA 1
ATOM 2571 C C . GLY A 1 329 ? 8.081 -6.607 7.898 1.00 88.75 329 GLY A C 1
ATOM 2572 O O . GLY A 1 329 ? 9.204 -6.756 7.424 1.00 88.75 329 GLY A O 1
ATOM 2573 N N . PRO A 1 330 ? 7.023 -7.340 7.493 1.00 82.62 330 PRO A N 1
ATOM 2574 C CA . PRO A 1 330 ? 7.141 -8.360 6.453 1.00 82.62 330 PRO A CA 1
ATOM 2575 C C . PRO A 1 330 ? 7.479 -7.739 5.092 1.00 82.62 330 PRO A C 1
ATOM 2577 O O . PRO A 1 330 ? 8.107 -8.385 4.264 1.00 82.62 330 PRO A O 1
ATOM 2580 N N . LEU A 1 331 ? 7.098 -6.475 4.887 1.00 89.62 331 LEU A N 1
ATOM 2581 C CA . LEU A 1 331 ? 7.400 -5.684 3.702 1.00 89.62 331 LEU A CA 1
ATOM 2582 C C . LEU A 1 331 ? 8.243 -4.477 4.116 1.00 89.62 331 LEU A C 1
ATOM 2584 O O . LEU A 1 331 ? 7.723 -3.496 4.646 1.00 89.62 331 LEU A O 1
ATOM 2588 N N . LEU A 1 332 ? 9.554 -4.560 3.888 1.00 93.69 332 LEU A N 1
ATOM 2589 C CA . LEU A 1 332 ? 10.492 -3.484 4.206 1.00 93.69 332 LEU A CA 1
ATOM 2590 C C . LEU A 1 332 ? 10.619 -2.542 3.015 1.00 93.69 332 LEU A C 1
ATOM 2592 O O . LEU A 1 332 ? 10.992 -2.965 1.919 1.00 93.69 332 LEU A O 1
ATOM 2596 N N . GLN A 1 333 ? 10.350 -1.256 3.229 1.00 93.31 333 GLN A N 1
ATOM 2597 C CA . GLN A 1 333 ? 10.501 -0.284 2.153 1.00 93.31 333 GLN A CA 1
ATOM 2598 C C . GLN A 1 333 ? 11.968 0.060 1.901 1.00 93.31 333 GLN A C 1
ATOM 2600 O O . GLN A 1 333 ? 12.805 0.083 2.805 1.00 93.31 333 GLN A O 1
ATOM 2605 N N . THR A 1 334 ? 12.277 0.372 0.646 1.00 91.56 334 THR A N 1
ATOM 2606 C CA . THR A 1 334 ? 13.642 0.672 0.185 1.00 91.56 334 THR A CA 1
ATOM 2607 C C . THR A 1 334 ? 13.908 2.166 -0.007 1.00 91.56 334 THR A C 1
ATOM 2609 O O . THR A 1 334 ? 15.050 2.563 -0.242 1.00 91.56 334 THR A O 1
ATOM 2612 N N . ASN A 1 335 ? 12.877 3.004 0.115 1.00 93.62 335 ASN A N 1
ATOM 2613 C CA . ASN A 1 335 ? 12.950 4.460 -0.003 1.00 93.62 335 ASN A CA 1
ATOM 2614 C C . ASN A 1 335 ? 12.326 5.149 1.224 1.00 93.62 335 ASN A C 1
ATOM 2616 O O . ASN A 1 335 ? 11.935 4.487 2.181 1.00 93.62 335 ASN A O 1
ATOM 2620 N N . SER A 1 336 ? 12.277 6.481 1.233 1.00 94.50 336 SER A N 1
ATOM 2621 C CA . SER A 1 336 ? 11.760 7.268 2.361 1.00 94.50 336 SER A CA 1
ATOM 2622 C C . SER A 1 336 ? 10.310 7.738 2.204 1.00 94.50 336 SER A C 1
ATOM 2624 O O . SER A 1 336 ? 9.785 8.303 3.149 1.00 94.50 336 SER A O 1
ATOM 2626 N N . ALA A 1 337 ? 9.684 7.564 1.037 1.00 96.06 337 ALA A N 1
ATOM 2627 C CA . ALA A 1 337 ? 8.405 8.204 0.697 1.00 96.06 337 ALA A CA 1
ATOM 2628 C C . ALA A 1 337 ? 7.218 7.229 0.630 1.00 96.06 337 ALA A C 1
ATOM 2630 O O . ALA A 1 337 ? 6.065 7.656 0.642 1.00 96.06 337 ALA A O 1
ATOM 2631 N N . ASP A 1 338 ? 7.482 5.923 0.556 1.00 97.31 338 ASP A N 1
ATOM 2632 C CA . ASP A 1 338 ? 6.452 4.909 0.320 1.00 97.31 338 ASP A CA 1
ATOM 2633 C C . ASP A 1 338 ? 5.811 4.350 1.603 1.00 97.31 338 ASP A C 1
ATOM 2635 O O . ASP A 1 338 ? 5.033 3.411 1.512 1.00 97.31 338 ASP A O 1
ATOM 2639 N N . CYS A 1 339 ? 6.045 4.898 2.797 1.00 97.19 339 CYS A N 1
ATOM 2640 C CA . CYS A 1 339 ? 5.461 4.329 4.026 1.00 97.19 339 CYS A CA 1
ATOM 2641 C C . CYS A 1 339 ? 3.930 4.239 3.988 1.00 97.19 339 CYS A C 1
ATOM 2643 O O . CYS A 1 339 ? 3.369 3.192 4.312 1.00 97.19 339 CYS A O 1
ATOM 2645 N N . GLY A 1 340 ? 3.253 5.276 3.483 1.00 97.69 340 GLY A N 1
ATOM 2646 C CA . GLY A 1 340 ? 1.801 5.235 3.275 1.00 97.69 340 GLY A CA 1
ATOM 2647 C C . GLY A 1 340 ? 1.392 4.179 2.246 1.00 97.69 340 GLY A C 1
ATOM 2648 O O . GLY A 1 340 ? 0.413 3.466 2.439 1.00 97.69 340 GLY A O 1
ATOM 2649 N N . LEU A 1 341 ? 2.186 4.018 1.183 1.00 97.75 341 LEU A N 1
ATOM 2650 C CA . LEU A 1 341 ? 1.954 3.018 0.141 1.00 97.75 341 LEU A CA 1
ATOM 2651 C C . LEU A 1 341 ? 2.077 1.591 0.688 1.00 97.75 341 LEU A C 1
ATOM 2653 O O . LEU A 1 341 ? 1.250 0.744 0.371 1.00 97.75 341 LEU A O 1
ATOM 2657 N N . TYR A 1 342 ? 3.083 1.332 1.527 1.00 97.81 342 TYR A N 1
ATOM 2658 C CA . TYR A 1 342 ? 3.288 0.032 2.168 1.00 97.81 342 TYR A CA 1
ATOM 2659 C C . TYR A 1 342 ? 2.165 -0.275 3.163 1.00 97.81 342 TYR A C 1
ATOM 2661 O O . TYR A 1 342 ? 1.661 -1.395 3.161 1.00 97.81 342 TYR A O 1
ATOM 2669 N N . ALA A 1 343 ? 1.726 0.705 3.961 1.00 98.06 343 ALA A N 1
ATOM 2670 C CA . ALA A 1 343 ? 0.586 0.538 4.862 1.00 98.06 343 ALA A CA 1
ATOM 2671 C C . ALA A 1 343 ? -0.696 0.160 4.095 1.00 98.06 343 ALA A C 1
ATOM 2673 O O . ALA A 1 343 ? -1.384 -0.787 4.477 1.00 98.06 343 ALA A O 1
ATOM 2674 N N . ILE A 1 344 ? -0.975 0.840 2.976 1.00 98.19 344 ILE A N 1
ATOM 2675 C CA . ILE A 1 344 ? -2.104 0.519 2.091 1.00 98.19 344 ILE A CA 1
ATOM 2676 C C . ILE A 1 344 ? -1.940 -0.879 1.483 1.00 98.19 344 ILE A C 1
ATOM 2678 O O . ILE A 1 344 ? -2.858 -1.691 1.563 1.00 98.19 344 ILE A O 1
ATOM 2682 N N . ALA A 1 345 ? -0.774 -1.190 0.909 1.00 97.50 345 ALA A N 1
ATOM 2683 C CA . ALA A 1 345 ? -0.524 -2.481 0.276 1.00 97.50 345 ALA A CA 1
ATOM 2684 C C . ALA A 1 345 ? -0.742 -3.639 1.258 1.00 97.50 345 ALA A C 1
ATOM 2686 O O . ALA A 1 345 ? -1.482 -4.572 0.955 1.00 97.50 345 ALA A O 1
ATOM 2687 N N . VAL A 1 346 ? -0.168 -3.554 2.464 1.00 97.69 346 VAL A N 1
ATOM 2688 C CA . VAL A 1 346 ? -0.375 -4.546 3.530 1.00 97.69 346 VAL A CA 1
ATOM 2689 C C . VAL A 1 346 ? -1.862 -4.707 3.849 1.00 97.69 346 VAL A C 1
ATOM 2691 O O . VAL A 1 346 ? -2.327 -5.841 3.959 1.00 97.69 346 VAL A O 1
ATOM 2694 N N . ALA A 1 347 ? -2.616 -3.610 3.965 1.00 97.94 347 ALA A N 1
ATOM 2695 C CA . ALA A 1 347 ? -4.051 -3.674 4.229 1.00 97.94 347 ALA A CA 1
ATOM 2696 C C . ALA A 1 347 ? -4.809 -4.425 3.121 1.00 97.94 347 ALA A C 1
ATOM 2698 O O . ALA A 1 347 ? -5.647 -5.271 3.425 1.00 97.94 347 ALA A O 1
ATOM 2699 N N . PHE A 1 348 ? -4.473 -4.185 1.852 1.00 97.69 348 PHE A N 1
ATOM 2700 C CA . PHE A 1 348 ? -5.030 -4.923 0.716 1.00 97.69 348 PHE A CA 1
ATOM 2701 C C . PHE A 1 348 ? -4.688 -6.423 0.760 1.00 97.69 348 PHE A C 1
ATOM 2703 O O . PHE A 1 348 ? -5.567 -7.251 0.561 1.00 97.69 348 PHE A O 1
ATOM 2710 N N . TYR A 1 349 ? -3.446 -6.803 1.077 1.00 97.19 349 TYR A N 1
ATOM 2711 C CA . TYR A 1 349 ? -3.074 -8.220 1.236 1.00 97.19 349 TYR A CA 1
ATOM 2712 C C . TYR A 1 349 ? -3.861 -8.907 2.356 1.00 97.19 349 TYR A C 1
ATOM 2714 O O . TYR A 1 349 ? -4.390 -10.009 2.182 1.00 97.19 349 TYR A O 1
ATOM 2722 N N . LEU A 1 350 ? -3.945 -8.246 3.513 1.00 96.88 350 LEU A N 1
ATOM 2723 C CA . LEU A 1 350 ? -4.644 -8.770 4.681 1.00 96.88 350 LEU A CA 1
ATOM 2724 C C . LEU A 1 350 ? -6.147 -8.896 4.439 1.00 96.88 350 LEU A C 1
ATOM 2726 O O . LEU A 1 350 ? -6.752 -9.858 4.909 1.00 96.88 350 LEU A O 1
ATOM 2730 N N . SER A 1 351 ? -6.743 -7.971 3.686 1.00 96.31 351 SER A N 1
ATOM 2731 C CA . SER A 1 351 ? -8.186 -7.956 3.451 1.00 96.31 351 SER A CA 1
ATOM 2732 C C . SER A 1 351 ? -8.680 -9.145 2.620 1.00 96.31 351 SER A C 1
ATOM 2734 O O . SER A 1 351 ? -9.797 -9.632 2.828 1.00 96.31 351 SER A O 1
ATOM 2736 N N . VAL A 1 352 ? -7.823 -9.679 1.743 1.00 95.88 352 VAL A N 1
ATOM 2737 C CA . VAL A 1 352 ? -8.096 -10.881 0.935 1.00 95.88 352 VAL A CA 1
ATOM 2738 C C . VAL A 1 352 ? -7.434 -12.160 1.456 1.00 95.88 352 VAL A C 1
ATOM 2740 O O . VAL A 1 352 ? -7.623 -13.225 0.867 1.00 95.88 352 VAL A O 1
ATOM 2743 N N . GLY A 1 353 ? -6.668 -12.080 2.549 1.00 95.12 353 GLY A N 1
ATOM 2744 C CA . GLY A 1 353 ? -5.970 -13.228 3.135 1.00 95.12 353 GLY A CA 1
ATOM 2745 C C . GLY A 1 353 ? -4.866 -13.809 2.243 1.00 95.12 353 GLY A C 1
ATOM 2746 O O . GLY A 1 353 ? -4.601 -15.011 2.299 1.00 95.12 353 GLY A O 1
ATOM 2747 N N . VAL A 1 354 ? -4.238 -12.983 1.402 1.00 93.19 354 VAL A N 1
ATOM 2748 C CA . VAL A 1 354 ? -3.129 -13.391 0.524 1.00 93.19 354 VAL A CA 1
ATOM 2749 C C . VAL A 1 354 ? -1.797 -13.185 1.251 1.00 93.19 354 VAL A C 1
ATOM 2751 O O . VAL A 1 354 ? -1.635 -12.255 2.043 1.00 93.19 354 VAL A O 1
ATOM 2754 N N . ARG A 1 355 ? -0.829 -14.077 1.010 1.00 91.75 355 ARG A N 1
ATOM 2755 C CA . ARG A 1 355 ? 0.516 -13.961 1.594 1.00 91.75 355 ARG A CA 1
ATOM 2756 C C . ARG A 1 355 ? 1.250 -12.749 1.026 1.00 91.75 355 ARG A C 1
ATOM 2758 O O . ARG A 1 355 ? 1.128 -12.442 -0.154 1.00 91.75 355 ARG A O 1
ATOM 2765 N N . PHE A 1 356 ? 2.058 -12.107 1.864 1.00 92.00 356 PHE A N 1
ATOM 2766 C CA . PHE A 1 356 ? 2.910 -11.013 1.415 1.00 92.00 356 PHE A CA 1
ATOM 2767 C C . PHE A 1 356 ? 3.983 -11.526 0.440 1.00 92.00 356 PHE A C 1
ATOM 2769 O O . PHE A 1 356 ? 4.573 -12.580 0.701 1.00 92.00 356 PHE A O 1
ATOM 2776 N N . PRO A 1 357 ? 4.275 -10.793 -0.647 1.00 92.12 357 PRO A N 1
ATOM 2777 C CA . PRO A 1 357 ? 5.452 -11.052 -1.465 1.00 92.12 357 PRO A CA 1
ATOM 2778 C C . PRO A 1 357 ? 6.722 -10.671 -0.690 1.00 92.12 357 PRO A C 1
ATOM 2780 O O . PRO A 1 357 ? 6.659 -10.001 0.337 1.00 92.12 357 PRO A O 1
ATOM 2783 N N . GLU A 1 358 ? 7.899 -11.029 -1.204 1.00 85.56 358 GLU A N 1
ATOM 2784 C CA . GLU A 1 358 ? 9.172 -10.591 -0.602 1.00 85.56 358 GLU A CA 1
ATOM 2785 C C . GLU A 1 358 ? 9.382 -9.072 -0.697 1.00 85.56 358 GLU A C 1
ATOM 2787 O O . GLU A 1 358 ? 10.041 -8.461 0.143 1.00 85.56 358 GLU A O 1
ATOM 2792 N N . ALA A 1 359 ? 8.835 -8.453 -1.743 1.00 87.94 359 ALA A N 1
ATOM 2793 C CA . ALA A 1 359 ? 8.868 -7.017 -1.953 1.00 87.94 359 ALA A CA 1
ATOM 2794 C C . ALA A 1 359 ? 7.707 -6.591 -2.853 1.00 87.94 359 ALA A C 1
ATOM 2796 O O . ALA A 1 359 ? 7.305 -7.325 -3.756 1.00 87.94 359 ALA A O 1
ATOM 2797 N N . ILE A 1 360 ? 7.213 -5.374 -2.644 1.00 90.69 360 ILE A N 1
ATOM 2798 C CA . ILE A 1 360 ? 6.181 -4.773 -3.492 1.00 90.69 360 ILE A CA 1
ATOM 2799 C C . ILE A 1 360 ? 6.812 -3.863 -4.549 1.00 90.69 360 ILE A C 1
ATOM 2801 O O . ILE A 1 360 ? 7.836 -3.225 -4.291 1.00 90.69 360 ILE A O 1
ATOM 2805 N N . ASP A 1 361 ? 6.215 -3.794 -5.742 1.00 90.31 361 ASP A N 1
ATOM 2806 C CA . ASP A 1 361 ? 6.550 -2.745 -6.709 1.00 90.31 361 ASP A CA 1
ATOM 2807 C C . ASP A 1 361 ? 5.766 -1.469 -6.387 1.00 90.31 361 ASP A C 1
ATOM 2809 O O . ASP A 1 361 ? 4.562 -1.374 -6.630 1.00 90.31 361 ASP A O 1
ATOM 2813 N N . GLY A 1 362 ? 6.462 -0.464 -5.854 1.00 92.19 362 GLY A N 1
ATOM 2814 C CA . GLY A 1 362 ? 5.849 0.822 -5.548 1.00 92.19 362 GLY A CA 1
ATOM 2815 C C . GLY A 1 362 ? 5.229 1.499 -6.777 1.00 92.19 362 GLY A C 1
ATOM 2816 O O . GLY A 1 362 ? 4.224 2.194 -6.643 1.00 92.19 362 GLY A O 1
ATOM 2817 N N . SER A 1 363 ? 5.765 1.272 -7.984 1.00 91.25 363 SER A N 1
ATOM 2818 C CA . SER A 1 363 ? 5.210 1.861 -9.208 1.00 91.25 363 SER A CA 1
ATOM 2819 C C . SER A 1 363 ? 3.845 1.269 -9.562 1.00 91.25 363 SER A C 1
ATOM 2821 O O . SER A 1 363 ? 2.924 2.025 -9.873 1.00 91.25 363 SER A O 1
ATOM 2823 N N . SER A 1 364 ? 3.681 -0.053 -9.472 1.00 90.50 364 SER A N 1
ATOM 2824 C CA . SER A 1 364 ? 2.387 -0.730 -9.665 1.00 90.50 364 SER A CA 1
ATOM 2825 C C . SER A 1 364 ? 1.337 -0.276 -8.686 1.00 90.50 364 SER A C 1
ATOM 2827 O O . SER A 1 364 ? 0.249 0.113 -9.103 1.00 90.50 364 SER A O 1
ATOM 2829 N N . TRP A 1 365 ? 1.679 -0.265 -7.397 1.00 95.44 365 TRP A N 1
ATOM 2830 C CA . TRP A 1 365 ? 0.749 0.157 -6.358 1.00 95.44 365 TRP A CA 1
ATOM 2831 C C . TRP A 1 365 ? 0.320 1.612 -6.552 1.00 95.44 365 TRP A C 1
ATOM 2833 O O . TRP A 1 365 ? -0.860 1.921 -6.433 1.00 95.44 365 TRP A O 1
ATOM 2843 N N . ARG A 1 366 ? 1.240 2.506 -6.929 1.00 96.19 366 ARG A N 1
ATOM 2844 C CA . ARG A 1 366 ? 0.919 3.908 -7.238 1.00 96.19 366 ARG A CA 1
ATOM 2845 C C . ARG A 1 366 ? 0.030 4.062 -8.468 1.00 96.19 366 ARG A C 1
ATOM 2847 O O . ARG A 1 366 ? -0.919 4.843 -8.424 1.00 96.19 366 ARG A O 1
ATOM 2854 N N . GLY A 1 367 ? 0.307 3.320 -9.541 1.00 93.56 367 GLY A N 1
ATOM 2855 C CA . GLY A 1 367 ? -0.532 3.308 -10.744 1.00 93.56 367 GLY A CA 1
ATOM 2856 C C . GLY A 1 367 ? -1.946 2.817 -10.436 1.00 93.56 367 GLY A C 1
ATOM 2857 O O . GLY A 1 367 ? -2.913 3.511 -10.727 1.00 93.56 367 GLY A O 1
ATOM 2858 N N . MET A 1 368 ? -2.049 1.687 -9.733 1.00 95.12 368 MET A N 1
ATOM 2859 C CA . MET A 1 368 ? -3.318 1.133 -9.265 1.00 95.12 368 MET A CA 1
ATOM 2860 C C . MET A 1 368 ? -4.084 2.128 -8.384 1.00 95.12 368 MET A C 1
ATOM 2862 O O . MET A 1 368 ? -5.266 2.360 -8.619 1.00 95.12 368 MET A O 1
ATOM 2866 N N . LEU A 1 369 ? -3.433 2.747 -7.393 1.00 95.88 369 LEU A N 1
ATOM 2867 C CA . LEU A 1 369 ? -4.084 3.740 -6.534 1.00 95.88 369 LEU A CA 1
ATOM 2868 C C . LEU A 1 369 ? -4.520 4.979 -7.315 1.00 95.88 369 LEU A C 1
ATOM 2870 O O . LEU A 1 369 ? -5.573 5.530 -7.021 1.00 95.88 369 LEU A O 1
ATOM 2874 N N . SER A 1 370 ? -3.761 5.396 -8.329 1.00 95.12 370 SER A N 1
ATOM 2875 C CA . SER A 1 370 ? -4.159 6.507 -9.203 1.00 95.12 370 SER A CA 1
ATOM 2876 C C . SER A 1 370 ? -5.452 6.189 -9.952 1.00 95.12 370 SER A C 1
ATOM 2878 O O . SER A 1 370 ? -6.311 7.058 -10.068 1.00 95.12 370 SER A O 1
ATOM 2880 N N . THR A 1 371 ? -5.630 4.943 -10.395 1.00 94.06 371 THR A N 1
ATOM 2881 C CA . THR A 1 371 ? -6.873 4.484 -11.026 1.00 94.06 371 THR A CA 1
ATOM 2882 C C . THR A 1 371 ? -8.016 4.341 -10.021 1.00 94.06 371 THR A C 1
ATOM 2884 O O . THR A 1 371 ? -9.122 4.796 -10.291 1.00 94.06 371 THR A O 1
ATOM 2887 N N . LEU A 1 372 ? -7.757 3.748 -8.850 1.00 93.69 372 LEU A N 1
ATOM 2888 C CA . LEU A 1 372 ? -8.773 3.540 -7.812 1.00 93.69 372 LEU A CA 1
ATOM 2889 C C . LEU A 1 372 ? -9.313 4.856 -7.252 1.00 93.69 372 LEU A C 1
ATOM 2891 O O . LEU A 1 372 ? -10.512 4.982 -7.016 1.00 93.69 372 LEU A O 1
ATOM 2895 N N . LEU A 1 373 ? -8.423 5.814 -7.005 1.00 94.12 373 LEU A N 1
ATOM 2896 C CA . LEU A 1 373 ? -8.730 7.056 -6.301 1.00 94.12 373 LEU A CA 1
ATOM 2897 C C . LEU A 1 373 ? -8.992 8.237 -7.241 1.00 94.12 373 LEU A C 1
ATOM 2899 O O . LEU A 1 373 ? -9.519 9.262 -6.810 1.00 94.12 373 LEU A O 1
ATOM 2903 N N . GLY A 1 374 ? -8.627 8.105 -8.516 1.00 92.62 374 GLY A N 1
ATOM 2904 C CA . GLY A 1 374 ? -8.902 9.104 -9.539 1.00 92.62 374 GLY A CA 1
ATOM 2905 C C . GLY A 1 374 ? -10.402 9.301 -9.786 1.00 92.62 374 GLY A C 1
ATOM 2906 O O . GLY A 1 374 ? -11.230 8.509 -9.326 1.00 92.62 374 GLY A O 1
ATOM 2907 N N . PRO A 1 375 ? -10.786 10.365 -10.505 1.00 89.81 375 PRO A N 1
ATOM 2908 C CA . PRO A 1 375 ? -12.170 10.553 -10.912 1.00 89.81 375 PRO A CA 1
ATOM 2909 C C . PRO A 1 375 ? -12.630 9.363 -11.762 1.00 89.81 375 PRO A C 1
ATOM 2911 O O . PRO A 1 375 ? -11.933 8.955 -12.697 1.00 89.81 375 PRO A O 1
ATOM 2914 N N . LEU A 1 376 ? -13.816 8.831 -11.451 1.00 81.56 376 LEU A N 1
ATOM 2915 C CA . LEU A 1 376 ? -14.526 7.918 -12.341 1.00 81.56 376 LEU A CA 1
ATOM 2916 C C . LEU A 1 376 ? -14.852 8.709 -13.605 1.00 81.56 376 LEU A C 1
ATOM 2918 O O . LEU A 1 376 ? -15.773 9.515 -13.643 1.00 81.56 376 LEU A O 1
ATOM 2922 N N . SER A 1 377 ? -14.001 8.584 -14.614 1.00 76.12 377 SER A N 1
ATOM 2923 C CA . SER A 1 377 ? -14.224 9.273 -15.873 1.00 76.12 377 SER A CA 1
ATOM 2924 C C . SER A 1 377 ? -15.366 8.555 -16.578 1.00 76.12 377 SER A C 1
ATOM 2926 O O . SER A 1 377 ? -15.140 7.494 -17.151 1.00 76.12 377 SER A O 1
ATOM 2928 N N . ASP A 1 378 ? -16.566 9.140 -16.566 1.00 56.22 378 ASP A N 1
ATOM 2929 C CA . ASP A 1 378 ? -17.791 8.571 -17.161 1.00 56.22 378 ASP A CA 1
ATOM 2930 C C . ASP A 1 378 ? -17.677 8.238 -18.665 1.00 56.22 378 ASP A C 1
ATOM 2932 O O . ASP A 1 378 ? -18.590 7.668 -19.255 1.00 56.22 378 ASP A O 1
ATOM 2936 N N . SER A 1 379 ? -16.575 8.587 -19.335 1.00 43.03 379 SER A N 1
ATOM 2937 C CA . SER A 1 379 ? -16.445 8.381 -20.783 1.00 43.03 379 SER A CA 1
ATOM 2938 C C . SER A 1 379 ? -15.028 8.278 -21.346 1.00 43.03 379 SER A C 1
ATOM 2940 O O . SER A 1 379 ? -14.876 8.044 -22.544 1.00 43.03 379 SER A O 1
ATOM 2942 N N . ALA A 1 380 ? -13.969 8.390 -20.543 1.00 43.41 380 ALA A N 1
ATOM 2943 C CA . ALA A 1 380 ? -12.611 8.343 -21.076 1.00 43.41 380 ALA A CA 1
ATOM 2944 C C . ALA A 1 380 ? -12.019 6.944 -20.915 1.00 43.41 380 ALA A C 1
ATOM 2946 O O . ALA A 1 380 ? -11.088 6.721 -20.143 1.00 43.41 380 ALA A O 1
ATOM 2947 N N . ARG A 1 381 ? -12.528 5.995 -21.712 1.00 48.25 381 ARG A N 1
ATOM 2948 C CA . ARG A 1 381 ? -11.680 4.895 -22.187 1.00 48.25 381 ARG A CA 1
ATOM 2949 C C . ARG A 1 381 ? -10.421 5.593 -22.711 1.00 48.25 381 ARG A C 1
ATOM 2951 O O . ARG A 1 381 ? -10.582 6.407 -23.624 1.00 48.25 381 ARG A O 1
ATOM 2958 N N . PRO A 1 382 ? -9.223 5.392 -22.133 1.00 46.38 382 PRO A N 1
ATOM 2959 C CA . PRO A 1 382 ? -8.034 6.020 -22.678 1.00 46.38 382 PRO A CA 1
ATOM 2960 C C . PRO A 1 382 ? -7.988 5.593 -24.136 1.00 46.38 382 PRO A C 1
ATOM 2962 O O . PRO A 1 382 ? -7.915 4.395 -24.429 1.00 46.38 382 PRO A O 1
ATOM 2965 N N . ALA A 1 383 ? -8.156 6.551 -25.052 1.00 45.34 383 ALA A N 1
ATOM 2966 C CA . ALA A 1 383 ? -7.928 6.274 -26.452 1.00 45.34 383 ALA A CA 1
ATOM 2967 C C . ALA A 1 383 ? -6.523 5.658 -26.489 1.00 45.34 383 ALA A C 1
ATOM 2969 O O . ALA A 1 383 ? -5.606 6.254 -25.917 1.00 45.34 383 ALA A O 1
ATOM 2970 N N . PRO A 1 384 ? -6.328 4.459 -27.060 1.00 48.69 384 PRO A N 1
ATOM 2971 C CA . PRO A 1 384 ? -5.031 3.780 -27.073 1.00 48.69 384 PRO A CA 1
ATOM 2972 C C . PRO A 1 384 ? -4.001 4.499 -27.978 1.00 48.69 384 PRO A C 1
ATOM 2974 O O . PRO A 1 384 ? -3.197 3.853 -28.642 1.00 48.69 384 PRO A O 1
ATOM 2977 N N . GLY A 1 385 ? -4.053 5.833 -28.050 1.00 42.06 385 GLY A N 1
ATOM 2978 C CA . GLY A 1 385 ? -3.493 6.667 -29.104 1.00 42.06 385 GLY A CA 1
ATOM 2979 C C . GLY A 1 385 ? -2.445 7.689 -28.672 1.00 42.06 385 GLY A C 1
ATOM 2980 O O . GLY A 1 385 ? -1.716 8.142 -29.549 1.00 42.06 385 GLY A O 1
ATOM 2981 N N . ASP A 1 386 ? -2.270 8.000 -27.384 1.00 40.88 386 ASP A N 1
ATOM 2982 C CA . ASP A 1 386 ? -1.203 8.929 -26.982 1.00 40.88 386 ASP A CA 1
ATOM 2983 C C . ASP A 1 386 ? 0.122 8.185 -26.809 1.00 40.88 386 ASP A C 1
ATOM 2985 O O . ASP A 1 386 ? 0.549 7.743 -25.743 1.00 40.88 386 ASP A O 1
ATOM 2989 N N . SER A 1 387 ? 0.722 8.009 -27.979 1.00 44.59 387 SER A N 1
ATOM 2990 C CA . SER A 1 387 ? 2.099 7.696 -28.301 1.00 44.59 387 SER A CA 1
ATOM 2991 C C . SER A 1 387 ? 3.130 8.056 -27.219 1.00 44.59 387 SER A C 1
ATOM 2993 O O . SER A 1 387 ? 3.868 9.035 -27.338 1.00 44.59 387 SER A O 1
ATOM 2995 N N . GLU A 1 388 ? 3.395 7.132 -26.300 1.00 43.97 388 GLU A N 1
ATOM 2996 C CA . GLU A 1 388 ? 4.781 6.681 -26.240 1.00 43.97 388 GLU A CA 1
ATOM 2997 C C . GLU A 1 388 ? 5.021 5.949 -27.559 1.00 43.97 388 GLU A C 1
ATOM 2999 O O . GLU A 1 388 ? 4.806 4.739 -27.654 1.00 43.97 388 GLU A O 1
ATOM 3004 N N . SER A 1 389 ? 5.408 6.686 -28.616 1.00 42.19 389 SER A N 1
ATOM 3005 C CA . SER A 1 389 ? 6.026 6.031 -29.767 1.00 42.19 389 SER A CA 1
ATOM 3006 C C . SER A 1 389 ? 7.079 5.122 -29.150 1.00 42.19 389 SER A C 1
ATOM 3008 O O . SER A 1 389 ? 7.856 5.641 -28.330 1.00 42.19 389 SER A O 1
ATOM 3010 N N . PRO A 1 390 ? 7.107 3.810 -29.456 1.00 46.12 390 PRO A N 1
ATOM 3011 C CA . PRO A 1 390 ? 8.238 2.998 -29.067 1.00 46.12 390 PRO A CA 1
ATOM 3012 C C . PRO A 1 390 ? 9.434 3.843 -29.462 1.00 46.12 390 PRO A C 1
ATOM 3014 O O . PRO A 1 390 ? 9.531 4.239 -30.628 1.00 46.12 390 PRO A O 1
ATOM 3017 N N . ARG A 1 391 ? 10.276 4.235 -28.499 1.00 46.06 391 ARG A N 1
ATOM 3018 C CA . ARG A 1 391 ? 11.625 4.639 -28.857 1.00 46.06 391 ARG A CA 1
ATOM 3019 C C . ARG A 1 391 ? 12.152 3.372 -29.495 1.00 46.06 391 ARG A C 1
ATOM 3021 O O . ARG A 1 391 ? 12.619 2.488 -28.787 1.00 46.06 391 ARG A O 1
ATOM 3028 N N . GLN A 1 392 ? 11.921 3.226 -30.802 1.00 45.59 392 GLN A N 1
ATOM 3029 C CA . GLN A 1 392 ? 12.597 2.273 -31.637 1.00 45.59 392 GLN A CA 1
ATOM 3030 C C . GLN A 1 392 ? 14.027 2.616 -31.305 1.00 45.59 392 GLN A C 1
ATOM 3032 O O . GLN A 1 392 ? 14.492 3.716 -31.618 1.00 45.59 392 GLN A O 1
ATOM 3037 N N . SER A 1 393 ? 14.664 1.754 -30.516 1.00 48.75 393 SER A N 1
ATOM 3038 C CA . SER A 1 393 ? 16.098 1.778 -30.394 1.00 48.75 393 SER A CA 1
ATOM 3039 C C . SER A 1 393 ? 16.542 1.477 -31.809 1.00 48.75 393 SER A C 1
ATOM 3041 O O . SER A 1 393 ? 16.627 0.319 -32.217 1.00 48.75 393 SER A O 1
ATOM 3043 N N . SER A 1 394 ? 16.658 2.527 -32.616 1.00 49.47 394 SER A N 1
ATOM 3044 C CA . SER A 1 394 ? 17.305 2.448 -33.894 1.00 49.47 394 SER A CA 1
ATOM 3045 C C . SER A 1 394 ? 18.693 1.987 -33.510 1.00 49.47 394 SER A C 1
ATOM 3047 O O . SER A 1 394 ? 19.467 2.723 -32.898 1.00 49.47 394 SER A O 1
ATOM 3049 N N . PHE A 1 395 ? 18.957 0.705 -33.751 1.00 54.19 395 PHE A N 1
ATOM 3050 C CA . PHE A 1 395 ? 20.305 0.187 -33.755 1.00 54.19 395 PHE A CA 1
ATOM 3051 C C . PHE A 1 395 ? 21.018 1.027 -34.809 1.00 54.19 395 PHE A C 1
ATOM 3053 O O . PHE A 1 395 ? 20.907 0.790 -36.012 1.00 54.19 395 PHE A O 1
ATOM 3060 N N . THR A 1 396 ? 21.644 2.118 -34.369 1.00 56.44 396 THR A N 1
ATOM 3061 C CA . THR A 1 396 ? 22.541 2.887 -35.221 1.00 56.44 396 THR A CA 1
ATOM 3062 C C . THR A 1 396 ? 23.548 1.882 -35.749 1.00 56.44 396 THR A C 1
ATOM 3064 O O . THR A 1 396 ? 24.050 1.085 -34.959 1.00 56.44 396 THR A O 1
ATOM 3067 N N . LYS A 1 397 ? 23.757 1.849 -37.076 1.00 60.16 397 LYS A N 1
ATOM 3068 C CA . LYS A 1 397 ? 24.662 0.898 -37.746 1.00 60.16 397 LYS A CA 1
ATOM 3069 C C . LYS A 1 397 ? 25.935 0.752 -36.911 1.00 60.16 397 LYS A C 1
ATOM 3071 O O . LYS A 1 397 ? 26.773 1.656 -36.911 1.00 60.16 397 LYS A O 1
ATOM 3076 N N . ALA A 1 398 ? 26.032 -0.345 -36.164 1.00 57.12 398 ALA A N 1
ATOM 3077 C CA . ALA A 1 398 ? 27.147 -0.578 -35.270 1.00 57.12 398 ALA A CA 1
ATOM 3078 C C . ALA A 1 398 ? 28.396 -0.687 -36.145 1.00 57.12 398 ALA A C 1
ATOM 3080 O O . ALA A 1 398 ? 28.422 -1.458 -37.104 1.00 57.12 398 ALA A O 1
ATOM 3081 N N . LYS A 1 399 ? 29.411 0.134 -35.866 1.00 73.88 399 LYS A N 1
ATOM 3082 C CA . LYS A 1 399 ? 30.653 0.142 -36.655 1.00 73.88 399 LYS A CA 1
ATOM 3083 C C . LYS A 1 399 ? 31.532 -1.072 -36.344 1.00 73.88 399 LYS A C 1
ATOM 3085 O O . LYS A 1 399 ? 32.467 -1.347 -37.086 1.00 73.88 399 LYS A O 1
ATOM 3090 N N . SER A 1 400 ? 31.237 -1.776 -35.252 1.00 80.31 400 SER A N 1
ATOM 3091 C CA . SER A 1 400 ? 31.989 -2.918 -34.748 1.00 80.31 400 SER A CA 1
ATOM 3092 C C . SER A 1 400 ? 31.071 -3.921 -34.043 1.00 80.31 400 SER A C 1
ATOM 3094 O O . SER A 1 400 ? 30.069 -3.540 -33.433 1.00 80.31 400 SER A O 1
ATOM 3096 N N . ILE A 1 401 ? 31.460 -5.199 -34.064 1.00 76.38 401 ILE A N 1
ATOM 3097 C CA . ILE A 1 401 ? 30.837 -6.292 -33.295 1.00 76.38 401 ILE A CA 1
ATOM 3098 C C . ILE A 1 401 ? 30.792 -5.946 -31.795 1.00 76.38 401 ILE A C 1
ATOM 3100 O O . ILE A 1 401 ? 29.812 -6.239 -31.110 1.00 76.38 401 ILE A O 1
ATOM 3104 N N . THR A 1 402 ? 31.816 -5.255 -31.285 1.00 79.38 402 THR A N 1
ATOM 3105 C CA . THR A 1 402 ? 31.899 -4.842 -29.875 1.00 79.38 402 THR A CA 1
ATOM 3106 C C . THR A 1 402 ? 30.826 -3.811 -29.503 1.00 79.38 402 THR A C 1
ATOM 3108 O O . THR A 1 402 ? 30.264 -3.872 -28.406 1.00 79.38 402 THR A O 1
ATOM 3111 N N . ASP A 1 403 ? 30.493 -2.898 -30.421 1.00 78.69 403 ASP A N 1
ATOM 3112 C CA . ASP A 1 403 ? 29.441 -1.895 -30.207 1.00 78.69 403 ASP A CA 1
ATOM 3113 C C . ASP A 1 403 ? 28.063 -2.560 -30.191 1.00 78.69 403 ASP A C 1
ATOM 3115 O O . ASP A 1 403 ? 27.241 -2.258 -29.326 1.00 78.69 403 ASP A O 1
ATOM 3119 N N . LEU A 1 404 ? 27.835 -3.513 -31.103 1.00 74.81 404 LEU A N 1
ATOM 3120 C CA . LEU A 1 404 ? 26.596 -4.286 -31.158 1.00 74.81 404 LEU A CA 1
ATOM 3121 C C . LEU A 1 404 ? 26.403 -5.107 -29.876 1.00 74.81 404 LEU A C 1
ATOM 3123 O O . LEU A 1 404 ? 25.335 -5.062 -29.272 1.00 74.81 404 LEU A O 1
ATOM 3127 N N . SER A 1 405 ? 27.453 -5.794 -29.413 1.00 76.69 405 SER A N 1
ATOM 3128 C CA . SER A 1 405 ? 27.423 -6.568 -28.166 1.00 76.69 405 SER A CA 1
ATOM 3129 C C . SER A 1 405 ? 27.128 -5.688 -26.947 1.00 76.69 405 SER A C 1
ATOM 3131 O O . SER A 1 405 ? 26.335 -6.074 -26.087 1.00 76.69 405 SER A O 1
ATOM 3133 N N . THR A 1 406 ? 27.701 -4.483 -26.890 1.00 81.81 406 THR A N 1
ATOM 3134 C CA . THR A 1 406 ? 27.466 -3.540 -25.786 1.00 81.81 406 THR A CA 1
ATOM 3135 C C . THR A 1 406 ? 26.033 -3.009 -25.794 1.00 81.81 406 THR A C 1
ATOM 3137 O O . THR A 1 406 ? 25.370 -3.042 -24.757 1.00 81.81 406 THR A O 1
ATOM 3140 N N . GLN A 1 407 ? 25.528 -2.588 -26.959 1.00 79.38 407 GLN A N 1
ATOM 3141 C CA . GLN A 1 407 ? 24.143 -2.129 -27.118 1.00 79.38 407 GLN A CA 1
ATOM 3142 C C . GLN A 1 407 ? 23.144 -3.235 -26.765 1.00 79.38 407 GLN A C 1
ATOM 3144 O O . GLN A 1 407 ? 22.166 -2.991 -26.061 1.00 79.38 407 GLN A O 1
ATOM 3149 N N . LEU A 1 408 ? 23.420 -4.467 -27.195 1.00 78.62 408 LEU A N 1
ATOM 3150 C CA . LEU A 1 408 ? 22.596 -5.626 -26.888 1.00 78.62 408 LEU A CA 1
ATOM 3151 C C . LEU A 1 408 ? 22.610 -5.933 -25.383 1.00 78.62 408 LEU A C 1
ATOM 3153 O O . LEU A 1 408 ? 21.555 -6.125 -24.785 1.00 78.62 408 LEU A O 1
ATOM 3157 N N . ALA A 1 409 ? 23.781 -5.921 -24.739 1.00 81.00 409 ALA A N 1
ATOM 3158 C CA . ALA A 1 409 ? 23.906 -6.146 -23.300 1.00 81.00 409 ALA A CA 1
ATOM 3159 C C . ALA A 1 409 ? 23.184 -5.069 -22.469 1.00 81.00 409 ALA A C 1
ATOM 3161 O O . ALA A 1 409 ? 22.583 -5.381 -21.437 1.00 81.00 409 ALA A O 1
ATOM 3162 N N . GLU A 1 410 ? 23.221 -3.810 -22.907 1.00 83.44 410 GLU A N 1
ATOM 3163 C CA . GLU A 1 410 ? 22.490 -2.713 -22.273 1.00 83.44 410 GLU A CA 1
ATOM 3164 C C . GLU A 1 410 ? 20.976 -2.848 -22.475 1.00 83.44 410 GLU A C 1
ATOM 3166 O O . GLU A 1 410 ? 20.226 -2.765 -21.500 1.00 83.44 410 GLU A O 1
ATOM 3171 N N . ALA A 1 411 ? 20.524 -3.155 -23.695 1.00 77.25 411 ALA A N 1
ATOM 3172 C CA . ALA A 1 411 ? 19.121 -3.446 -23.983 1.00 77.25 411 ALA A CA 1
ATOM 3173 C C . ALA A 1 411 ? 18.609 -4.618 -23.133 1.00 77.25 411 ALA A C 1
ATOM 3175 O O . ALA A 1 411 ? 17.557 -4.509 -22.504 1.00 77.25 411 ALA A O 1
ATOM 3176 N N . PHE A 1 412 ? 19.390 -5.696 -23.010 1.00 79.50 412 PHE A N 1
ATOM 3177 C CA . PHE A 1 412 ? 19.076 -6.831 -22.145 1.00 79.50 412 PHE A CA 1
ATOM 3178 C C . PHE A 1 412 ? 18.988 -6.458 -20.677 1.00 79.50 412 PHE A C 1
ATOM 3180 O O . PHE A 1 412 ? 18.071 -6.902 -19.990 1.00 79.50 412 PHE A O 1
ATOM 3187 N N . ARG A 1 413 ? 19.936 -5.664 -20.173 1.00 79.62 413 ARG A N 1
ATOM 3188 C CA . ARG A 1 413 ? 19.930 -5.225 -18.776 1.00 79.62 413 ARG A CA 1
ATOM 3189 C C . ARG A 1 413 ? 18.698 -4.372 -18.490 1.00 79.62 413 ARG A C 1
ATOM 3191 O O . ARG A 1 413 ? 17.990 -4.648 -17.526 1.00 79.62 413 ARG A O 1
ATOM 3198 N N . ASN A 1 414 ? 18.413 -3.406 -19.359 1.00 75.75 414 ASN A N 1
ATOM 3199 C CA . ASN A 1 414 ? 17.250 -2.533 -19.242 1.00 75.75 414 ASN A CA 1
ATOM 3200 C C . ASN A 1 414 ? 15.947 -3.335 -19.331 1.00 75.75 414 ASN A C 1
ATOM 3202 O O . ASN A 1 414 ? 15.056 -3.145 -18.506 1.00 75.75 414 ASN A O 1
ATOM 3206 N N . GLN A 1 415 ? 15.842 -4.286 -20.264 1.00 71.81 415 GLN A N 1
ATOM 3207 C CA . GLN A 1 415 ? 14.651 -5.120 -20.389 1.00 71.81 415 GLN A CA 1
ATOM 3208 C C . GLN A 1 415 ? 14.506 -6.083 -19.201 1.00 71.81 415 GLN A C 1
ATOM 3210 O O . GLN A 1 415 ? 13.414 -6.214 -18.668 1.00 71.81 415 GLN A O 1
ATOM 3215 N N . LYS A 1 416 ? 15.588 -6.708 -18.717 1.00 75.50 416 LYS A N 1
ATOM 3216 C CA . LYS A 1 416 ? 15.563 -7.605 -17.547 1.00 75.50 416 LYS A CA 1
ATOM 3217 C C . LYS A 1 416 ? 15.096 -6.886 -16.283 1.00 75.50 416 LYS A C 1
ATOM 3219 O O . LYS A 1 416 ? 14.309 -7.450 -15.528 1.00 75.50 416 LYS A O 1
ATOM 3224 N N . GLU A 1 417 ? 15.552 -5.655 -16.061 1.00 72.69 417 GLU A N 1
ATOM 3225 C CA . GLU A 1 417 ? 15.067 -4.841 -14.943 1.00 72.69 417 GLU A CA 1
ATOM 3226 C C . GLU A 1 417 ? 13.587 -4.470 -15.118 1.00 72.69 417 GLU A C 1
ATOM 3228 O O . GLU A 1 417 ? 12.827 -4.587 -14.161 1.00 72.69 417 GLU A O 1
ATOM 3233 N N . ARG A 1 418 ? 13.129 -4.162 -16.343 1.00 68.12 418 ARG A N 1
ATOM 3234 C CA . ARG A 1 418 ? 11.689 -3.988 -16.622 1.00 68.12 418 ARG A CA 1
ATOM 3235 C C . ARG A 1 418 ? 10.896 -5.260 -16.317 1.00 68.12 418 ARG A C 1
ATOM 3237 O O . ARG A 1 418 ? 9.847 -5.171 -15.706 1.00 68.12 418 ARG A O 1
ATOM 3244 N N . ILE A 1 419 ? 11.394 -6.441 -16.672 1.00 68.12 419 ILE A N 1
ATOM 3245 C CA . ILE A 1 419 ? 10.684 -7.717 -16.475 1.00 68.12 419 ILE A CA 1
ATOM 3246 C C . ILE A 1 419 ? 10.549 -8.077 -14.992 1.00 68.12 419 ILE A C 1
ATOM 3248 O O . ILE A 1 419 ? 9.476 -8.493 -14.568 1.00 68.12 419 ILE A O 1
ATOM 3252 N N . LYS A 1 420 ? 11.600 -7.869 -14.185 1.00 69.00 420 LYS A N 1
ATOM 3253 C CA . LYS A 1 420 ? 11.548 -8.097 -12.727 1.00 69.00 420 LYS A CA 1
ATOM 3254 C C . LYS A 1 420 ? 10.496 -7.239 -12.024 1.00 69.00 420 LYS A C 1
ATOM 3256 O O . LYS A 1 420 ? 9.916 -7.681 -11.037 1.00 69.00 420 LYS A O 1
ATOM 3261 N N . ILE A 1 421 ? 10.295 -6.011 -12.500 1.00 63.72 421 ILE A N 1
ATOM 3262 C CA . ILE A 1 421 ? 9.271 -5.099 -11.975 1.00 63.72 421 ILE A CA 1
ATOM 3263 C C . ILE A 1 421 ? 7.872 -5.673 -12.242 1.00 63.72 421 ILE A C 1
ATOM 3265 O O . ILE A 1 421 ? 6.988 -5.544 -11.405 1.00 63.72 421 ILE A O 1
ATOM 3269 N N . LEU A 1 422 ? 7.696 -6.360 -13.371 1.00 61.06 422 LEU A N 1
ATOM 3270 C CA . LEU A 1 422 ? 6.385 -6.726 -13.886 1.00 61.06 422 LEU A CA 1
ATOM 3271 C C . LEU A 1 422 ? 5.880 -8.114 -13.425 1.00 61.06 422 LEU A C 1
ATOM 3273 O O . LEU A 1 422 ? 4.678 -8.332 -13.372 1.00 61.06 422 LEU A O 1
ATOM 3277 N N . ASP A 1 423 ? 6.747 -9.044 -13.005 1.00 63.69 423 ASP A N 1
ATOM 3278 C CA . ASP A 1 423 ? 6.322 -10.329 -12.389 1.00 63.69 423 ASP A CA 1
ATOM 3279 C C . ASP A 1 423 ? 5.489 -10.119 -11.099 1.00 63.69 423 ASP A C 1
ATOM 3281 O O . ASP A 1 423 ? 4.651 -10.934 -10.714 1.00 63.69 423 ASP A O 1
ATOM 3285 N N . ARG A 1 424 ? 5.665 -8.952 -10.465 1.00 68.12 424 ARG A N 1
ATOM 3286 C CA . ARG A 1 424 ? 4.987 -8.535 -9.228 1.00 68.12 424 ARG A CA 1
ATOM 3287 C C . ARG A 1 424 ? 3.589 -7.942 -9.449 1.00 68.12 424 ARG A C 1
ATOM 3289 O O . ARG A 1 424 ? 2.886 -7.704 -8.467 1.00 68.12 424 ARG A O 1
ATOM 3296 N N . ASP A 1 425 ? 3.186 -7.711 -10.700 1.00 69.62 425 ASP A N 1
ATOM 3297 C CA . ASP A 1 425 ? 1.871 -7.146 -11.043 1.00 69.62 425 ASP A CA 1
ATOM 3298 C C . ASP A 1 425 ? 0.739 -8.167 -10.890 1.00 69.62 425 ASP A C 1
ATOM 33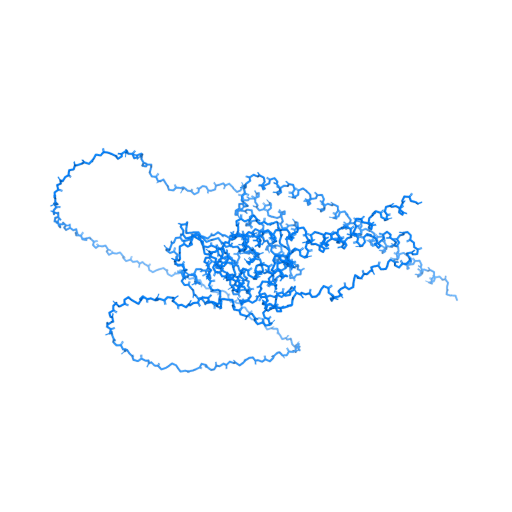00 O O . ASP A 1 425 ? -0.364 -7.803 -10.473 1.00 69.62 425 ASP A O 1
ATOM 3304 N N . SER A 1 426 ? 1.056 -9.446 -11.106 1.00 79.75 426 SER A N 1
ATOM 3305 C CA . SER A 1 426 ? 0.125 -10.573 -10.975 1.00 79.75 426 SER A CA 1
ATOM 3306 C C . SER A 1 426 ? -0.564 -10.616 -9.609 1.00 79.75 426 SER A C 1
ATOM 3308 O O . SER A 1 426 ? -1.767 -10.850 -9.508 1.00 79.75 426 SER A O 1
ATOM 3310 N N . THR A 1 427 ? 0.176 -10.307 -8.541 1.00 87.00 427 THR A N 1
ATOM 3311 C CA . THR A 1 427 ? -0.363 -10.333 -7.180 1.00 87.00 427 THR A CA 1
ATOM 3312 C C . THR A 1 427 ? -1.327 -9.176 -6.915 1.00 87.00 427 THR A C 1
ATOM 3314 O O . THR A 1 427 ? -2.319 -9.352 -6.213 1.00 87.00 427 THR A O 1
ATOM 3317 N N . VAL A 1 428 ? -1.079 -7.991 -7.486 1.00 91.56 428 VAL A N 1
ATOM 3318 C CA . VAL A 1 428 ? -1.993 -6.843 -7.345 1.00 91.56 428 VAL A CA 1
ATOM 3319 C C . VAL A 1 428 ? -3.309 -7.135 -8.060 1.00 91.56 428 VAL A C 1
ATOM 3321 O O . VAL A 1 428 ? -4.376 -6.918 -7.487 1.00 91.56 428 VAL A O 1
ATOM 3324 N N . LEU A 1 429 ? -3.237 -7.680 -9.278 1.00 93.44 429 LEU A N 1
ATOM 3325 C CA . LEU A 1 429 ? -4.419 -8.078 -10.033 1.00 93.44 429 LEU A CA 1
ATOM 3326 C C . LEU A 1 429 ? -5.240 -9.134 -9.281 1.00 93.44 429 LEU A C 1
ATOM 3328 O O . LEU A 1 429 ? -6.454 -8.979 -9.165 1.00 93.44 429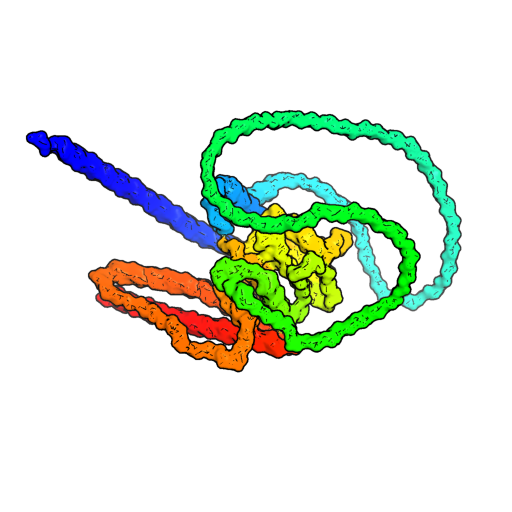 LEU A O 1
ATOM 3332 N N . GLU A 1 430 ? -4.586 -10.160 -8.729 1.00 93.94 430 GLU A N 1
ATOM 3333 C CA . GLU A 1 430 ? -5.252 -11.203 -7.941 1.00 93.94 430 GLU A CA 1
ATOM 3334 C C . GLU A 1 430 ? -5.997 -10.614 -6.733 1.00 93.94 430 GLU A C 1
ATOM 3336 O O . GLU A 1 430 ? -7.148 -10.967 -6.480 1.00 93.94 430 GLU A O 1
ATOM 3341 N N . ILE A 1 431 ? -5.377 -9.687 -5.994 1.00 94.62 431 ILE A N 1
ATOM 3342 C CA . ILE A 1 431 ? -6.023 -9.031 -4.849 1.00 94.62 431 ILE A CA 1
ATOM 3343 C C . ILE A 1 431 ? -7.262 -8.255 -5.294 1.00 94.62 431 ILE A C 1
ATOM 3345 O O . ILE A 1 431 ? -8.316 -8.377 -4.671 1.00 94.62 431 ILE A O 1
ATOM 3349 N N . LEU A 1 432 ? -7.152 -7.465 -6.365 1.00 95.38 432 LEU A N 1
ATOM 3350 C CA . LEU A 1 432 ? -8.274 -6.674 -6.867 1.00 95.38 432 LEU A CA 1
ATOM 3351 C C . LEU A 1 432 ? -9.419 -7.559 -7.352 1.00 95.38 432 LEU A C 1
ATOM 3353 O O . LEU A 1 432 ? -10.570 -7.253 -7.061 1.00 95.38 432 LEU A O 1
ATOM 3357 N N . GLN A 1 433 ? -9.114 -8.661 -8.040 1.00 95.56 433 GLN A N 1
ATOM 3358 C CA . GLN A 1 433 ? -10.108 -9.646 -8.470 1.00 95.56 433 GLN A CA 1
ATOM 3359 C C . GLN A 1 433 ? -10.807 -10.286 -7.271 1.00 95.56 433 GLN A C 1
ATOM 3361 O O . GLN A 1 433 ? -12.031 -10.268 -7.210 1.00 95.56 433 GLN A O 1
ATOM 3366 N N . ARG A 1 434 ? -10.050 -10.750 -6.268 1.00 95.69 434 ARG A N 1
ATOM 3367 C CA . ARG A 1 434 ? -10.614 -11.330 -5.037 1.00 95.69 434 ARG A CA 1
ATOM 3368 C C . ARG A 1 434 ? -11.456 -10.345 -4.243 1.00 95.69 434 ARG A C 1
ATOM 3370 O O . ARG A 1 434 ? -12.398 -10.764 -3.578 1.00 95.69 434 ARG A O 1
ATOM 3377 N N . LEU A 1 435 ? -11.090 -9.063 -4.246 1.00 94.44 435 LEU A N 1
ATOM 3378 C CA . LEU A 1 435 ? -11.955 -8.031 -3.696 1.00 94.44 435 LEU A CA 1
ATOM 3379 C C . LEU A 1 435 ? -13.216 -7.951 -4.540 1.00 94.44 435 LEU A C 1
ATOM 3381 O O . LEU A 1 435 ? -14.279 -8.179 -3.990 1.00 94.44 435 LEU A O 1
ATOM 3385 N N . HIS A 1 436 ? -13.098 -7.707 -5.847 1.00 94.44 436 HIS A N 1
ATOM 3386 C CA . HIS A 1 436 ? -14.216 -7.517 -6.777 1.00 94.44 436 HIS A CA 1
ATOM 3387 C C . HIS A 1 436 ? -15.228 -8.675 -6.812 1.00 94.44 436 HIS A C 1
ATOM 3389 O O . HIS A 1 436 ? -16.410 -8.456 -7.048 1.00 94.44 436 HIS A O 1
ATOM 3395 N N . GLU A 1 437 ? -14.778 -9.908 -6.587 1.00 94.25 437 GLU A N 1
ATOM 3396 C CA . GLU A 1 437 ? -15.631 -11.099 -6.495 1.00 94.25 437 GLU A CA 1
ATOM 3397 C C . GLU A 1 437 ? -16.495 -11.135 -5.228 1.00 94.25 437 GLU A C 1
ATOM 3399 O O . GLU A 1 437 ? -17.483 -11.870 -5.177 1.00 94.25 437 GLU A O 1
ATOM 3404 N N . ARG A 1 438 ? -16.154 -10.355 -4.196 1.00 91.88 438 ARG A N 1
ATOM 3405 C CA . ARG A 1 438 ? -17.023 -10.189 -3.031 1.00 91.88 438 ARG A CA 1
ATOM 3406 C C . ARG A 1 438 ? -18.196 -9.312 -3.443 1.00 91.88 438 ARG A C 1
ATOM 3408 O O . ARG A 1 438 ? -18.013 -8.234 -3.992 1.00 91.88 438 ARG A O 1
ATOM 3415 N N . HIS A 1 439 ? -19.411 -9.775 -3.179 1.00 75.06 439 HIS A N 1
ATOM 3416 C CA . HIS A 1 439 ? -20.595 -8.951 -3.385 1.00 75.06 439 HIS A CA 1
ATOM 3417 C C . HIS A 1 439 ? -20.509 -7.703 -2.501 1.00 75.06 439 HIS A C 1
ATOM 3419 O O . HIS A 1 439 ? -20.313 -7.818 -1.290 1.00 75.06 439 HIS A O 1
ATOM 3425 N N . PHE A 1 440 ? -20.652 -6.527 -3.111 1.00 78.38 440 PHE A N 1
ATOM 3426 C CA . PHE A 1 440 ? -20.692 -5.254 -2.403 1.00 78.38 440 PHE A CA 1
ATOM 3427 C C . PHE A 1 440 ? -22.033 -4.579 -2.630 1.00 78.38 440 PHE A C 1
ATOM 3429 O O . PHE A 1 440 ? -22.546 -4.584 -3.746 1.00 78.38 440 PHE A O 1
ATOM 3436 N N . ASP A 1 441 ? -22.518 -3.890 -1.605 1.00 83.12 441 ASP A N 1
ATOM 3437 C CA . ASP A 1 441 ? -23.695 -3.024 -1.707 1.00 83.12 441 ASP A CA 1
ATOM 3438 C C . ASP A 1 441 ? -23.346 -1.625 -2.263 1.00 83.12 441 ASP A C 1
ATOM 3440 O O . ASP A 1 441 ? -24.178 -0.721 -2.259 1.00 83.12 441 ASP A O 1
ATOM 3444 N N . ASN A 1 442 ? -22.096 -1.411 -2.699 1.00 89.19 442 ASN A N 1
ATOM 3445 C CA . ASN A 1 442 ? -21.593 -0.117 -3.156 1.00 89.19 442 ASN A CA 1
ATOM 3446 C C . ASN A 1 442 ? -21.109 -0.178 -4.616 1.00 89.19 442 ASN A C 1
ATOM 3448 O O . ASN A 1 442 ? -19.978 -0.590 -4.896 1.00 89.19 442 ASN A O 1
ATOM 3452 N N . ASP A 1 443 ? -21.959 0.295 -5.528 1.00 90.50 443 ASP A N 1
ATOM 3453 C CA . ASP A 1 443 ? -21.697 0.333 -6.973 1.00 90.50 443 ASP A CA 1
ATOM 3454 C C . ASP A 1 443 ? -20.465 1.178 -7.341 1.00 90.50 443 ASP A C 1
ATOM 3456 O O . ASP A 1 443 ? -19.730 0.850 -8.276 1.00 90.50 443 ASP A O 1
ATOM 3460 N N . GLU A 1 444 ? -20.192 2.255 -6.594 1.00 90.75 444 GLU A N 1
ATOM 3461 C CA . GLU A 1 444 ? -19.040 3.124 -6.853 1.00 90.75 444 GLU A CA 1
ATOM 3462 C C . GLU A 1 444 ? -17.719 2.381 -6.601 1.00 90.75 444 GLU A C 1
ATOM 3464 O O . GLU A 1 444 ? -16.797 2.429 -7.420 1.00 90.75 444 GLU A O 1
ATOM 3469 N N . VAL A 1 445 ? -17.632 1.650 -5.487 1.00 91.75 445 VAL A N 1
ATOM 3470 C CA . VAL A 1 445 ? -16.465 0.826 -5.140 1.00 91.75 445 VAL A CA 1
ATOM 3471 C C . VAL A 1 445 ? -16.266 -0.282 -6.173 1.00 91.75 445 VAL A C 1
ATOM 3473 O O . VAL A 1 445 ? -15.138 -0.489 -6.626 1.00 91.75 445 VAL A O 1
ATOM 3476 N N . ALA A 1 446 ? -17.346 -0.944 -6.599 1.00 92.69 446 ALA A N 1
ATOM 3477 C CA . ALA A 1 446 ? -17.294 -1.967 -7.641 1.00 92.69 446 ALA A CA 1
ATOM 3478 C C . ALA A 1 446 ? -16.756 -1.405 -8.971 1.00 92.69 446 ALA A C 1
ATOM 3480 O O . ALA A 1 446 ? -15.851 -1.990 -9.572 1.00 92.69 446 ALA A O 1
ATOM 3481 N N . SER A 1 447 ? -17.239 -0.229 -9.387 1.00 92.31 447 SER A N 1
ATOM 3482 C CA . SER A 1 447 ? -16.777 0.467 -10.596 1.00 92.31 447 SER A CA 1
ATOM 3483 C C . SER A 1 447 ? -15.289 0.840 -10.522 1.00 92.31 447 SER A C 1
ATOM 3485 O O . SER A 1 447 ? -14.521 0.572 -11.451 1.00 92.31 447 SER A O 1
ATOM 3487 N N . ARG A 1 448 ? -14.832 1.376 -9.380 1.00 92.81 448 ARG A N 1
ATOM 3488 C CA . ARG A 1 448 ? -13.411 1.700 -9.153 1.00 92.81 448 ARG A CA 1
ATOM 3489 C C . ARG A 1 448 ? -12.526 0.458 -9.203 1.00 92.81 448 ARG A C 1
ATOM 3491 O O . ARG A 1 448 ? -11.480 0.485 -9.852 1.00 92.81 448 ARG A O 1
ATOM 3498 N N . LEU A 1 449 ? -12.945 -0.632 -8.558 1.00 94.44 449 LEU A N 1
ATOM 3499 C CA . LEU A 1 449 ? -12.227 -1.907 -8.596 1.00 94.44 449 LEU A CA 1
ATOM 3500 C C . LEU A 1 449 ? -12.157 -2.467 -10.020 1.00 94.44 449 LEU A C 1
ATOM 3502 O O . LEU A 1 449 ? -11.075 -2.857 -10.450 1.00 94.44 449 LEU A O 1
ATOM 3506 N N . SER A 1 450 ? -13.261 -2.439 -10.773 1.00 94.56 450 SER A N 1
ATOM 3507 C CA . SER A 1 450 ? -13.286 -2.826 -12.192 1.00 94.56 450 SER A CA 1
ATOM 3508 C C . SER A 1 450 ? -12.280 -2.021 -13.023 1.00 94.56 450 SER A C 1
ATOM 3510 O O . SER A 1 450 ? -11.461 -2.600 -13.736 1.00 94.56 450 SER A O 1
ATOM 3512 N N . SER A 1 451 ? -12.263 -0.694 -12.866 1.00 93.00 451 SER A N 1
ATOM 3513 C CA . SER A 1 451 ? -11.310 0.187 -13.557 1.00 93.00 451 SER A CA 1
ATOM 3514 C C . SER A 1 451 ? -9.851 -0.147 -13.212 1.00 93.00 451 SER A C 1
ATOM 3516 O O . SER A 1 451 ? -8.991 -0.236 -14.092 1.00 93.00 451 SER A O 1
ATOM 3518 N N . ALA A 1 452 ? -9.558 -0.407 -11.934 1.00 93.38 452 ALA A N 1
ATOM 3519 C CA . ALA A 1 452 ? -8.223 -0.800 -11.491 1.00 93.38 452 ALA A CA 1
ATOM 3520 C C . ALA A 1 452 ? -7.804 -2.187 -12.011 1.00 93.38 452 ALA A C 1
ATOM 3522 O O . ALA A 1 452 ? -6.649 -2.369 -12.399 1.00 93.38 452 ALA A O 1
ATOM 3523 N N . ILE A 1 453 ? -8.735 -3.144 -12.079 1.00 94.69 453 ILE A N 1
ATOM 3524 C CA . ILE A 1 453 ? -8.516 -4.464 -12.688 1.00 94.69 453 ILE A CA 1
ATOM 3525 C C . ILE A 1 453 ? -8.155 -4.312 -14.166 1.00 94.69 453 ILE A C 1
ATOM 3527 O O . ILE A 1 453 ? -7.182 -4.916 -14.622 1.00 94.69 453 ILE A O 1
ATOM 3531 N N . ASP A 1 454 ? -8.899 -3.498 -14.912 1.00 93.81 454 ASP A N 1
ATOM 3532 C CA . ASP A 1 454 ? -8.639 -3.266 -16.334 1.00 93.81 454 ASP A CA 1
ATOM 3533 C C . ASP A 1 454 ? -7.285 -2.587 -16.564 1.00 93.81 454 ASP A C 1
ATOM 3535 O O . ASP A 1 454 ? -6.540 -2.976 -17.469 1.00 93.81 454 ASP A O 1
ATOM 3539 N N . PHE A 1 455 ? -6.912 -1.634 -15.704 1.00 92.38 455 PHE A N 1
ATOM 3540 C CA . PHE A 1 455 ? -5.577 -1.039 -15.707 1.00 92.38 455 PHE A CA 1
ATOM 3541 C C . PHE A 1 455 ? -4.477 -2.094 -15.505 1.00 92.38 455 PHE A C 1
ATOM 3543 O O . PHE A 1 455 ? -3.524 -2.147 -16.289 1.00 92.38 455 PHE A O 1
ATOM 3550 N N . CYS A 1 456 ? -4.615 -2.961 -14.496 1.00 91.12 456 CYS A N 1
ATOM 3551 C CA . CYS A 1 456 ? -3.656 -4.033 -14.224 1.00 91.12 456 CYS A CA 1
ATOM 3552 C C . CYS A 1 456 ? -3.555 -5.022 -15.398 1.00 91.12 456 CYS A C 1
ATOM 3554 O O . CYS A 1 456 ? -2.448 -5.300 -15.857 1.00 91.12 456 CYS A O 1
ATOM 3556 N N . LYS A 1 457 ? -4.685 -5.466 -15.968 1.00 92.25 457 LYS A N 1
ATOM 3557 C CA . LYS A 1 457 ? -4.713 -6.349 -17.151 1.00 92.25 457 LYS A CA 1
ATOM 3558 C C . LYS A 1 457 ? -4.045 -5.718 -18.372 1.00 92.25 457 LYS A C 1
ATOM 3560 O O . LYS A 1 457 ? -3.299 -6.378 -19.092 1.00 92.25 457 LYS A O 1
ATOM 3565 N N . MET A 1 458 ? -4.301 -4.434 -18.625 1.00 91.81 458 MET A N 1
ATOM 3566 C CA . MET A 1 458 ? -3.675 -3.701 -19.729 1.00 91.81 458 MET A CA 1
ATOM 3567 C C . MET A 1 458 ? -2.153 -3.623 -19.552 1.00 91.81 458 MET A C 1
ATOM 3569 O O . MET A 1 458 ? -1.404 -3.811 -20.517 1.00 91.81 458 MET A O 1
ATOM 3573 N N . ARG A 1 459 ? -1.685 -3.413 -18.318 1.00 87.19 459 ARG A N 1
ATOM 3574 C CA . ARG A 1 459 ? -0.257 -3.405 -17.986 1.00 87.19 459 ARG A CA 1
ATOM 3575 C C . ARG A 1 459 ? 0.386 -4.788 -18.161 1.00 87.19 459 ARG A C 1
ATOM 3577 O O . ARG A 1 459 ? 1.436 -4.862 -18.802 1.00 87.19 459 ARG A O 1
ATOM 3584 N N . GLU A 1 460 ? -0.261 -5.864 -17.710 1.00 87.56 460 GLU A N 1
ATOM 3585 C CA . GLU A 1 460 ? 0.182 -7.250 -17.951 1.00 87.56 460 GLU A CA 1
ATOM 3586 C C . GLU A 1 460 ? 0.238 -7.585 -19.452 1.00 87.56 460 GLU A C 1
ATOM 3588 O O . GLU A 1 460 ? 1.215 -8.152 -19.942 1.00 87.56 460 GLU A O 1
ATOM 3593 N N . ALA A 1 461 ? -0.756 -7.163 -20.239 1.00 89.62 461 ALA A N 1
ATOM 3594 C CA . ALA A 1 461 ? -0.739 -7.358 -21.689 1.00 89.62 461 ALA A CA 1
ATOM 3595 C C . ALA A 1 461 ? 0.429 -6.604 -22.358 1.00 89.62 461 ALA A C 1
ATOM 3597 O O . ALA A 1 461 ? 1.130 -7.161 -23.212 1.00 89.62 461 ALA A O 1
ATOM 3598 N N . LYS A 1 462 ? 0.697 -5.355 -21.940 1.00 86.12 462 LYS A N 1
ATOM 3599 C CA . LYS A 1 462 ? 1.860 -4.572 -22.403 1.00 86.12 462 LYS A CA 1
ATOM 3600 C C . LYS A 1 462 ? 3.174 -5.268 -22.028 1.00 86.12 462 LYS A C 1
ATOM 3602 O O . LYS A 1 462 ? 4.091 -5.310 -22.848 1.00 86.12 462 LYS A O 1
ATOM 3607 N N . GLN A 1 463 ? 3.259 -5.860 -20.839 1.00 83.31 463 GLN A N 1
ATOM 3608 C CA . GLN A 1 463 ? 4.401 -6.673 -20.412 1.00 83.31 463 GLN A CA 1
ATOM 3609 C C . GLN A 1 463 ? 4.586 -7.910 -21.291 1.00 83.31 463 GLN A C 1
ATOM 3611 O O . GLN A 1 463 ? 5.696 -8.156 -21.759 1.00 83.31 463 GLN A O 1
ATOM 3616 N N . HIS A 1 464 ? 3.525 -8.680 -21.537 1.00 86.12 464 HIS A N 1
ATOM 3617 C CA . HIS A 1 464 ? 3.588 -9.883 -22.369 1.00 86.12 464 HIS A CA 1
ATOM 3618 C C . HIS A 1 464 ? 4.079 -9.553 -23.782 1.00 86.12 464 HIS A C 1
ATOM 3620 O O . HIS A 1 464 ? 4.932 -10.258 -24.326 1.00 86.12 464 HIS A O 1
ATOM 3626 N N . LYS A 1 465 ? 3.621 -8.429 -24.344 1.00 89.06 465 LYS A N 1
ATOM 3627 C CA . LYS A 1 465 ? 4.110 -7.917 -25.627 1.00 89.06 465 LYS A CA 1
ATOM 3628 C C . LYS A 1 465 ? 5.604 -7.570 -25.583 1.00 89.06 465 LYS A C 1
ATOM 3630 O O . LYS A 1 465 ? 6.353 -8.038 -26.434 1.00 89.06 465 LYS A O 1
ATOM 3635 N N . LEU A 1 466 ? 6.062 -6.826 -24.571 1.00 82.50 466 LEU A N 1
ATOM 3636 C CA . LEU A 1 466 ? 7.485 -6.477 -24.407 1.00 82.50 466 LEU A CA 1
ATOM 3637 C C . LEU A 1 466 ? 8.381 -7.709 -24.194 1.00 82.50 466 LEU A C 1
ATOM 3639 O O . LEU A 1 466 ? 9.536 -7.724 -24.625 1.00 82.50 466 LEU A O 1
ATOM 3643 N N . MET A 1 467 ? 7.860 -8.741 -23.528 1.00 81.62 467 MET A N 1
ATOM 3644 C CA . MET A 1 467 ? 8.533 -10.029 -23.358 1.00 81.62 467 MET A CA 1
ATOM 3645 C C . MET A 1 467 ? 8.682 -10.772 -24.680 1.00 81.62 467 MET A C 1
ATOM 3647 O O . MET A 1 467 ? 9.738 -11.341 -24.946 1.00 81.62 467 MET A O 1
ATOM 3651 N N . HIS A 1 468 ? 7.634 -10.768 -25.501 1.00 88.06 468 HIS A N 1
ATOM 3652 C CA . HIS A 1 468 ? 7.676 -11.354 -26.833 1.00 88.06 468 HIS A CA 1
ATOM 3653 C C . HIS A 1 468 ? 8.692 -10.623 -27.720 1.00 88.06 468 HIS A C 1
ATOM 3655 O O . HIS A 1 468 ? 9.568 -11.258 -28.294 1.00 88.06 468 HIS A O 1
ATOM 3661 N N . GLU A 1 469 ? 8.639 -9.291 -27.769 1.00 83.88 469 GLU A N 1
ATOM 3662 C CA . GLU A 1 469 ? 9.597 -8.471 -28.524 1.00 83.88 469 GLU A CA 1
ATOM 3663 C C . GLU A 1 469 ? 11.045 -8.712 -28.071 1.00 83.88 469 GLU A C 1
ATOM 3665 O O . GLU A 1 469 ? 11.939 -8.825 -28.906 1.00 83.88 469 GLU A O 1
ATOM 3670 N N . LEU A 1 470 ? 11.290 -8.867 -26.761 1.00 80.44 470 LEU A N 1
ATOM 3671 C CA . LEU A 1 470 ? 12.623 -9.222 -26.271 1.00 80.44 470 LEU A CA 1
ATOM 3672 C C . LEU A 1 470 ? 13.074 -10.581 -26.808 1.00 80.44 470 LEU A C 1
ATOM 3674 O O . LEU A 1 470 ? 14.214 -10.698 -27.243 1.00 80.44 470 LEU A O 1
ATOM 3678 N N . LYS A 1 471 ? 12.208 -11.601 -26.757 1.00 85.25 471 LYS A N 1
ATOM 3679 C CA . LYS A 1 471 ? 12.530 -12.950 -27.248 1.00 85.25 471 LYS A CA 1
ATOM 3680 C C . LYS A 1 471 ? 12.919 -12.930 -28.725 1.00 85.25 471 LYS A C 1
ATOM 3682 O O . LYS A 1 471 ? 13.917 -13.553 -29.075 1.00 85.25 471 LYS A O 1
ATOM 3687 N N . GLU A 1 472 ? 12.207 -12.158 -29.543 1.00 87.69 472 GLU A N 1
ATOM 3688 C CA . GLU A 1 472 ? 12.544 -11.954 -30.958 1.00 87.69 472 GLU A CA 1
ATOM 3689 C C . GLU A 1 472 ? 13.926 -11.310 -31.128 1.00 87.69 472 GLU A C 1
ATOM 3691 O O . GLU A 1 472 ? 14.756 -11.818 -31.878 1.00 87.69 472 GLU A O 1
ATOM 3696 N N . VAL A 1 473 ? 14.228 -10.246 -30.371 1.00 79.50 473 VAL A N 1
ATOM 3697 C CA . VAL A 1 473 ? 15.551 -9.592 -30.408 1.00 79.50 473 VAL A CA 1
ATOM 3698 C C . VAL A 1 473 ? 16.666 -10.548 -29.971 1.00 79.50 473 VAL A C 1
ATOM 3700 O O . VAL A 1 473 ? 17.738 -10.553 -30.575 1.00 79.50 473 VAL A O 1
ATOM 3703 N N . VAL A 1 474 ? 16.432 -11.386 -28.953 1.00 80.75 474 VAL A N 1
ATOM 3704 C CA . VAL A 1 474 ? 17.397 -12.423 -28.538 1.00 80.75 474 VAL A CA 1
ATOM 3705 C C . VAL A 1 474 ? 17.641 -13.415 -29.667 1.00 80.75 474 VAL A C 1
ATOM 3707 O O . VAL A 1 474 ? 18.790 -13.772 -29.918 1.00 80.75 474 VAL A O 1
ATOM 3710 N N . SER A 1 475 ? 16.569 -13.868 -30.324 1.00 86.50 475 SER A N 1
ATOM 3711 C CA . SER A 1 475 ? 16.641 -14.845 -31.411 1.00 86.50 475 SER A CA 1
ATOM 3712 C C . SER A 1 475 ? 17.445 -14.294 -32.584 1.00 86.50 475 SER A C 1
ATOM 3714 O O . SER A 1 475 ? 18.411 -14.919 -33.009 1.00 86.50 475 SER A O 1
ATOM 3716 N N . GLN A 1 476 ? 17.134 -13.072 -33.023 1.00 82.12 476 GLN A N 1
ATOM 3717 C CA . GLN A 1 476 ? 17.858 -12.395 -34.102 1.00 82.12 476 GLN A CA 1
ATOM 3718 C C . GLN A 1 476 ? 19.335 -12.185 -33.759 1.00 82.12 476 GLN A C 1
ATOM 3720 O O . GLN A 1 476 ? 20.213 -12.441 -34.579 1.00 82.12 476 GLN A O 1
ATOM 3725 N N . ALA A 1 477 ? 19.636 -11.751 -32.531 1.00 77.69 477 ALA A N 1
ATOM 3726 C CA . ALA A 1 477 ? 21.018 -11.572 -32.100 1.00 77.69 477 ALA A CA 1
ATOM 3727 C C . ALA A 1 477 ? 21.792 -12.896 -32.065 1.00 77.69 477 ALA A C 1
ATOM 3729 O O . ALA A 1 477 ? 22.983 -12.913 -32.364 1.00 77.69 477 ALA A O 1
ATOM 3730 N N . ARG A 1 478 ? 21.128 -14.001 -31.712 1.00 83.19 478 ARG A N 1
ATOM 3731 C CA . ARG A 1 478 ? 21.727 -15.335 -31.740 1.00 83.19 478 ARG A CA 1
ATOM 3732 C C . ARG A 1 478 ? 22.034 -15.778 -33.169 1.00 83.19 478 ARG A C 1
ATOM 3734 O O . ARG A 1 478 ? 23.153 -16.209 -33.416 1.00 83.19 478 ARG A O 1
ATOM 3741 N N . GLU A 1 479 ? 21.093 -15.609 -34.095 1.00 87.50 479 GLU A N 1
ATOM 3742 C CA . GLU A 1 479 ? 21.305 -15.904 -35.519 1.00 87.50 479 GLU A CA 1
ATOM 3743 C C . GLU A 1 479 ? 22.480 -15.098 -36.092 1.00 87.50 479 GLU A C 1
ATOM 3745 O O . GLU A 1 479 ? 23.329 -15.652 -36.780 1.00 87.50 479 GLU A O 1
ATOM 3750 N N . MET A 1 480 ? 22.598 -13.814 -35.737 1.00 78.94 480 MET A N 1
ATOM 3751 C CA . MET A 1 480 ? 23.720 -12.963 -36.158 1.00 78.94 480 MET A CA 1
ATOM 3752 C C . MET A 1 480 ? 25.085 -13.373 -35.588 1.00 78.94 480 MET A C 1
ATOM 3754 O O . MET A 1 480 ? 26.098 -12.957 -36.134 1.00 78.94 480 MET A O 1
ATOM 3758 N N . ILE A 1 481 ? 25.126 -14.091 -34.463 1.00 80.69 481 ILE A N 1
ATOM 3759 C CA . ILE A 1 481 ? 26.373 -14.594 -33.863 1.00 80.69 481 ILE A CA 1
ATOM 3760 C C . ILE A 1 481 ? 26.764 -15.948 -34.473 1.00 80.69 481 ILE A C 1
ATOM 3762 O O . ILE A 1 481 ? 27.943 -16.294 -34.482 1.00 80.69 481 ILE A O 1
ATOM 3766 N N . GLU A 1 482 ? 25.782 -16.731 -34.928 1.00 84.88 482 GLU A N 1
ATOM 3767 C CA . GLU A 1 482 ? 26.005 -18.040 -35.552 1.00 84.88 482 GLU A CA 1
ATOM 3768 C C . GLU A 1 482 ? 26.478 -17.928 -37.017 1.00 84.88 482 GLU A C 1
ATOM 3770 O O . GLU A 1 482 ? 27.158 -18.839 -37.494 1.00 84.88 482 GLU A O 1
ATOM 3775 N N . VAL A 1 483 ? 26.152 -16.823 -37.702 1.00 76.62 483 VAL A N 1
ATOM 3776 C CA . VAL A 1 483 ? 26.659 -16.441 -39.040 1.00 76.62 483 VAL A CA 1
ATOM 3777 C C . VAL A 1 483 ? 28.016 -15.755 -38.930 1.00 76.62 483 VAL A C 1
ATOM 3779 O O . VAL A 1 483 ? 28.911 -16.117 -39.731 1.00 76.62 483 VAL A O 1
#

Radius of gyration: 33.62 Å; chains: 1; bounding box: 105×72×104 Å

pLDDT: mean 70.92, std 23.57, range [28.17, 98.19]

Sequence (483 aa):
MPSQLDEEMAKFKEYEATTRAEQNQQLRDRAKRQTIDSTQFFEGATKALERFNSYGLVLNDAVQRALVTARETRQLSSKGKLRATWVPADIEAAKKLLNEAQKAPGESSPDPVLPCITAAPDPDDSSRVLSPQRIKSGDRTEPALTGKRPSLEPPWTEPGAKRMRVDGLGSGESMPPQPRALRDSCQPVESIENSAYPEEAVVVHDDVTPTKLLFEMSEASLKRLQPGGWLDDCAVYAAFQIIKYAASIDVVDSLKTTTKLPWSSSEQVFAPIHTDGNHWVLAVIKKTRKDVVVYDSLPSLSSREKIEAQIRRHLQLNPRTGYSFMFTGPLLQTNSADCGLYAIAVAFYLSVGVRFPEAIDGSSWRGMLSTLLGPLSDSARPAPGDSESPRQSSFTKAKSITDLSTQLAEAFRNQKERIKILDRDSTVLEILQRLHERHFDNDEVASRLSSAIDFCKMREAKQHKLMHELKEVVSQAREMIEV

Foldseek 3Di:
DPDPVVVVVVVVVVVVVVVVVVVVVVVVVVVVVVVVVVVVVVVVVVVVVVVCVVVVDDCPPLLVVLLQVLLVVCCVVVVPDDAPDDDPSSNVSSVVSSVVVVPPPDPDDDDDDDDDDDDDDDDDDDDDDDDDDDDDDDDDDDDDDDDDDDDDDDDDDDDDDDDDDDDDDDDDDDDDDDDDDDDDDDDDDDDDDDDDDDDDDPPPPPPDPCAPPADQDDPVQLVQLPPPRAHDLNLLQNLVSLLCQLLVEAEDRQVDQADADPPDPDQWYWYWHQAPVSATWIWIARPVVLETEIAFQNDHPVVPVRVVVSCCRRNVPDVVVVRHYHYDHQEHDRDDRCRSLVRSVVSLCVSLVHDDDSYAQSNLSSLLSSLLNHDPPPDCPPPPPPDPPPPPPPPPPQPDPVSVVVVLVVVVVVLVVVLVSLVNLVVVLVSLVSSLPDDGPHPSSNSSSVRSNVVSVVSNVVNVVSVVVNVVVVVVVVVVVVD

Secondary structure (DSSP, 8-state):
---SHHHHHHHHHHHHHHHHHHHHHHHHHHHHHHHHHHHHHHHHHHHHHHHHHHTT----HHHHHHHHHHHHHHHHHTTT---SS--HHHHHHHHHHHHHHHHS----PPPP-PPPPP-PPP---------PPP-------------PPPP-PPP-PPPPPP-----------PPPPPPPPPP--PPPPPP-------------------SS-S----HHHHHTTSTTPPPPHHHHHHHHHHHHHHHT-EE--TTSS--PPP-SS-SEEEEEEEETTTEEEEEEEETTTTEEEEE-SS--HHHHHHHHHHHHHHTT--GGG--EEEEE-SS--SSSS-HHHHHHHHHHHHHHTPPPPSS--HHHHHHHHHHHHS---SS----TTS------------SSHHHHHHHHHHHHHHHHHHHHHHTTHHHHHHHHHHHHTS--S-HHHHHHHHHHHHHHHHHHHHHHHHHHHHHHHHHHHHHHHH-

InterPro domains:
  IPR003653 Ulp1 protease family, C-terminal catalytic domain [PF02902] (267-356)
  IPR003653 Ulp1 protease family, C-terminal catalytic domain [PS50600] (135-350)
  IPR038765 Papain-like cysteine peptidase superfamily [SSF54001] (218-355)

Organism: NCBI:txid933095